Protein AF-A0A6V8K6N3-F1 (afdb_monomer)

pLDDT: mean 86.24, std 14.7, range [26.12, 98.75]

Radius of gyration: 25.47 Å; Cα contacts (8 Å, |Δi|>4): 1238; chains: 1; bounding box: 59×55×78 Å

InterPro domains:
  IPR001846 von Willebrand factor, type D domain [PF00094] (241-383)
  IPR001846 von Willebrand factor, type D domain [PS51233] (237-424)

Nearest PDB structures (foldseek):
  7a5o-assembly1_G  TM=6.902E-01  e=2.456E-09  Homo sapiens
  7a5o-assembly1_E  TM=6.902E-01  e=2.456E-09  Homo sapiens
  7pp6-assembly1_D  TM=6.919E-01  e=7.457E-09  Homo sapiens
  7a5o-assembly1_B  TM=7.460E-01  e=1.296E-07  Homo sapiens
  1h54-assembly1_B  TM=1.956E-01  e=2.411E-01  Levilactobacillus brevis

Structure (mmCIF, N/CA/C/O backbone):
data_AF-A0A6V8K6N3-F1
#
_entry.id   AF-A0A6V8K6N3-F1
#
loop_
_atom_site.group_PDB
_atom_site.id
_atom_site.type_symbol
_atom_site.label_atom_id
_atom_site.label_alt_id
_atom_site.label_comp_id
_atom_site.label_asym_id
_atom_site.label_entity_id
_atom_site.label_seq_id
_atom_site.pdbx_PDB_ins_code
_atom_site.Cartn_x
_atom_site.Cartn_y
_atom_site.Cartn_z
_atom_site.occupancy
_atom_site.B_iso_or_equiv
_atom_site.auth_seq_id
_atom_site.auth_comp_id
_atom_site.auth_asym_id
_atom_site.auth_atom_id
_atom_site.pdbx_PDB_model_num
ATOM 1 N N . MET A 1 1 ? 0.099 -21.128 -20.803 1.00 65.69 1 MET A N 1
ATOM 2 C CA . MET A 1 1 ? 0.789 -22.442 -20.776 1.00 65.69 1 MET A CA 1
ATOM 3 C C . MET A 1 1 ? 1.300 -22.681 -19.359 1.00 65.69 1 MET A C 1
ATOM 5 O O . MET A 1 1 ? 1.521 -21.704 -18.654 1.00 65.69 1 MET A O 1
ATOM 9 N N . ARG A 1 2 ? 1.447 -23.932 -18.901 1.00 81.69 2 ARG A N 1
ATOM 10 C CA . ARG A 1 2 ? 2.001 -24.200 -17.558 1.00 81.69 2 ARG A CA 1
ATOM 11 C C . ARG A 1 2 ? 3.474 -23.771 -17.522 1.00 81.69 2 ARG A C 1
ATOM 13 O O . ARG A 1 2 ? 4.193 -24.063 -18.468 1.00 81.69 2 ARG A O 1
ATOM 20 N N . ASN A 1 3 ? 3.904 -23.128 -16.434 1.00 84.75 3 ASN A N 1
ATOM 21 C CA . ASN A 1 3 ? 5.260 -22.586 -16.257 1.00 84.75 3 ASN A CA 1
ATOM 22 C C . ASN A 1 3 ? 5.675 -21.523 -17.290 1.00 84.75 3 ASN A C 1
ATOM 24 O O . ASN A 1 3 ? 6.866 -21.277 -17.431 1.00 84.75 3 ASN A O 1
ATOM 28 N N . ALA A 1 4 ? 4.737 -20.876 -17.986 1.00 92.81 4 ALA A N 1
ATOM 29 C CA . ALA A 1 4 ? 5.073 -19.729 -18.824 1.00 92.81 4 ALA A CA 1
ATOM 30 C C . ALA A 1 4 ? 5.063 -18.438 -17.993 1.00 92.81 4 ALA A C 1
ATOM 32 O O . ALA A 1 4 ? 4.029 -18.109 -17.413 1.00 92.81 4 ALA A O 1
ATOM 33 N N . TYR A 1 5 ? 6.195 -17.740 -17.913 1.00 95.38 5 TYR A N 1
ATOM 34 C CA . TYR A 1 5 ? 6.361 -16.504 -17.139 1.00 95.38 5 TYR A CA 1
ATOM 35 C C . TYR A 1 5 ? 7.596 -15.727 -17.607 1.00 95.38 5 TYR A C 1
ATOM 37 O O . TYR A 1 5 ? 8.455 -16.263 -18.311 1.00 95.38 5 TYR A O 1
ATOM 45 N N . THR A 1 6 ? 7.718 -14.479 -17.171 1.00 97.00 6 THR A N 1
ATOM 46 C CA . THR A 1 6 ? 8.956 -13.709 -17.276 1.00 97.00 6 THR A CA 1
ATOM 47 C C . THR A 1 6 ? 9.435 -13.265 -15.898 1.00 97.00 6 THR A C 1
ATOM 49 O O . THR A 1 6 ? 8.638 -12.998 -15.004 1.00 97.00 6 THR A O 1
ATOM 52 N N . LEU A 1 7 ? 10.752 -13.198 -15.711 1.00 97.19 7 LEU A N 1
ATOM 53 C CA . LEU A 1 7 ? 11.349 -12.314 -14.715 1.00 97.19 7 LEU A CA 1
ATOM 54 C C . LEU A 1 7 ? 11.744 -11.050 -15.462 1.00 97.19 7 LEU A C 1
ATOM 56 O O . LEU A 1 7 ? 12.523 -11.136 -16.414 1.00 97.19 7 LEU A O 1
ATOM 60 N N . GLN A 1 8 ? 11.222 -9.903 -15.045 1.00 97.06 8 GLN A N 1
ATOM 61 C CA . GLN A 1 8 ? 11.536 -8.630 -15.686 1.00 97.06 8 GLN A CA 1
ATOM 62 C C . GLN A 1 8 ? 12.157 -7.696 -14.661 1.00 97.06 8 GLN A C 1
ATOM 64 O O . GLN A 1 8 ? 11.556 -7.442 -13.620 1.00 97.06 8 GLN A O 1
ATOM 69 N N . LEU A 1 9 ? 13.360 -7.203 -14.954 1.00 97.38 9 LEU A N 1
ATOM 70 C CA . LEU A 1 9 ? 13.971 -6.077 -14.257 1.00 97.38 9 LEU A CA 1
ATOM 71 C C . LEU A 1 9 ? 13.883 -4.863 -15.177 1.00 97.38 9 LEU A C 1
ATOM 73 O O . LEU A 1 9 ? 14.571 -4.797 -16.197 1.00 97.38 9 LEU A O 1
ATOM 77 N N . ASN A 1 10 ? 13.050 -3.905 -14.798 1.00 96.19 10 ASN A N 1
ATOM 78 C CA . ASN A 1 10 ? 12.711 -2.754 -15.615 1.00 96.19 10 ASN A CA 1
ATOM 79 C C . ASN A 1 10 ? 13.328 -1.486 -15.026 1.00 96.19 10 ASN A C 1
ATOM 81 O O . ASN A 1 10 ? 13.327 -1.260 -13.814 1.00 96.19 10 ASN A O 1
ATOM 85 N N . THR A 1 11 ? 13.843 -0.644 -15.909 1.00 95.31 11 THR A N 1
ATOM 86 C CA . THR A 1 11 ? 14.159 0.760 -15.616 1.00 95.31 11 THR A CA 1
ATOM 87 C C . THR A 1 11 ? 12.871 1.581 -15.483 1.00 95.31 11 THR A C 1
ATOM 89 O O . THR A 1 11 ? 11.816 1.160 -15.963 1.00 95.31 11 THR A O 1
ATOM 92 N N . ASN A 1 12 ? 12.943 2.778 -14.888 1.00 93.88 12 ASN A N 1
ATOM 93 C CA . ASN A 1 12 ? 11.906 3.789 -15.125 1.00 93.88 12 ASN A CA 1
ATOM 94 C C . ASN A 1 12 ? 11.858 4.208 -16.596 1.00 93.88 12 ASN A C 1
ATOM 96 O O . ASN A 1 12 ? 12.803 3.982 -17.340 1.00 93.88 12 ASN A O 1
ATOM 100 N N . TYR A 1 13 ? 10.799 4.902 -17.003 1.00 94.25 13 TYR A N 1
ATOM 101 C CA . TYR A 1 13 ? 10.837 5.674 -18.245 1.00 94.25 13 TYR A CA 1
ATOM 102 C C . TYR A 1 13 ? 11.791 6.861 -18.084 1.00 94.25 13 TYR A C 1
ATOM 104 O O . TYR A 1 13 ? 11.778 7.537 -17.049 1.00 94.25 13 TYR A O 1
ATOM 112 N N . PHE A 1 14 ? 12.626 7.122 -19.088 1.00 93.62 14 PHE A N 1
ATOM 113 C CA . PHE A 1 14 ? 13.640 8.177 -19.035 1.00 93.62 14 PHE A CA 1
ATOM 114 C C . PHE A 1 14 ? 13.754 8.946 -20.356 1.00 93.62 14 PHE A C 1
ATOM 116 O O . PHE A 1 14 ? 13.466 8.407 -21.425 1.00 93.62 14 PHE A O 1
ATOM 123 N N . PRO A 1 15 ? 14.205 10.212 -20.326 1.00 92.00 15 PRO A N 1
ATOM 124 C CA . PRO A 1 15 ? 14.689 10.884 -21.526 1.00 92.00 15 PRO A CA 1
ATOM 125 C C . PRO A 1 15 ? 15.897 10.124 -22.085 1.00 92.00 15 PRO A C 1
ATOM 127 O O . PRO A 1 15 ? 16.905 9.970 -21.398 1.00 92.00 15 PRO A O 1
ATOM 130 N N . THR A 1 16 ? 15.799 9.634 -23.318 1.00 89.44 16 THR A N 1
ATOM 131 C CA . THR A 1 16 ? 16.881 8.887 -23.972 1.00 89.44 16 THR A CA 1
ATOM 132 C C . THR A 1 16 ? 17.678 9.780 -24.915 1.00 89.44 16 THR A C 1
ATOM 134 O O . THR A 1 16 ? 17.152 10.712 -25.523 1.00 89.44 16 THR A O 1
ATOM 137 N N . THR A 1 17 ? 18.965 9.468 -25.055 1.00 83.06 17 THR A N 1
ATOM 138 C CA . THR A 1 17 ? 19.849 10.096 -26.046 1.00 83.06 17 THR A CA 1
ATOM 139 C C . THR A 1 17 ? 19.824 9.391 -27.405 1.00 83.06 17 THR A C 1
ATOM 141 O O . THR A 1 17 ? 20.511 9.848 -28.316 1.00 83.06 17 THR A O 1
ATOM 144 N N . ALA A 1 18 ? 19.024 8.334 -27.582 1.00 85.62 18 ALA A N 1
ATOM 145 C CA . ALA A 1 18 ? 18.867 7.649 -28.862 1.00 85.62 18 ALA A CA 1
ATOM 146 C C . ALA A 1 18 ? 18.411 8.622 -29.962 1.00 85.62 18 ALA A C 1
ATOM 148 O O . ALA A 1 18 ? 17.372 9.274 -29.830 1.00 85.62 18 ALA A O 1
ATOM 149 N N . GLU A 1 19 ? 19.169 8.710 -31.059 1.00 84.56 19 GLU A N 1
ATOM 150 C CA . GLU A 1 19 ? 18.904 9.647 -32.165 1.00 84.56 19 GLU A CA 1
ATOM 151 C C . GLU A 1 19 ? 17.488 9.496 -32.740 1.00 84.56 19 GLU A C 1
ATOM 153 O O . GLU A 1 19 ? 16.827 10.492 -33.037 1.00 84.56 19 GLU A O 1
ATOM 158 N N . SER A 1 20 ? 16.992 8.257 -32.817 1.00 84.12 20 SER A N 1
ATOM 159 C CA . SER A 1 20 ? 15.637 7.939 -33.274 1.00 84.12 20 SER A CA 1
ATOM 160 C C . SER A 1 20 ? 14.557 8.642 -32.450 1.00 84.12 20 SER A C 1
ATOM 162 O O . SER A 1 20 ? 13.536 9.043 -33.003 1.00 84.12 20 SER A O 1
ATOM 164 N N . CYS A 1 21 ? 14.788 8.841 -31.152 1.00 88.19 21 CYS A N 1
ATOM 165 C CA . CYS A 1 21 ? 13.830 9.409 -30.209 1.00 88.19 21 CYS A CA 1
ATOM 166 C C . CYS A 1 21 ? 13.948 10.937 -30.080 1.00 88.19 21 CYS A C 1
ATOM 168 O O . CYS A 1 21 ? 12.948 11.610 -29.849 1.00 88.19 21 CYS A O 1
ATOM 170 N N . GLN A 1 22 ? 15.140 11.515 -30.291 1.00 84.06 22 GLN A N 1
ATOM 171 C CA . GLN A 1 22 ? 15.377 12.965 -30.147 1.00 84.06 22 GLN A CA 1
ATOM 172 C C . GLN A 1 22 ? 14.514 13.830 -31.082 1.00 84.06 22 GLN A C 1
ATOM 174 O O . GLN A 1 22 ? 14.221 14.985 -30.773 1.00 84.06 22 GLN A O 1
ATOM 179 N N . THR A 1 23 ? 14.113 13.281 -32.229 1.00 85.19 23 THR A N 1
ATOM 180 C CA . THR A 1 23 ? 13.272 13.961 -33.225 1.00 85.19 23 THR A CA 1
ATOM 181 C C . THR A 1 23 ? 11.770 13.812 -32.962 1.00 85.19 23 THR A C 1
ATOM 183 O O . THR A 1 23 ? 10.977 14.465 -33.639 1.00 85.19 23 THR A O 1
ATOM 186 N N . HIS A 1 24 ? 11.375 13.019 -31.958 1.00 87.94 24 HIS A N 1
ATOM 187 C CA . HIS A 1 24 ? 9.985 12.692 -31.640 1.00 87.94 24 HIS A CA 1
ATOM 188 C C . HIS A 1 24 ? 9.572 13.314 -30.295 1.00 87.94 24 HIS A C 1
ATOM 190 O O . HIS A 1 24 ? 10.009 12.863 -29.232 1.00 87.94 24 HIS A O 1
ATOM 196 N N . PRO A 1 25 ? 8.733 14.368 -30.295 1.00 87.81 25 PRO A N 1
ATOM 197 C CA . PRO A 1 25 ? 8.300 15.018 -29.063 1.00 87.81 25 PRO A CA 1
ATOM 198 C C . PRO A 1 25 ? 7.595 14.047 -28.110 1.00 87.81 25 PRO A C 1
ATOM 200 O O . PRO A 1 25 ? 6.612 13.412 -28.474 1.00 87.81 25 PRO A O 1
ATOM 203 N N . GLY A 1 26 ? 8.072 13.974 -26.865 1.00 88.00 26 GLY A N 1
ATOM 204 C CA . GLY A 1 26 ? 7.490 13.106 -25.836 1.00 88.00 26 GLY A CA 1
ATOM 205 C C . GLY A 1 26 ? 7.947 11.647 -25.891 1.00 88.00 26 GLY A C 1
ATOM 206 O O . GLY A 1 26 ? 7.553 10.880 -25.013 1.00 88.00 26 GLY A O 1
ATOM 207 N N . CYS A 1 27 ? 8.798 11.280 -26.855 1.00 94.31 27 CYS A N 1
ATOM 208 C CA . CYS A 1 27 ? 9.414 9.964 -26.894 1.00 94.31 27 CYS A CA 1
ATOM 209 C C . CYS A 1 27 ? 10.321 9.750 -25.666 1.00 94.31 27 CYS A C 1
ATOM 211 O O . CYS A 1 27 ? 11.074 10.640 -25.256 1.00 94.31 27 CYS A O 1
ATOM 213 N N . GLN A 1 28 ? 10.231 8.567 -25.057 1.00 95.38 28 GLN A N 1
ATOM 214 C CA . GLN A 1 28 ? 11.009 8.181 -23.879 1.00 95.38 28 GLN A CA 1
ATOM 215 C C . GLN A 1 28 ? 11.703 6.842 -24.112 1.00 95.38 28 GLN A C 1
ATOM 217 O O . GLN A 1 28 ? 11.172 5.962 -24.785 1.00 95.38 28 GLN A O 1
ATOM 222 N N . GLY A 1 29 ? 12.880 6.672 -23.521 1.00 95.25 29 GLY A N 1
ATOM 223 C CA . GLY A 1 29 ? 13.538 5.381 -23.441 1.00 95.25 29 GLY A CA 1
ATOM 224 C C . GLY A 1 29 ? 12.963 4.546 -22.306 1.00 95.25 29 GLY A C 1
ATOM 225 O O . GLY A 1 29 ? 12.592 5.067 -21.249 1.00 95.25 29 GLY A O 1
ATOM 226 N N . TRP A 1 30 ? 12.916 3.241 -22.534 1.00 95.94 30 TRP A N 1
ATOM 227 C CA . TRP A 1 30 ? 12.675 2.243 -21.506 1.00 95.94 30 TRP A CA 1
ATOM 228 C C . TRP A 1 30 ? 13.492 0.990 -21.817 1.00 95.94 30 TRP A C 1
ATOM 230 O O . TRP A 1 30 ? 13.724 0.649 -22.976 1.00 95.94 30 TRP A O 1
ATOM 240 N N . GLN A 1 31 ? 13.998 0.339 -20.780 1.00 95.56 31 GLN A N 1
ATOM 241 C CA . GLN A 1 31 ? 14.871 -0.821 -20.905 1.00 95.56 31 GLN A CA 1
ATOM 242 C C . GLN A 1 31 ? 14.469 -1.888 -19.898 1.00 95.56 31 GLN A C 1
ATOM 244 O O . GLN A 1 31 ? 14.300 -1.592 -18.709 1.00 95.56 31 GLN A O 1
ATOM 249 N N . GLN A 1 32 ? 14.373 -3.120 -20.393 1.00 95.88 32 GLN A N 1
ATOM 250 C CA . GLN A 1 32 ? 14.048 -4.306 -19.618 1.00 95.88 32 GLN A CA 1
ATOM 251 C C . GLN A 1 32 ? 15.162 -5.340 -19.762 1.00 95.88 32 GLN A C 1
ATOM 253 O O . GLN A 1 32 ? 15.628 -5.641 -20.863 1.00 95.88 32 GLN A O 1
ATOM 258 N N . PHE A 1 33 ? 15.573 -5.920 -18.644 1.00 97.75 33 PHE A N 1
ATOM 259 C CA . PHE A 1 33 ? 16.383 -7.131 -18.618 1.00 97.75 33 PHE A CA 1
ATOM 260 C C . PHE A 1 33 ? 15.430 -8.282 -18.328 1.00 97.75 33 PHE A C 1
ATOM 262 O O . PHE A 1 33 ? 14.661 -8.199 -17.369 1.00 97.75 33 PHE A O 1
ATOM 269 N N . VAL A 1 34 ? 15.446 -9.321 -19.162 1.00 97.88 34 VAL A N 1
ATOM 270 C CA . VAL A 1 34 ? 14.377 -10.323 -19.161 1.00 97.88 34 VAL A CA 1
ATOM 271 C C . VAL A 1 34 ? 14.953 -11.733 -19.130 1.00 97.88 34 VAL A C 1
ATOM 273 O O . VAL A 1 34 ? 15.820 -12.081 -19.933 1.00 97.88 34 VAL A O 1
ATOM 276 N N . LEU A 1 35 ? 14.434 -12.553 -18.214 1.00 97.88 35 LEU A N 1
ATOM 277 C CA . LEU A 1 35 ? 14.350 -14.000 -18.404 1.00 97.88 35 LEU A CA 1
ATOM 278 C C . LEU A 1 35 ? 12.923 -14.312 -18.857 1.00 97.88 35 LEU A C 1
ATOM 280 O O . LEU A 1 35 ? 11.995 -14.099 -18.085 1.00 97.88 35 LEU A O 1
ATOM 284 N N . ALA A 1 36 ? 12.743 -14.859 -20.052 1.00 97.19 36 ALA A N 1
ATOM 285 C CA . ALA A 1 36 ? 11.452 -15.348 -20.524 1.00 97.19 36 ALA A CA 1
ATOM 286 C C . ALA A 1 36 ? 11.465 -16.876 -20.542 1.00 97.19 36 ALA A C 1
ATOM 288 O O . ALA A 1 36 ? 12.327 -17.465 -21.186 1.00 97.19 36 ALA A O 1
ATOM 289 N N . ASN A 1 37 ? 10.527 -17.522 -19.851 1.00 96.69 37 ASN A N 1
ATOM 290 C CA . ASN A 1 37 ? 10.348 -18.971 -19.883 1.00 96.69 37 ASN A CA 1
ATOM 291 C C . ASN A 1 37 ? 8.996 -19.301 -20.515 1.00 96.69 37 ASN A C 1
ATOM 293 O O . ASN A 1 37 ? 7.968 -18.951 -19.945 1.00 96.69 37 ASN A O 1
ATOM 297 N N . ASP A 1 38 ? 8.975 -19.973 -21.668 1.00 94.69 38 ASP A N 1
ATOM 298 C CA . ASP A 1 38 ? 7.728 -20.291 -22.394 1.00 94.69 38 ASP A CA 1
ATOM 299 C C . ASP A 1 38 ? 7.017 -21.553 -21.864 1.00 94.69 38 ASP A C 1
ATOM 301 O O . ASP A 1 38 ? 5.938 -21.926 -22.331 1.00 94.69 38 ASP A O 1
ATOM 305 N N . GLY A 1 39 ? 7.611 -22.202 -20.856 1.00 92.44 39 GLY A N 1
ATOM 306 C CA . GLY A 1 39 ? 7.180 -23.480 -20.288 1.00 92.44 39 GLY A CA 1
ATOM 307 C C . GLY A 1 39 ? 7.910 -24.702 -20.863 1.00 92.44 39 GLY A C 1
ATOM 308 O O . GLY A 1 39 ? 7.774 -25.798 -20.313 1.00 92.44 39 GLY A O 1
ATOM 309 N N . ALA A 1 40 ? 8.709 -24.528 -21.918 1.00 94.50 40 ALA A N 1
ATOM 310 C CA . ALA A 1 40 ? 9.542 -25.549 -22.553 1.00 94.50 40 ALA A CA 1
ATOM 311 C C . ALA A 1 40 ? 11.023 -25.134 -22.659 1.00 94.50 40 ALA A C 1
ATOM 313 O O . ALA A 1 40 ? 11.912 -25.977 -22.512 1.00 94.50 40 ALA A O 1
ATOM 314 N N . GLN A 1 41 ? 11.296 -23.856 -22.894 1.00 95.06 41 GLN A N 1
ATOM 315 C CA . GLN A 1 41 ? 12.618 -23.255 -23.010 1.00 95.06 41 GLN A CA 1
ATOM 316 C C . GLN A 1 41 ? 12.636 -21.891 -22.319 1.00 95.06 41 GLN A C 1
ATOM 318 O O . GLN A 1 41 ? 11.615 -21.210 -22.205 1.00 95.06 41 GLN A O 1
ATOM 323 N N . ALA A 1 42 ? 13.823 -21.509 -21.859 1.00 95.94 42 ALA A N 1
ATOM 324 C CA . ALA A 1 42 ? 14.069 -20.203 -21.275 1.00 95.94 42 ALA A CA 1
ATOM 325 C C . ALA A 1 42 ? 15.018 -19.388 -22.152 1.00 95.94 42 ALA A C 1
ATOM 327 O O . ALA A 1 42 ? 15.884 -19.938 -22.832 1.00 95.94 42 ALA A O 1
ATOM 328 N N . TYR A 1 43 ? 14.886 -18.071 -22.092 1.00 97.62 43 TYR A N 1
ATOM 329 C CA . TYR A 1 43 ? 15.672 -17.126 -22.869 1.00 97.62 43 TYR A CA 1
ATOM 330 C C . TYR A 1 43 ? 16.075 -15.956 -21.989 1.00 97.62 43 TYR A C 1
ATOM 332 O O . TYR A 1 43 ? 15.241 -15.401 -21.279 1.00 97.62 43 TYR A O 1
ATOM 340 N N . VAL A 1 44 ? 17.340 -15.556 -22.064 1.00 98.38 44 VAL A N 1
ATOM 341 C CA . VAL A 1 44 ? 17.818 -14.312 -21.452 1.00 98.38 44 VAL A CA 1
ATOM 342 C C . VAL A 1 44 ? 18.115 -13.313 -22.550 1.00 98.38 44 VAL A C 1
ATOM 344 O O . VAL A 1 44 ? 18.856 -13.634 -23.479 1.00 98.38 44 VAL A O 1
ATOM 347 N N . TYR A 1 45 ? 17.553 -12.114 -22.444 1.00 98.06 45 TYR A N 1
ATOM 348 C CA . TYR A 1 45 ? 17.780 -11.024 -23.388 1.00 98.06 45 TYR A CA 1
ATOM 349 C C . TYR A 1 45 ? 17.587 -9.658 -22.722 1.00 98.06 45 TYR A C 1
ATOM 351 O O . TYR A 1 45 ? 17.181 -9.542 -21.564 1.00 98.06 45 TYR A O 1
ATOM 359 N N . ILE A 1 46 ? 17.933 -8.617 -23.472 1.00 97.94 46 ILE A N 1
ATOM 360 C CA . ILE A 1 46 ? 17.678 -7.218 -23.132 1.00 97.94 46 ILE A CA 1
ATOM 361 C C . ILE A 1 46 ? 16.663 -6.717 -24.149 1.00 97.94 46 ILE A C 1
ATOM 363 O O . ILE A 1 46 ? 16.860 -6.918 -25.349 1.00 97.94 46 ILE A O 1
ATOM 367 N N . GLN A 1 47 ? 15.594 -6.096 -23.671 1.00 96.25 47 GLN A N 1
ATOM 368 C CA . GLN A 1 47 ? 14.588 -5.463 -24.507 1.00 96.25 47 GLN A CA 1
ATOM 369 C C . GLN A 1 47 ? 14.685 -3.949 -24.354 1.00 96.25 47 GLN A C 1
ATOM 371 O O . GLN A 1 47 ? 14.692 -3.410 -23.244 1.00 96.25 47 GLN A O 1
ATOM 376 N N . TYR A 1 48 ? 14.788 -3.270 -25.488 1.00 96.06 48 TYR A N 1
ATOM 377 C CA . TYR A 1 48 ? 14.866 -1.821 -25.577 1.00 96.06 48 TYR A CA 1
ATOM 378 C C . TYR A 1 48 ? 13.566 -1.279 -26.133 1.00 96.06 48 TYR A C 1
ATOM 380 O O . TYR A 1 48 ? 13.018 -1.862 -27.063 1.00 96.06 48 TYR A O 1
ATOM 388 N N . TRP A 1 49 ? 13.124 -0.143 -25.608 1.00 95.69 49 TRP A N 1
ATOM 389 C CA . TRP A 1 49 ? 11.866 0.483 -25.979 1.00 95.69 49 TRP A CA 1
ATOM 390 C C . TRP A 1 49 ? 12.023 1.976 -26.245 1.00 95.69 49 TRP A C 1
ATOM 392 O O . TRP A 1 49 ? 12.674 2.696 -25.483 1.00 95.69 49 TRP A O 1
ATOM 402 N N . LEU A 1 50 ? 11.339 2.440 -27.287 1.00 96.00 50 LEU A N 1
ATOM 403 C CA . LEU A 1 50 ? 11.004 3.836 -27.539 1.00 96.00 50 LEU A CA 1
ATOM 404 C C . LEU A 1 50 ? 9.507 4.004 -27.263 1.00 96.00 50 LEU A C 1
ATOM 406 O O . LEU A 1 50 ? 8.663 3.625 -28.077 1.00 96.00 50 LEU A O 1
ATOM 410 N N . ARG A 1 51 ? 9.164 4.519 -26.084 1.00 93.81 51 ARG A N 1
ATOM 411 C CA . ARG A 1 51 ? 7.777 4.766 -25.670 1.00 93.81 51 ARG A CA 1
ATOM 412 C C . ARG A 1 51 ? 7.286 6.085 -26.248 1.00 93.81 51 ARG A C 1
ATOM 414 O O . ARG A 1 51 ? 8.065 7.029 -26.354 1.00 93.81 51 ARG A O 1
ATOM 421 N N . ASN A 1 52 ? 5.990 6.161 -26.555 1.00 91.44 52 ASN A N 1
ATOM 422 C CA . ASN A 1 52 ? 5.342 7.350 -27.131 1.00 91.44 52 ASN A CA 1
ATOM 423 C C . ASN A 1 52 ? 6.030 7.839 -28.421 1.00 91.44 52 ASN A C 1
ATOM 425 O O . ASN A 1 52 ? 6.202 9.042 -28.620 1.00 91.44 52 ASN A O 1
ATOM 429 N N . TYR A 1 53 ? 6.461 6.906 -29.273 1.00 94.12 53 TYR A N 1
ATOM 430 C CA . TYR A 1 53 ? 7.133 7.211 -30.535 1.00 94.12 53 TYR A CA 1
ATOM 431 C C . TYR A 1 53 ? 6.170 7.849 -31.547 1.00 94.12 53 TYR A C 1
ATOM 433 O O . TYR A 1 53 ? 6.509 8.845 -32.182 1.00 94.12 53 TYR A O 1
ATOM 441 N N . ASN A 1 54 ? 4.938 7.327 -31.615 1.00 91.88 54 ASN A N 1
ATOM 442 C CA . ASN A 1 54 ? 3.806 7.868 -32.383 1.00 91.88 54 ASN A CA 1
ATOM 443 C C . ASN A 1 54 ? 4.106 8.094 -33.881 1.00 91.88 54 ASN A C 1
ATOM 445 O O . ASN A 1 54 ? 3.570 9.014 -34.503 1.00 91.88 54 ASN A O 1
ATOM 449 N N . ALA A 1 55 ? 4.973 7.253 -34.444 1.00 91.75 55 ALA A N 1
ATOM 450 C CA . ALA A 1 55 ? 5.365 7.206 -35.849 1.00 91.75 55 ALA A CA 1
ATOM 451 C C . ALA A 1 55 ? 5.759 5.764 -36.228 1.00 91.75 55 ALA A C 1
ATOM 453 O O . ALA A 1 55 ? 5.855 4.909 -35.348 1.00 91.75 55 ALA A O 1
ATOM 454 N N . GLU A 1 56 ? 5.986 5.502 -37.519 1.00 92.75 56 GLU A N 1
ATOM 455 C CA . GLU A 1 56 ? 6.522 4.217 -38.000 1.00 92.75 56 GLU A CA 1
ATOM 456 C C . GLU A 1 56 ? 7.868 3.925 -37.331 1.00 92.75 56 GLU A C 1
ATOM 458 O O . GLU A 1 56 ? 8.745 4.792 -37.292 1.00 92.75 56 GLU A O 1
ATOM 463 N N . CYS A 1 57 ? 8.021 2.721 -36.781 1.00 94.69 57 CYS A N 1
ATOM 464 C CA . CYS A 1 57 ? 9.202 2.383 -36.000 1.00 94.69 57 CYS A CA 1
ATOM 465 C C . CYS A 1 57 ? 10.488 2.357 -36.844 1.00 94.69 57 CYS A C 1
ATOM 467 O O . CYS A 1 57 ? 10.444 2.015 -38.026 1.00 94.69 57 CYS A O 1
ATOM 469 N N . PRO A 1 58 ? 11.656 2.698 -36.256 1.00 94.19 58 PRO A N 1
ATOM 470 C CA . PRO A 1 58 ? 12.921 2.641 -36.983 1.00 94.19 58 PRO A CA 1
ATOM 471 C C . PRO A 1 58 ? 13.217 1.230 -37.508 1.00 94.19 58 PRO A C 1
ATOM 473 O O . PRO A 1 58 ? 12.826 0.242 -36.887 1.00 94.19 58 PRO A O 1
ATOM 476 N N . ASP A 1 59 ? 13.986 1.128 -38.594 1.00 92.56 59 ASP A N 1
ATOM 477 C CA . ASP A 1 59 ? 14.402 -0.163 -39.154 1.00 92.56 59 ASP A CA 1
ATOM 478 C C . ASP A 1 59 ? 14.977 -1.100 -38.075 1.00 92.56 59 ASP A C 1
ATOM 480 O O . ASP A 1 59 ? 15.891 -0.737 -37.327 1.00 92.56 59 ASP A O 1
ATOM 484 N N . GLY A 1 60 ? 14.452 -2.326 -38.016 1.00 90.75 60 GLY A N 1
ATOM 485 C CA . GLY A 1 60 ? 14.856 -3.342 -37.038 1.00 90.75 60 GLY A CA 1
ATOM 486 C C . GLY A 1 60 ? 14.127 -3.276 -35.692 1.00 90.75 60 GLY A C 1
ATOM 487 O O . GLY A 1 60 ? 14.433 -4.085 -34.818 1.00 90.75 60 GLY A O 1
ATOM 488 N N . TRP A 1 61 ? 13.171 -2.359 -35.532 1.00 95.25 61 TRP A N 1
ATOM 489 C CA . TRP A 1 61 ? 12.285 -2.291 -34.374 1.00 95.25 61 TRP A CA 1
ATOM 490 C C . TRP A 1 61 ? 10.887 -2.793 -34.724 1.00 95.25 61 TRP A C 1
ATOM 492 O O . TRP A 1 61 ? 10.357 -2.511 -35.796 1.00 95.25 61 TRP A O 1
ATOM 502 N N . ASP A 1 62 ? 10.283 -3.500 -33.781 1.00 95.38 62 ASP A N 1
ATOM 503 C CA . ASP A 1 62 ? 8.905 -3.959 -33.847 1.00 95.38 62 ASP A CA 1
ATOM 504 C C . ASP A 1 62 ? 7.954 -2.890 -33.285 1.00 95.38 62 ASP A C 1
ATOM 506 O O . ASP A 1 62 ? 8.275 -2.180 -32.325 1.00 95.38 62 ASP A O 1
ATOM 510 N N . GLU A 1 63 ? 6.759 -2.797 -33.867 1.00 94.25 63 GLU A N 1
ATOM 511 C CA . GLU A 1 63 ? 5.696 -1.906 -33.402 1.00 94.25 63 GLU A CA 1
ATOM 512 C C . GLU A 1 63 ? 4.890 -2.531 -32.259 1.00 94.25 63 GLU A C 1
ATOM 514 O O . GLU A 1 63 ? 4.510 -3.703 -32.286 1.00 94.25 63 GLU A O 1
ATOM 519 N N . HIS A 1 64 ? 4.553 -1.706 -31.273 1.00 90.75 64 HIS A N 1
ATOM 520 C CA . HIS A 1 64 ? 3.648 -2.038 -30.185 1.00 90.75 64 HIS A CA 1
ATOM 521 C C . HIS A 1 64 ? 2.595 -0.942 -30.006 1.00 90.75 64 HIS A C 1
ATOM 523 O O . HIS A 1 64 ? 2.913 0.245 -29.893 1.00 90.75 64 HIS A O 1
ATOM 529 N N . TYR A 1 65 ? 1.339 -1.371 -29.909 1.00 88.69 65 TYR A N 1
ATOM 530 C CA . TYR A 1 65 ? 0.171 -0.511 -29.766 1.00 88.69 65 TYR A CA 1
ATOM 531 C C . TYR A 1 65 ? -0.374 -0.644 -28.336 1.00 88.69 65 TYR A C 1
ATOM 533 O O . TYR A 1 65 ? -1.002 -1.658 -28.025 1.00 88.69 65 TYR A O 1
ATOM 541 N N . PRO A 1 66 ? -0.153 0.351 -27.456 1.00 75.88 66 PRO A N 1
ATOM 542 C CA . PRO A 1 66 ? -0.494 0.249 -26.039 1.00 75.88 66 PRO A CA 1
ATOM 543 C C . PRO A 1 66 ? -2.007 0.309 -25.786 1.00 75.88 66 PRO A C 1
ATOM 545 O O . PRO A 1 66 ? -2.477 -0.108 -24.730 1.00 75.88 66 PRO A O 1
ATOM 548 N N . PHE A 1 67 ? -2.789 0.819 -26.743 1.00 75.56 67 PHE A N 1
ATOM 549 C CA . PHE A 1 67 ? -4.241 0.918 -26.627 1.00 75.56 67 PHE A CA 1
ATOM 550 C C . PHE A 1 67 ? -4.926 0.123 -27.743 1.00 75.56 67 PHE A C 1
ATOM 552 O O . PHE A 1 67 ? -4.743 0.436 -28.923 1.00 75.56 67 PHE A O 1
ATOM 559 N N . PRO A 1 68 ? -5.759 -0.879 -27.406 1.00 72.94 68 PRO A N 1
ATOM 560 C CA . PRO A 1 68 ? -6.505 -1.634 -28.402 1.00 72.94 68 PRO A CA 1
ATOM 561 C C . PRO A 1 68 ? -7.346 -0.718 -29.302 1.00 72.94 68 PRO A C 1
ATOM 563 O O . PRO A 1 68 ? -8.237 -0.011 -28.832 1.00 72.94 68 PRO A O 1
ATOM 566 N N . GLY A 1 69 ? -7.080 -0.759 -30.609 1.00 74.50 69 GLY A N 1
ATOM 567 C CA . GLY A 1 69 ? -7.813 0.011 -31.619 1.00 74.50 69 GLY A CA 1
ATOM 568 C C . GLY A 1 69 ? -7.295 1.430 -31.877 1.00 74.50 69 GLY A C 1
ATOM 569 O O . GLY A 1 69 ? -7.802 2.077 -32.793 1.00 74.50 69 GLY A O 1
ATOM 570 N N . ASP A 1 70 ? -6.287 1.901 -31.138 1.00 79.62 70 ASP A N 1
ATOM 571 C CA . ASP A 1 70 ? -5.570 3.138 -31.456 1.00 79.62 70 ASP A CA 1
ATOM 572 C C . ASP A 1 70 ? -4.295 2.813 -32.240 1.00 79.62 70 ASP A C 1
ATOM 574 O O . ASP A 1 70 ? -3.317 2.313 -31.693 1.00 79.62 70 ASP A O 1
ATOM 578 N N . VAL A 1 71 ? -4.314 3.105 -33.540 1.00 83.94 71 VAL A N 1
ATOM 579 C CA . VAL A 1 71 ? -3.170 2.889 -34.442 1.00 83.94 71 VAL A CA 1
ATOM 580 C C . VAL A 1 71 ? -2.198 4.072 -34.476 1.00 83.94 71 VAL A C 1
ATOM 582 O O . VAL A 1 71 ? -1.235 4.051 -35.233 1.00 83.94 71 VAL A O 1
ATOM 585 N N . THR A 1 72 ? -2.469 5.132 -33.712 1.00 84.38 72 THR A N 1
ATOM 586 C CA . THR A 1 72 ? 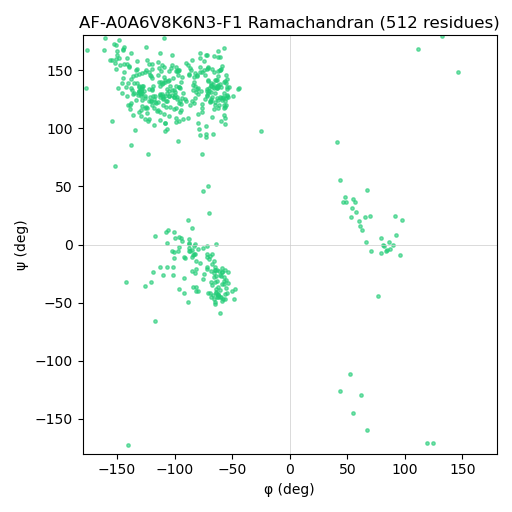-1.650 6.355 -33.687 1.00 84.38 72 THR A CA 1
ATOM 587 C C . THR A 1 72 ? -0.725 6.417 -32.478 1.00 84.38 72 THR A C 1
ATOM 589 O O . THR A 1 72 ? 0.345 7.020 -32.554 1.00 84.38 72 THR A O 1
ATOM 592 N N . ALA A 1 73 ? -1.100 5.753 -31.384 1.00 87.56 73 ALA A N 1
ATOM 593 C CA . ALA A 1 73 ? -0.224 5.519 -30.248 1.00 87.56 73 ALA A CA 1
ATOM 594 C C . ALA A 1 73 ? 0.732 4.363 -30.576 1.00 87.56 73 ALA A C 1
ATOM 596 O O . ALA A 1 73 ? 0.356 3.198 -30.486 1.00 87.56 73 ALA A O 1
ATOM 597 N N . ILE A 1 74 ? 1.965 4.682 -30.969 1.00 92.31 74 ILE A N 1
ATOM 598 C CA . ILE A 1 74 ? 2.972 3.679 -31.350 1.00 92.31 74 ILE A CA 1
ATOM 599 C C . ILE A 1 74 ? 4.141 3.758 -30.374 1.00 92.31 74 ILE A C 1
ATOM 601 O O . ILE A 1 74 ? 4.698 4.831 -30.134 1.00 92.31 74 ILE A O 1
ATOM 605 N N . SER A 1 75 ? 4.519 2.619 -29.804 1.00 93.56 75 SER A N 1
ATOM 606 C CA . SER A 1 75 ? 5.817 2.414 -29.160 1.00 93.56 75 SER A CA 1
ATOM 607 C C . SER A 1 75 ? 6.628 1.420 -29.981 1.00 93.56 75 SER A C 1
ATOM 609 O O . SER A 1 75 ? 6.058 0.526 -30.596 1.00 93.56 75 SER A O 1
ATOM 611 N N . CYS A 1 76 ? 7.947 1.558 -29.973 1.00 95.44 76 CYS A N 1
ATOM 612 C CA . CYS A 1 76 ? 8.843 0.665 -30.702 1.00 95.44 76 CYS A CA 1
ATOM 613 C C . CYS A 1 76 ? 9.644 -0.168 -29.721 1.00 95.44 76 CYS A C 1
ATOM 615 O O . CYS A 1 76 ? 10.123 0.382 -28.728 1.00 95.44 76 CYS A O 1
ATOM 617 N N . TYR A 1 77 ? 9.848 -1.451 -30.002 1.00 95.12 77 TYR A N 1
ATOM 618 C CA . TYR A 1 77 ? 10.750 -2.281 -29.212 1.00 95.12 77 TYR A CA 1
ATOM 619 C C . TYR A 1 77 ? 11.694 -3.107 -30.076 1.00 95.12 77 TYR A C 1
ATOM 621 O O . TYR A 1 77 ? 11.436 -3.367 -31.244 1.00 95.12 77 TYR A O 1
ATOM 629 N N . GLN A 1 78 ? 12.812 -3.521 -29.496 1.00 95.56 78 GLN A N 1
ATOM 630 C CA . GLN A 1 78 ? 13.688 -4.522 -30.093 1.00 95.56 78 GLN A CA 1
ATOM 631 C C . GLN A 1 78 ? 14.354 -5.350 -28.998 1.00 95.56 78 GLN A C 1
ATOM 633 O O . GLN A 1 78 ? 14.570 -4.877 -27.878 1.00 95.56 78 GLN A O 1
ATOM 638 N N . ASN A 1 79 ? 14.727 -6.576 -29.347 1.00 96.12 79 ASN A N 1
ATOM 639 C CA . ASN A 1 79 ? 15.425 -7.491 -28.456 1.00 96.12 79 ASN A CA 1
ATOM 640 C C . ASN A 1 79 ? 16.869 -7.675 -28.908 1.00 96.12 79 ASN A C 1
ATOM 642 O O . ASN A 1 79 ? 17.162 -7.775 -30.099 1.00 96.12 79 ASN A O 1
ATOM 646 N N . THR A 1 80 ? 17.778 -7.816 -27.950 1.00 97.00 80 THR A N 1
ATOM 647 C CA . THR A 1 80 ? 19.090 -8.389 -28.245 1.00 97.00 80 THR A CA 1
ATOM 648 C C . THR A 1 80 ? 18.960 -9.858 -28.650 1.00 97.00 80 THR A C 1
ATOM 650 O O . THR A 1 80 ? 17.956 -10.519 -28.374 1.00 97.00 80 THR A O 1
ATOM 653 N N . ALA A 1 81 ? 20.000 -10.397 -29.292 1.00 96.12 81 ALA A N 1
ATOM 654 C CA . ALA A 1 81 ? 20.077 -11.830 -29.546 1.00 96.12 81 ALA A CA 1
ATOM 655 C C . ALA A 1 81 ? 19.993 -12.598 -28.216 1.00 96.12 81 ALA A C 1
ATOM 657 O O . ALA A 1 81 ? 20.850 -12.442 -27.341 1.00 96.12 81 ALA A O 1
ATOM 658 N N . ALA A 1 82 ? 18.948 -13.410 -28.069 1.00 96.19 82 ALA A N 1
ATOM 659 C CA . ALA A 1 82 ? 18.675 -14.121 -26.833 1.00 96.19 82 ALA A CA 1
ATOM 660 C C . ALA A 1 82 ? 19.648 -15.285 -26.607 1.00 96.19 82 ALA A C 1
ATOM 662 O O . ALA A 1 82 ? 20.044 -15.986 -27.541 1.00 96.19 82 ALA A O 1
ATOM 663 N N . VAL A 1 83 ? 19.984 -15.531 -25.341 1.00 97.88 83 VAL A N 1
ATOM 664 C CA . VAL A 1 83 ? 20.722 -16.726 -24.918 1.00 97.88 83 VAL A CA 1
ATOM 665 C C . VAL A 1 83 ? 19.719 -17.779 -24.451 1.00 97.88 83 VAL A C 1
ATOM 667 O O . VAL A 1 83 ? 19.043 -17.545 -23.445 1.00 97.88 83 VAL A O 1
ATOM 670 N N . PRO A 1 84 ? 19.603 -18.921 -25.154 1.00 96.81 84 PRO A N 1
ATOM 671 C CA . PRO A 1 84 ? 18.660 -19.967 -24.792 1.00 96.81 84 PRO A CA 1
ATOM 672 C C . PRO A 1 84 ? 19.173 -20.808 -23.618 1.00 96.81 84 PRO A C 1
ATOM 674 O O . PRO A 1 84 ? 20.376 -21.013 -23.438 1.00 96.81 84 PRO A O 1
ATOM 677 N N . ALA A 1 85 ? 18.236 -21.363 -22.864 1.00 93.81 85 ALA A N 1
ATOM 678 C CA . ALA A 1 85 ? 18.449 -22.343 -21.816 1.00 93.81 85 ALA A CA 1
ATOM 679 C C . ALA A 1 85 ? 17.283 -23.338 -21.768 1.00 93.81 85 ALA A C 1
ATOM 681 O O . ALA A 1 85 ? 16.244 -23.164 -22.409 1.00 93.81 85 ALA A O 1
ATOM 682 N N . ALA A 1 86 ? 17.469 -24.418 -21.011 1.00 93.19 86 ALA A N 1
ATOM 683 C CA . ALA A 1 86 ? 16.387 -25.354 -20.736 1.00 93.19 86 ALA A CA 1
ATOM 684 C C . ALA A 1 86 ? 15.249 -24.667 -19.961 1.00 93.19 86 ALA A C 1
ATOM 686 O O . ALA A 1 86 ? 15.466 -23.629 -19.335 1.00 93.19 86 ALA A O 1
ATOM 687 N N . ASN A 1 87 ? 14.061 -25.281 -19.986 1.00 93.25 87 ASN A N 1
ATOM 688 C CA . ASN A 1 87 ? 12.926 -24.878 -19.158 1.00 93.25 87 ASN A CA 1
ATOM 689 C C . ASN A 1 87 ? 13.363 -24.590 -17.716 1.00 93.25 87 ASN A C 1
ATOM 691 O O . ASN A 1 87 ? 14.075 -25.400 -17.115 1.00 93.25 87 ASN A O 1
ATOM 695 N N . MET A 1 88 ? 12.874 -23.486 -17.164 1.00 93.00 88 MET A N 1
ATOM 696 C CA . MET A 1 88 ? 13.069 -23.085 -15.777 1.00 93.00 88 MET A CA 1
ATOM 697 C C . MET A 1 88 ? 11.744 -23.268 -15.032 1.00 93.00 88 MET A C 1
ATOM 699 O O . MET A 1 88 ? 10.854 -22.427 -15.140 1.00 93.00 88 MET A O 1
ATOM 703 N N . PRO A 1 89 ? 11.538 -24.381 -14.307 1.00 89.88 89 PRO A N 1
ATOM 704 C CA . PRO A 1 89 ? 10.321 -24.563 -13.533 1.00 89.88 89 PRO A CA 1
ATOM 705 C C . PRO A 1 89 ? 10.206 -23.485 -12.459 1.00 89.88 89 PRO A C 1
ATOM 707 O O . PRO A 1 89 ? 11.167 -23.209 -11.740 1.00 89.88 89 PRO A O 1
ATOM 710 N N . ILE A 1 90 ? 9.002 -22.941 -12.294 1.00 87.50 90 ILE A N 1
ATOM 711 C CA . ILE A 1 90 ? 8.748 -21.855 -11.343 1.00 87.50 90 ILE A CA 1
ATOM 712 C C . ILE A 1 90 ? 9.047 -22.258 -9.886 1.00 87.50 90 ILE A C 1
ATOM 714 O O . ILE A 1 90 ? 9.370 -21.418 -9.056 1.00 87.50 90 ILE A O 1
ATOM 718 N N . THR A 1 91 ? 9.034 -23.559 -9.582 1.00 86.62 91 THR A N 1
ATOM 719 C CA . THR A 1 91 ? 9.372 -24.124 -8.266 1.00 86.62 91 THR A CA 1
ATOM 720 C C . THR A 1 91 ? 10.863 -24.059 -7.916 1.00 86.62 91 THR A C 1
ATOM 722 O O . THR A 1 91 ? 11.215 -24.345 -6.781 1.00 86.62 91 THR A O 1
ATOM 725 N N . ALA A 1 92 ? 11.750 -23.725 -8.859 1.00 88.56 92 ALA A N 1
ATOM 726 C CA . ALA A 1 92 ? 13.192 -23.572 -8.614 1.00 88.56 92 ALA A CA 1
ATOM 727 C C . ALA A 1 92 ? 13.609 -22.114 -8.316 1.00 88.56 92 ALA A C 1
ATOM 729 O O . ALA A 1 92 ? 14.801 -21.811 -8.201 1.00 88.56 92 ALA A O 1
ATOM 730 N N . MET A 1 93 ? 12.629 -21.211 -8.198 1.00 89.38 93 MET A N 1
ATOM 731 C CA . MET A 1 93 ? 12.837 -19.763 -8.140 1.00 89.38 93 MET A CA 1
ATOM 732 C C . MET A 1 93 ? 13.608 -19.275 -6.915 1.00 89.38 93 MET A C 1
ATOM 734 O O . MET A 1 93 ? 14.216 -18.212 -6.977 1.00 89.38 93 MET A O 1
ATOM 738 N N . GLU A 1 94 ? 13.676 -20.068 -5.843 1.00 87.94 94 GLU A N 1
ATOM 739 C CA . GLU A 1 94 ? 14.490 -19.755 -4.659 1.00 87.94 94 GLU A CA 1
ATOM 740 C C . GLU A 1 94 ? 15.980 -19.515 -4.983 1.00 87.94 94 GLU A C 1
ATOM 742 O O . GLU A 1 94 ? 16.677 -18.840 -4.228 1.00 87.94 94 GLU A O 1
ATOM 747 N N . THR A 1 95 ? 16.463 -20.037 -6.117 1.00 90.88 95 THR A N 1
ATOM 748 C CA . THR A 1 95 ? 17.863 -19.919 -6.566 1.00 90.88 95 THR A CA 1
ATOM 749 C C . THR A 1 95 ? 18.075 -18.844 -7.636 1.00 90.88 95 THR A C 1
ATOM 751 O O . THR A 1 95 ? 19.210 -18.586 -8.040 1.00 90.88 95 THR A O 1
ATOM 754 N N . PHE A 1 96 ? 16.996 -18.239 -8.136 1.00 95.25 96 PHE A N 1
ATOM 755 C CA . PHE A 1 96 ? 17.033 -17.368 -9.307 1.00 95.25 96 PHE A CA 1
ATOM 756 C C . PHE A 1 96 ? 17.476 -15.952 -8.949 1.00 95.25 96 PHE A C 1
ATOM 758 O O . PHE A 1 96 ? 16.994 -15.338 -8.001 1.00 95.25 96 PHE A O 1
ATOM 765 N N . GLU A 1 97 ? 18.357 -15.393 -9.772 1.00 96.38 97 GLU A N 1
ATOM 766 C CA . GLU A 1 97 ? 18.764 -13.995 -9.697 1.00 96.38 97 GLU A CA 1
ATOM 767 C C . GLU A 1 97 ? 18.904 -13.433 -11.114 1.00 96.38 97 GLU A C 1
ATOM 769 O O . GLU A 1 97 ? 19.708 -13.916 -11.914 1.00 96.38 97 GLU A O 1
ATOM 774 N N . LEU A 1 98 ? 18.121 -12.397 -11.419 1.00 97.88 98 LEU A N 1
ATOM 775 C CA . LEU A 1 98 ? 18.244 -11.621 -12.647 1.00 97.88 98 LEU A CA 1
ATOM 776 C C . LEU A 1 98 ? 18.985 -10.318 -12.347 1.00 97.88 98 LEU A C 1
ATOM 778 O O . LEU A 1 98 ? 18.611 -9.568 -11.448 1.00 97.88 98 LEU A O 1
ATOM 782 N N . ILE A 1 99 ? 20.038 -10.050 -13.109 1.00 96.94 99 ILE A N 1
ATOM 783 C CA . ILE A 1 99 ? 20.926 -8.907 -12.921 1.00 96.94 99 ILE A CA 1
ATOM 784 C C . ILE A 1 99 ? 20.926 -8.086 -14.208 1.00 96.94 99 ILE A C 1
ATOM 786 O O . ILE A 1 99 ? 21.261 -8.595 -15.280 1.00 96.94 99 ILE A O 1
ATOM 790 N N . GLY A 1 100 ? 20.586 -6.806 -14.082 1.00 95.56 100 GLY A N 1
ATOM 791 C CA . GLY A 1 100 ? 20.751 -5.800 -15.124 1.00 95.56 100 GLY A CA 1
ATOM 792 C C . GLY A 1 100 ? 21.929 -4.894 -14.798 1.00 95.56 100 GLY A C 1
ATOM 793 O O . GLY A 1 100 ? 22.061 -4.429 -13.666 1.00 95.56 100 GLY A O 1
ATOM 794 N N . ILE A 1 101 ? 22.796 -4.663 -15.777 1.00 92.88 101 ILE A N 1
ATOM 795 C CA . ILE A 1 101 ? 23.951 -3.771 -15.649 1.00 92.88 101 ILE A CA 1
ATOM 796 C C . ILE A 1 101 ? 23.932 -2.794 -16.816 1.00 92.88 101 ILE A C 1
ATOM 798 O O . ILE A 1 101 ? 23.862 -3.228 -17.963 1.00 92.88 101 ILE A O 1
ATOM 802 N N . GLU A 1 102 ? 24.066 -1.507 -16.513 1.00 88.19 102 GLU A N 1
ATOM 803 C CA . GLU A 1 102 ? 24.475 -0.470 -17.463 1.00 88.19 102 GLU A CA 1
ATOM 804 C C . GLU A 1 102 ? 25.940 -0.133 -17.147 1.00 88.19 102 GLU A C 1
ATOM 806 O O . GLU A 1 102 ? 26.284 0.214 -16.015 1.00 88.19 102 GLU A O 1
ATOM 811 N N . ASN A 1 103 ? 26.837 -0.355 -18.107 1.00 74.06 103 ASN A N 1
ATOM 812 C CA . ASN A 1 103 ? 28.253 -0.025 -17.992 1.00 74.06 103 ASN A CA 1
ATOM 813 C C . ASN A 1 103 ? 28.534 1.194 -18.858 1.00 74.06 103 ASN A C 1
ATOM 815 O O . ASN A 1 103 ? 28.361 1.113 -20.063 1.00 74.06 103 ASN A O 1
ATOM 819 N N . GLY A 1 104 ? 29.077 2.266 -18.283 1.00 64.75 104 GLY A N 1
ATOM 820 C CA . GLY A 1 104 ? 29.335 3.502 -19.028 1.00 64.75 104 GLY A CA 1
ATOM 821 C C . GLY A 1 104 ? 30.602 3.529 -19.901 1.00 64.75 104 GLY A C 1
ATOM 822 O O . GLY A 1 104 ? 30.839 4.539 -20.562 1.00 64.75 104 GLY A O 1
ATOM 823 N N . ASN A 1 105 ? 31.462 2.493 -19.908 1.00 62.03 105 ASN A N 1
ATOM 824 C CA . ASN A 1 105 ? 32.693 2.506 -20.723 1.00 62.03 105 ASN A CA 1
ATOM 825 C C . ASN A 1 105 ? 33.235 1.106 -21.131 1.00 62.03 105 ASN A C 1
ATOM 827 O O . ASN A 1 105 ? 33.850 0.436 -20.296 1.00 62.03 105 ASN A O 1
ATOM 831 N N . PRO A 1 106 ? 33.096 0.686 -22.411 1.00 71.19 106 PRO A N 1
ATOM 832 C CA . PRO A 1 106 ? 32.186 1.276 -23.402 1.00 71.19 106 PRO A CA 1
ATOM 833 C C . PRO A 1 106 ? 30.732 1.174 -22.917 1.00 71.19 106 PRO A C 1
ATOM 835 O O . PRO A 1 106 ? 30.459 0.380 -22.019 1.00 71.19 106 PRO A O 1
ATOM 838 N N . ILE A 1 107 ? 29.825 1.977 -23.490 1.00 83.88 107 ILE A N 1
ATOM 839 C CA . ILE A 1 107 ? 28.405 1.993 -23.102 1.00 83.88 107 ILE A CA 1
ATOM 840 C C . ILE A 1 107 ? 27.763 0.651 -23.481 1.00 83.88 107 ILE A C 1
ATOM 842 O O . ILE A 1 107 ? 27.383 0.431 -24.635 1.00 83.88 107 ILE A O 1
ATOM 846 N N . LEU A 1 108 ? 27.708 -0.267 -22.522 1.00 90.81 108 LEU A N 1
ATOM 847 C CA . LEU A 1 108 ? 27.237 -1.635 -22.700 1.00 90.81 108 LEU A CA 1
ATOM 848 C C . LEU A 1 108 ? 26.168 -1.958 -21.673 1.00 90.81 108 LEU A C 1
ATOM 850 O O . LEU A 1 108 ? 26.373 -1.763 -20.477 1.00 90.81 108 LEU A O 1
ATOM 854 N N . ASP A 1 109 ? 25.110 -2.608 -22.128 1.00 94.31 109 ASP A N 1
ATOM 855 C CA . ASP A 1 109 ? 24.144 -3.230 -21.241 1.00 94.31 109 ASP A CA 1
ATOM 856 C C . ASP A 1 109 ? 24.448 -4.717 -21.092 1.00 94.31 109 ASP A C 1
ATOM 858 O O . ASP A 1 109 ? 24.909 -5.380 -22.028 1.00 94.31 109 ASP A O 1
ATOM 862 N N . SER A 1 110 ? 24.197 -5.273 -19.910 1.00 95.38 110 SER A N 1
ATOM 863 C CA . SER A 1 110 ? 24.243 -6.718 -19.688 1.00 95.38 110 SER A CA 1
ATOM 864 C C . SER A 1 110 ? 23.011 -7.209 -18.939 1.00 95.38 110 SER A C 1
ATOM 866 O O . SER A 1 110 ? 22.707 -6.703 -17.863 1.00 95.38 110 SER A O 1
ATOM 868 N N . ALA A 1 111 ? 22.358 -8.238 -19.483 1.00 97.38 111 ALA A N 1
ATOM 869 C CA . ALA A 1 111 ? 21.420 -9.086 -18.752 1.00 97.38 111 ALA A CA 1
ATOM 870 C C . ALA A 1 111 ? 22.160 -10.348 -18.321 1.00 97.38 111 ALA A C 1
ATOM 872 O O . ALA A 1 111 ? 22.777 -11.027 -19.149 1.00 97.38 111 ALA A O 1
ATOM 873 N N . MET A 1 112 ? 22.107 -10.671 -17.036 1.00 97.62 112 MET A N 1
ATOM 874 C CA . MET A 1 112 ? 22.680 -11.896 -16.497 1.00 97.62 112 MET A CA 1
ATOM 875 C C . MET A 1 112 ? 21.636 -12.629 -15.669 1.00 97.62 112 MET A C 1
ATOM 877 O O . MET A 1 112 ? 20.939 -12.012 -14.873 1.00 97.62 112 MET A O 1
ATOM 881 N N . PHE A 1 113 ? 21.552 -13.942 -15.834 1.00 98.00 113 PHE A N 1
ATOM 882 C CA . PHE A 1 113 ? 20.655 -14.785 -15.054 1.00 98.00 113 PHE A CA 1
ATOM 883 C C . PHE A 1 113 ? 21.457 -15.878 -14.363 1.00 98.00 113 PHE A C 1
ATOM 885 O O . PHE A 1 113 ? 22.091 -16.700 -15.032 1.00 98.00 113 PHE A O 1
ATOM 892 N N . ARG A 1 114 ? 21.446 -15.868 -13.031 1.00 97.25 114 ARG A N 1
ATOM 893 C CA . ARG A 1 114 ? 22.075 -16.878 -12.183 1.00 97.25 114 ARG A CA 1
ATOM 894 C C . ARG A 1 114 ? 21.005 -17.801 -11.609 1.00 97.25 114 ARG A C 1
ATOM 896 O O . ARG A 1 114 ? 19.957 -17.332 -11.178 1.00 97.25 114 ARG A O 1
ATOM 903 N N . TYR A 1 115 ? 21.282 -19.098 -11.615 1.00 95.38 115 TYR A N 1
ATOM 904 C CA . TYR A 1 115 ? 20.415 -20.137 -11.059 1.00 95.38 115 TYR A CA 1
ATOM 905 C C . TYR A 1 115 ? 21.249 -21.358 -10.662 1.00 95.38 115 TYR A C 1
ATOM 907 O O . TYR A 1 115 ? 22.342 -21.550 -11.204 1.00 95.38 115 TYR A O 1
ATOM 915 N N . ASP A 1 116 ? 20.727 -22.205 -9.777 1.00 93.56 116 ASP A N 1
ATOM 916 C CA . ASP A 1 116 ? 21.363 -23.481 -9.440 1.00 93.56 116 ASP A CA 1
ATOM 917 C C . ASP A 1 116 ? 20.670 -24.650 -10.154 1.00 93.56 116 ASP A C 1
ATOM 919 O O . ASP A 1 116 ? 19.451 -24.676 -10.344 1.00 93.56 116 ASP A O 1
ATOM 923 N N . THR A 1 117 ? 21.449 -25.643 -10.584 1.00 87.94 117 THR A N 1
ATOM 924 C CA . THR A 1 117 ? 20.907 -26.857 -11.206 1.00 87.94 117 THR A CA 1
ATOM 925 C C . THR A 1 117 ? 20.303 -27.806 -10.171 1.00 87.94 117 THR A C 1
ATOM 927 O O . THR A 1 117 ? 20.803 -27.949 -9.055 1.00 87.94 117 THR A O 1
ATOM 930 N N . GLN A 1 118 ? 19.263 -28.544 -10.572 1.00 77.19 118 GLN A N 1
ATOM 931 C CA . GLN A 1 118 ? 18.723 -29.659 -9.789 1.00 77.19 118 GLN A CA 1
ATOM 932 C C . GLN A 1 118 ? 19.649 -30.882 -9.920 1.00 77.19 118 GLN A C 1
ATOM 934 O O . GLN A 1 118 ? 19.405 -31.793 -10.707 1.00 77.19 118 GLN A O 1
ATOM 939 N N . GLY A 1 119 ? 20.767 -30.865 -9.197 1.00 79.00 119 GLY A N 1
ATOM 940 C CA . GLY A 1 119 ? 21.763 -31.936 -9.149 1.00 79.00 119 GLY A CA 1
ATOM 941 C C . GLY A 1 119 ? 22.360 -32.083 -7.751 1.00 79.00 119 GLY A C 1
ATOM 942 O O . GLY A 1 119 ? 22.122 -31.261 -6.870 1.00 79.00 119 GLY A O 1
ATOM 943 N N . THR A 1 120 ? 23.126 -33.149 -7.513 1.00 81.44 120 THR A N 1
ATOM 944 C CA . THR A 1 120 ? 23.862 -33.338 -6.253 1.00 81.44 120 THR A CA 1
ATOM 945 C C . THR A 1 120 ? 25.345 -33.584 -6.557 1.00 81.44 120 THR A C 1
ATOM 947 O O . THR A 1 120 ? 25.675 -34.668 -7.042 1.00 81.44 120 THR A O 1
ATOM 950 N N . PRO A 1 121 ? 26.247 -32.623 -6.275 1.00 84.25 121 PRO A N 1
ATOM 951 C CA . PRO A 1 121 ? 25.968 -31.288 -5.732 1.00 84.25 121 PRO A CA 1
ATOM 952 C C . PRO A 1 121 ? 25.270 -30.375 -6.763 1.00 84.25 121 PRO A C 1
ATOM 954 O O . PRO A 1 121 ? 25.451 -30.581 -7.965 1.00 84.25 121 PRO A O 1
ATOM 957 N N . PRO A 1 122 ? 24.475 -29.383 -6.325 1.00 86.38 122 PRO A N 1
ATOM 958 C CA . PRO A 1 122 ? 23.947 -28.365 -7.226 1.00 86.38 122 PRO A CA 1
ATOM 959 C C . PRO A 1 122 ? 25.101 -27.541 -7.809 1.00 86.38 122 PRO A C 1
ATOM 961 O O . PRO A 1 122 ? 26.082 -27.248 -7.120 1.00 86.38 122 PRO A O 1
ATOM 964 N N . GLU A 1 123 ? 24.992 -27.176 -9.085 1.00 92.44 123 GLU A N 1
ATOM 965 C CA . GLU A 1 123 ? 25.952 -26.297 -9.753 1.00 92.44 123 GLU A CA 1
ATOM 966 C C . GLU A 1 123 ? 25.305 -24.950 -10.056 1.00 92.44 123 GLU A C 1
ATOM 968 O O . GLU A 1 123 ? 24.269 -24.895 -10.718 1.00 92.44 123 GLU A O 1
ATOM 973 N N . THR A 1 124 ? 25.967 -23.862 -9.674 1.00 94.62 124 THR A N 1
ATOM 974 C CA . THR A 1 124 ? 25.557 -22.518 -10.081 1.00 94.62 124 THR A CA 1
ATOM 975 C C . THR A 1 124 ? 25.897 -22.279 -11.549 1.00 94.62 124 THR A C 1
ATOM 977 O O . THR A 1 124 ? 27.048 -22.414 -11.979 1.00 94.62 124 THR A O 1
ATOM 980 N N . LYS A 1 125 ? 24.892 -21.896 -12.332 1.00 95.44 125 LYS A N 1
ATOM 981 C CA . LYS A 1 125 ? 25.015 -21.501 -13.736 1.00 95.44 125 LYS A CA 1
ATOM 982 C C . LYS A 1 125 ? 24.745 -20.012 -13.887 1.00 95.44 125 LYS A C 1
ATOM 984 O O . LYS A 1 125 ? 24.059 -19.395 -13.077 1.00 95.44 125 LYS A O 1
ATOM 989 N N . LEU A 1 126 ? 25.312 -19.443 -14.944 1.00 96.69 126 LEU A N 1
ATOM 990 C CA . LEU A 1 126 ? 25.190 -18.034 -15.277 1.00 96.69 126 LEU A CA 1
ATOM 991 C C . LEU A 1 126 ? 24.999 -17.898 -16.783 1.00 96.69 126 LEU A C 1
ATOM 993 O O . LEU A 1 126 ? 25.889 -18.243 -17.560 1.00 96.69 126 LEU A O 1
ATOM 997 N N . LEU A 1 127 ? 23.846 -17.382 -17.184 1.00 97.19 127 LEU A N 1
ATOM 998 C CA . LEU A 1 127 ? 23.589 -16.946 -18.551 1.00 97.19 127 LEU A CA 1
ATOM 999 C C . LEU A 1 127 ? 23.899 -15.458 -18.641 1.00 97.19 127 LEU A C 1
ATOM 1001 O O . LEU A 1 127 ? 23.657 -14.719 -17.686 1.00 97.19 127 LEU A O 1
ATOM 1005 N N . ARG A 1 128 ? 24.441 -15.011 -19.774 1.00 96.75 128 ARG A N 1
ATOM 1006 C CA . ARG A 1 128 ? 24.792 -13.605 -19.975 1.00 96.75 128 ARG A CA 1
ATOM 1007 C C . ARG A 1 128 ? 24.592 -13.180 -21.419 1.00 96.75 128 ARG A C 1
ATOM 1009 O O . ARG A 1 128 ? 25.161 -13.787 -22.320 1.00 96.75 128 ARG A O 1
ATOM 1016 N N . VAL A 1 129 ? 23.902 -12.061 -21.595 1.00 96.56 129 VAL A N 1
ATOM 1017 C CA . VAL A 1 129 ? 23.884 -11.270 -22.827 1.00 96.56 129 VAL A CA 1
ATOM 1018 C C . VAL A 1 129 ? 24.565 -9.937 -22.551 1.00 96.56 129 VAL A C 1
ATOM 1020 O O . VAL A 1 129 ? 24.341 -9.341 -21.503 1.00 96.56 129 VAL A O 1
ATOM 1023 N N . THR A 1 130 ? 25.421 -9.485 -23.470 1.00 95.00 130 THR A N 1
ATOM 1024 C CA . THR A 1 130 ? 26.023 -8.142 -23.446 1.00 95.00 130 THR A CA 1
ATOM 1025 C C . THR A 1 130 ? 25.837 -7.504 -24.812 1.00 95.00 130 THR A C 1
ATOM 1027 O O . THR A 1 130 ? 26.153 -8.143 -25.815 1.00 95.00 130 THR A O 1
ATOM 1030 N N . ALA A 1 131 ? 25.358 -6.265 -24.858 1.00 93.00 131 ALA A N 1
ATOM 1031 C CA . ALA A 1 131 ? 25.160 -5.524 -26.100 1.00 93.00 131 ALA A CA 1
ATOM 1032 C C . ALA A 1 131 ? 25.536 -4.047 -25.926 1.00 93.00 131 ALA A C 1
ATOM 1034 O O . ALA A 1 131 ? 25.600 -3.550 -24.804 1.00 93.00 131 ALA A O 1
ATOM 1035 N N . GLY A 1 132 ? 25.794 -3.353 -27.038 1.00 90.75 132 GLY A N 1
ATOM 1036 C CA . GLY A 1 132 ? 25.887 -1.892 -27.032 1.00 90.75 132 GLY A CA 1
ATOM 1037 C C . GLY A 1 132 ? 24.547 -1.286 -26.634 1.00 90.75 132 GLY A C 1
ATOM 1038 O O . GLY A 1 132 ? 23.511 -1.732 -27.129 1.00 90.75 132 GLY A O 1
ATOM 1039 N N . SER A 1 133 ? 24.562 -0.299 -25.737 1.00 88.50 133 SER A N 1
ATOM 1040 C CA . SER A 1 133 ? 23.304 0.292 -25.283 1.00 88.50 133 SER A CA 1
ATOM 1041 C C . SER A 1 133 ? 22.622 1.070 -26.396 1.00 88.50 133 SER A C 1
ATOM 1043 O O . SER A 1 133 ? 23.256 1.895 -27.053 1.00 88.50 133 SER A O 1
ATOM 1045 N N . THR A 1 134 ? 21.327 0.810 -26.600 1.00 88.75 134 THR A N 1
ATOM 1046 C CA . THR A 1 134 ? 20.559 1.497 -27.648 1.00 88.75 134 THR A CA 1
ATOM 1047 C C . THR A 1 134 ? 19.776 2.698 -27.126 1.00 88.75 134 THR A C 1
ATOM 1049 O O . THR A 1 134 ? 19.699 3.718 -27.804 1.00 88.75 134 THR A O 1
ATOM 1052 N N . VAL A 1 135 ? 19.201 2.600 -25.926 1.00 91.50 135 VAL A N 1
ATOM 1053 C CA . VAL A 1 135 ? 18.410 3.688 -25.321 1.00 91.50 135 VAL A CA 1
ATOM 1054 C C . VAL A 1 135 ? 19.142 4.384 -24.179 1.00 91.50 135 VAL A C 1
ATOM 1056 O O . VAL A 1 135 ? 18.803 5.522 -23.879 1.00 91.50 135 VAL A O 1
ATOM 1059 N N . ASN A 1 136 ? 20.159 3.751 -23.592 1.00 89.81 136 ASN A N 1
ATOM 1060 C CA . ASN A 1 136 ? 21.068 4.302 -22.590 1.00 89.81 136 ASN A CA 1
ATOM 1061 C C . ASN A 1 136 ? 20.396 5.177 -21.508 1.00 89.81 136 ASN A C 1
ATOM 1063 O O . ASN A 1 136 ? 20.341 6.405 -21.653 1.00 89.81 136 ASN A O 1
ATOM 1067 N N . PRO A 1 137 ? 19.930 4.577 -20.401 1.00 90.06 137 PRO A N 1
ATOM 1068 C CA . PRO A 1 137 ? 19.366 5.347 -19.302 1.00 90.06 137 PRO A CA 1
ATOM 1069 C C . PRO A 1 137 ? 20.406 6.202 -18.564 1.00 90.06 137 PRO A C 1
ATOM 1071 O O . PRO A 1 137 ? 20.063 7.269 -18.057 1.00 90.06 137 PRO A O 1
ATOM 1074 N N . GLY A 1 138 ? 21.665 5.756 -18.474 1.00 87.75 138 GLY A N 1
ATOM 1075 C CA . GLY A 1 138 ? 22.725 6.424 -17.716 1.00 87.75 138 GLY A CA 1
ATOM 1076 C C . GLY A 1 138 ? 22.269 6.905 -16.330 1.00 87.75 138 GLY A C 1
ATOM 1077 O O . GLY A 1 138 ? 21.705 6.156 -15.533 1.00 87.75 138 GLY A O 1
ATOM 1078 N N . GLN A 1 139 ? 22.463 8.198 -16.047 1.00 87.94 139 GLN A N 1
ATOM 1079 C CA . GLN A 1 139 ? 22.058 8.818 -14.773 1.00 87.94 139 GLN A CA 1
ATOM 1080 C C . GLN A 1 139 ? 20.536 8.947 -14.582 1.00 87.94 139 GLN A C 1
ATOM 1082 O O . GLN A 1 139 ? 20.087 9.278 -13.483 1.00 87.94 139 GLN A O 1
ATOM 1087 N N . GLU A 1 140 ? 19.740 8.696 -15.623 1.00 90.94 140 GLU A N 1
ATOM 1088 C CA . GLU A 1 140 ? 18.280 8.731 -15.553 1.00 90.94 140 GLU A CA 1
ATOM 1089 C C . GLU A 1 140 ? 17.661 7.393 -15.130 1.00 90.94 140 GLU A C 1
ATOM 1091 O O . GLU A 1 140 ? 16.453 7.342 -14.885 1.00 90.94 140 GLU A O 1
ATOM 1096 N N . TRP A 1 141 ? 18.466 6.339 -14.929 1.00 91.69 141 TRP A N 1
ATOM 1097 C CA . TRP A 1 141 ? 18.016 5.152 -14.200 1.00 91.69 141 TRP A CA 1
ATOM 1098 C C . TRP A 1 141 ? 17.903 5.461 -12.699 1.00 91.69 141 TRP A C 1
ATOM 1100 O O . TRP A 1 141 ? 18.859 5.355 -11.931 1.00 91.69 141 TRP A O 1
ATOM 1110 N N . ARG A 1 142 ? 16.707 5.866 -12.268 1.00 89.31 142 ARG A N 1
ATOM 1111 C CA . ARG A 1 142 ? 16.414 6.310 -10.894 1.00 89.31 142 ARG A CA 1
ATOM 1112 C C . ARG A 1 142 ? 15.480 5.367 -10.139 1.00 89.31 142 ARG A C 1
ATOM 1114 O O . ARG A 1 142 ? 15.433 5.431 -8.911 1.00 89.31 142 ARG A O 1
ATOM 1121 N N . GLN A 1 143 ? 14.732 4.519 -10.842 1.00 89.69 143 GLN A N 1
ATOM 1122 C CA . GLN A 1 143 ? 13.845 3.515 -10.250 1.00 89.69 143 GLN A CA 1
ATOM 1123 C C . GLN A 1 143 ? 14.043 2.164 -10.936 1.00 89.69 143 GLN A C 1
ATOM 1125 O O . GLN A 1 143 ? 14.398 2.094 -12.112 1.00 89.69 143 GLN A O 1
ATOM 1130 N N . ALA A 1 144 ? 13.816 1.095 -10.181 1.00 91.44 144 ALA A N 1
ATOM 1131 C CA . ALA A 1 144 ? 13.834 -0.265 -10.686 1.00 91.44 144 ALA A CA 1
ATOM 1132 C C . ALA A 1 144 ? 12.548 -0.972 -10.259 1.00 91.44 144 ALA A C 1
ATOM 1134 O O . ALA A 1 144 ? 12.180 -0.924 -9.084 1.00 91.44 144 ALA A O 1
ATOM 1135 N N . GLU A 1 145 ? 11.901 -1.636 -11.204 1.00 91.94 145 GLU A N 1
ATOM 1136 C CA . GLU A 1 145 ? 10.826 -2.590 -10.950 1.00 91.94 145 GLU A CA 1
ATOM 1137 C C . GLU A 1 145 ? 11.373 -3.991 -11.203 1.00 91.94 145 GLU A C 1
ATOM 1139 O O . GLU A 1 145 ? 12.053 -4.221 -12.200 1.00 91.94 145 GLU A O 1
ATOM 1144 N N . PHE A 1 146 ? 11.096 -4.922 -10.296 1.00 93.06 146 PHE A N 1
ATOM 1145 C CA . PHE A 1 146 ? 11.430 -6.325 -10.492 1.00 93.06 146 PHE A CA 1
ATOM 1146 C C . PHE A 1 146 ? 10.318 -7.203 -9.942 1.00 93.06 146 PHE A C 1
ATOM 1148 O O . PHE A 1 146 ? 9.922 -7.033 -8.787 1.00 93.06 146 PHE A O 1
ATOM 1155 N N . ASN A 1 147 ? 9.822 -8.124 -10.766 1.00 92.25 147 ASN A N 1
ATOM 1156 C CA . ASN A 1 147 ? 8.836 -9.118 -10.361 1.00 92.25 147 ASN A CA 1
ATOM 1157 C C . ASN A 1 147 ? 8.805 -10.316 -11.326 1.00 92.25 147 ASN A C 1
ATOM 1159 O O . ASN A 1 147 ? 9.510 -10.349 -12.342 1.00 92.25 147 ASN A O 1
ATOM 1163 N N . VAL A 1 148 ? 7.962 -11.292 -10.992 1.00 93.56 148 VAL A N 1
ATOM 1164 C CA . VAL A 1 148 ? 7.505 -12.346 -11.889 1.00 93.56 148 VAL A CA 1
ATOM 1165 C C . VAL A 1 148 ? 6.240 -11.876 -12.591 1.00 93.56 148 VAL A C 1
ATOM 1167 O O . VAL A 1 148 ? 5.248 -11.552 -11.942 1.00 93.56 148 VAL A O 1
ATOM 1170 N N . PHE A 1 149 ? 6.264 -11.878 -13.911 1.00 93.69 149 PHE A N 1
ATOM 1171 C CA . PHE A 1 149 ? 5.183 -11.389 -14.752 1.00 93.69 149 PHE A CA 1
ATOM 1172 C C . PHE A 1 149 ? 4.731 -12.470 -15.732 1.00 93.69 149 PHE A C 1
ATOM 1174 O O . PHE A 1 149 ? 5.387 -13.510 -15.881 1.00 93.69 149 PHE A O 1
ATOM 1181 N N . GLY A 1 150 ? 3.615 -12.237 -16.423 1.00 92.12 150 GLY A N 1
ATOM 1182 C CA . GLY A 1 150 ? 3.205 -13.079 -17.541 1.00 92.12 150 GLY A CA 1
ATOM 1183 C C . GLY A 1 150 ? 4.270 -13.158 -18.636 1.00 92.12 150 GLY A C 1
ATOM 1184 O O . GLY A 1 150 ? 5.270 -12.440 -18.644 1.00 92.12 150 GLY A O 1
ATOM 1185 N N . TYR A 1 151 ? 4.087 -14.078 -19.578 1.00 91.56 151 TYR A N 1
ATOM 1186 C CA . TYR A 1 151 ? 5.090 -14.353 -20.613 1.00 91.56 151 TYR A CA 1
ATOM 1187 C C . TYR A 1 151 ? 5.221 -13.233 -21.676 1.00 91.56 151 TYR A C 1
ATOM 1189 O O . TYR A 1 151 ? 6.053 -13.329 -22.573 1.00 91.56 151 TYR A O 1
ATOM 1197 N N . GLY A 1 152 ? 4.419 -12.168 -21.587 1.00 86.31 152 GLY A N 1
ATOM 1198 C CA . GLY A 1 152 ? 4.444 -11.021 -22.500 1.00 86.31 152 GLY A CA 1
ATOM 1199 C C . GLY A 1 152 ? 3.054 -10.626 -23.001 1.00 86.31 152 GLY A C 1
ATOM 1200 O O . GLY A 1 152 ? 2.064 -11.292 -22.683 1.00 86.31 152 GLY A O 1
ATOM 1201 N N . ASN A 1 153 ? 2.987 -9.576 -23.825 1.00 82.81 153 ASN A N 1
ATOM 1202 C CA . ASN A 1 153 ? 1.750 -9.025 -24.400 1.00 82.81 153 ASN A CA 1
ATOM 1203 C C . ASN A 1 153 ? 0.714 -8.627 -23.336 1.00 82.81 153 ASN A C 1
ATOM 1205 O O . ASN A 1 153 ? -0.482 -8.853 -23.525 1.00 82.81 153 ASN A O 1
ATOM 1209 N N . GLY A 1 154 ? 1.177 -8.103 -22.200 1.00 81.25 154 GLY A N 1
ATOM 1210 C CA . GLY A 1 154 ? 0.304 -7.721 -21.089 1.00 81.25 154 GLY A CA 1
ATOM 1211 C C . GLY A 1 154 ? -0.416 -8.899 -20.424 1.00 81.25 154 GLY A C 1
ATOM 1212 O O . GLY A 1 154 ? -1.500 -8.735 -19.872 1.00 81.25 154 GLY A O 1
ATOM 1213 N N . SER A 1 155 ? 0.133 -10.114 -20.534 1.00 86.75 155 SER A N 1
ATOM 1214 C CA . SER A 1 155 ? -0.433 -11.297 -19.879 1.00 86.75 155 SER A CA 1
ATOM 1215 C C . SER A 1 155 ? -0.103 -11.359 -18.388 1.00 86.75 155 SER A C 1
ATOM 1217 O O . SER A 1 155 ? 0.881 -10.786 -17.917 1.00 86.75 155 SER A O 1
ATOM 1219 N N . ASP A 1 156 ? -0.892 -12.154 -17.667 1.00 85.44 156 ASP A N 1
ATOM 1220 C CA . ASP A 1 156 ? -0.688 -12.420 -16.247 1.00 85.44 156 ASP A CA 1
ATOM 1221 C C . ASP A 1 156 ? 0.037 -13.752 -16.023 1.00 85.44 156 ASP A C 1
ATOM 1223 O O . ASP A 1 156 ? -0.316 -14.785 -16.608 1.00 85.44 156 ASP A O 1
ATOM 1227 N N . ALA A 1 157 ? 1.014 -13.767 -15.114 1.00 89.06 157 ALA A N 1
ATOM 1228 C CA . ALA A 1 157 ? 1.483 -15.007 -14.508 1.00 89.06 157 ALA A CA 1
ATOM 1229 C C . ALA A 1 157 ? 0.465 -15.475 -13.465 1.00 89.06 157 ALA A C 1
ATOM 1231 O O . ALA A 1 157 ? 0.260 -14.830 -12.435 1.00 89.06 157 ALA A O 1
ATOM 1232 N N . ILE A 1 158 ? -0.168 -16.617 -13.736 1.00 84.88 158 ILE A N 1
ATOM 1233 C CA . ILE A 1 158 ? -1.174 -17.195 -12.848 1.00 84.88 158 ILE A CA 1
ATOM 1234 C C . ILE A 1 158 ? -0.543 -18.297 -11.998 1.00 84.88 158 ILE A C 1
ATOM 1236 O O . ILE A 1 158 ? -0.282 -19.408 -12.469 1.00 84.88 158 ILE A O 1
ATOM 1240 N N . PHE A 1 159 ? -0.315 -17.980 -10.730 1.00 83.56 159 PHE A N 1
ATOM 1241 C CA . PHE A 1 159 ? 0.140 -18.905 -9.706 1.00 83.56 159 PHE A CA 1
ATOM 1242 C C . PHE A 1 159 ? -1.044 -19.659 -9.118 1.00 83.56 159 PHE A C 1
ATOM 1244 O O . PHE A 1 159 ? -2.053 -19.049 -8.766 1.00 83.56 159 PHE A O 1
ATOM 1251 N N . ASN A 1 160 ? -0.895 -20.981 -9.011 1.00 78.44 160 ASN A N 1
ATOM 1252 C CA . ASN A 1 160 ? -1.861 -21.885 -8.386 1.00 78.44 160 ASN A CA 1
ATOM 1253 C C . ASN A 1 160 ? -3.325 -21.583 -8.793 1.00 78.44 160 ASN A C 1
ATOM 1255 O O . ASN A 1 160 ? -4.155 -21.360 -7.917 1.00 78.44 160 ASN A O 1
ATOM 1259 N N . PRO A 1 161 ? -3.654 -21.556 -10.109 1.00 69.19 161 PRO A N 1
ATOM 1260 C CA . PRO A 1 161 ? -5.003 -21.242 -10.580 1.00 69.19 161 PRO A CA 1
ATOM 1261 C C . PRO A 1 161 ? -6.021 -22.236 -10.033 1.00 69.19 161 PRO A C 1
ATOM 1263 O O . PRO A 1 161 ? -5.784 -23.444 -10.133 1.00 69.19 161 PRO A O 1
ATOM 1266 N N . ASP A 1 162 ? -7.164 -21.732 -9.564 1.00 57.81 162 ASP A N 1
ATOM 1267 C CA . ASP A 1 162 ? -8.308 -22.554 -9.170 1.00 57.81 162 ASP A CA 1
ATOM 1268 C C . ASP A 1 162 ? -8.589 -23.640 -10.214 1.00 57.81 162 ASP A C 1
ATOM 1270 O O . ASP A 1 162 ? -8.620 -23.380 -11.421 1.00 57.81 162 ASP A O 1
ATOM 1274 N N . ASN A 1 163 ? -8.798 -24.874 -9.752 1.00 56.25 163 ASN A N 1
ATOM 1275 C CA . ASN A 1 163 ? -9.212 -25.962 -10.625 1.00 56.25 163 ASN A CA 1
ATOM 1276 C C . ASN A 1 163 ? -10.725 -25.856 -10.893 1.00 56.25 163 ASN A C 1
ATOM 1278 O O . ASN A 1 163 ? -11.510 -26.107 -9.973 1.00 56.25 163 ASN A O 1
ATOM 1282 N N . PRO A 1 164 ? -11.167 -25.556 -12.129 1.00 51.56 164 PRO A N 1
ATOM 1283 C CA . PRO A 1 164 ? -12.590 -25.445 -12.442 1.00 51.56 164 PRO A CA 1
ATOM 1284 C C . PRO A 1 164 ? -13.352 -26.772 -12.289 1.00 51.56 164 PRO A C 1
ATOM 1286 O O . PRO A 1 164 ? -14.560 -26.748 -12.066 1.00 51.56 164 PRO A O 1
ATOM 1289 N N . ASP A 1 165 ? -12.663 -27.918 -12.342 1.00 55.12 165 ASP A N 1
ATOM 1290 C CA . ASP A 1 165 ? -13.264 -29.242 -12.135 1.00 55.12 165 ASP A CA 1
ATOM 1291 C C . ASP A 1 165 ? -13.388 -29.617 -10.646 1.00 55.12 165 ASP A C 1
ATOM 1293 O O . ASP A 1 165 ? -13.992 -30.637 -10.309 1.00 55.12 165 ASP A O 1
ATOM 1297 N N . ASN A 1 166 ? -12.804 -28.823 -9.741 1.00 48.12 166 ASN A N 1
ATOM 1298 C CA . ASN A 1 166 ? -12.842 -29.070 -8.301 1.00 48.12 166 ASN A CA 1
ATOM 1299 C C . ASN A 1 166 ? -12.734 -27.760 -7.491 1.00 48.12 166 ASN A C 1
ATOM 1301 O O . ASN A 1 166 ? -11.719 -27.519 -6.826 1.00 48.12 166 ASN A O 1
ATOM 1305 N N . PRO A 1 167 ? -13.756 -26.888 -7.566 1.00 45.91 167 PRO A N 1
ATOM 1306 C CA . PRO A 1 167 ? -13.764 -25.629 -6.833 1.00 45.91 167 PRO A CA 1
ATOM 1307 C C . PRO A 1 167 ? -13.798 -25.893 -5.318 1.00 45.91 167 PRO A C 1
ATOM 1309 O O . PRO A 1 167 ? -14.711 -26.549 -4.816 1.00 45.91 167 PRO A O 1
ATOM 1312 N N . GLY A 1 168 ? -12.808 -25.367 -4.586 1.00 47.97 168 GLY A N 1
ATOM 1313 C CA . GLY A 1 168 ? -12.747 -25.434 -3.118 1.00 47.97 168 GLY A CA 1
ATOM 1314 C C . GLY A 1 168 ? -11.879 -2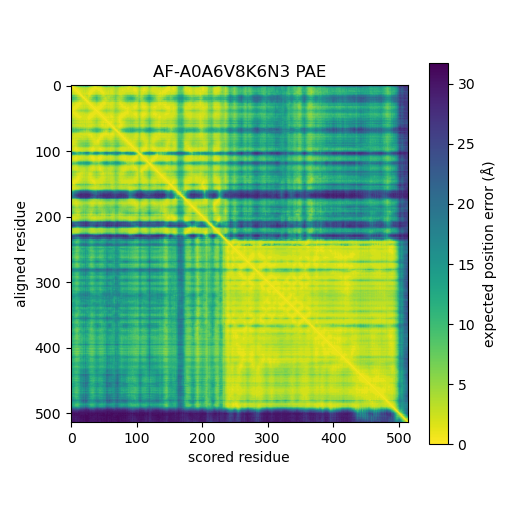6.548 -2.518 1.00 47.97 168 GLY A C 1
ATOM 1315 O O . GLY A 1 168 ? -12.081 -26.904 -1.356 1.00 47.97 168 GLY A O 1
ATOM 1316 N N . HIS A 1 169 ? -10.922 -27.114 -3.262 1.00 41.84 169 HIS A N 1
ATOM 1317 C CA . HIS A 1 169 ? -9.989 -28.089 -2.687 1.00 41.84 169 HIS A CA 1
ATOM 1318 C C . HIS A 1 169 ? -9.023 -27.420 -1.698 1.00 41.84 169 HIS A C 1
ATOM 1320 O O . HIS A 1 169 ? -8.247 -26.547 -2.077 1.00 41.84 169 HIS A O 1
ATOM 1326 N N . ALA A 1 170 ? -9.013 -27.894 -0.451 1.00 45.94 170 ALA A N 1
ATOM 1327 C CA . ALA A 1 170 ? -8.141 -27.424 0.634 1.00 45.94 170 ALA A CA 1
ATOM 1328 C C . ALA A 1 170 ? -6.628 -27.668 0.408 1.00 45.94 170 ALA A C 1
ATOM 1330 O O . ALA A 1 170 ? -5.824 -27.313 1.266 1.00 45.94 170 ALA A O 1
ATOM 1331 N N . ASP A 1 171 ? -6.252 -28.265 -0.731 1.00 42.41 171 ASP A N 1
ATOM 1332 C CA . ASP A 1 171 ? -4.874 -28.634 -1.088 1.00 42.41 171 ASP A CA 1
ATOM 1333 C C . ASP A 1 171 ? -4.257 -27.729 -2.171 1.00 42.41 171 ASP A C 1
ATOM 1335 O O . ASP A 1 171 ? -3.120 -27.959 -2.590 1.00 42.41 171 ASP A O 1
ATOM 1339 N N . TYR A 1 172 ? -4.979 -26.712 -2.663 1.00 47.38 172 TYR A N 1
ATOM 1340 C CA . TYR A 1 172 ? -4.343 -25.667 -3.464 1.00 47.38 172 TYR A CA 1
ATOM 1341 C C . TYR A 1 172 ? -3.510 -24.811 -2.522 1.00 47.38 172 TYR A C 1
ATOM 1343 O O . TYR A 1 172 ? -4.026 -23.939 -1.836 1.00 47.38 172 TYR A O 1
ATOM 1351 N N . HIS A 1 173 ? -2.223 -25.144 -2.433 1.00 54.62 173 HIS A N 1
ATOM 1352 C CA . HIS A 1 173 ? -1.279 -24.383 -1.637 1.00 54.62 173 HIS A CA 1
ATOM 1353 C C . HIS A 1 173 ? -1.349 -22.912 -2.019 1.00 54.62 173 HIS A C 1
ATOM 1355 O O . HIS A 1 173 ? -1.342 -22.554 -3.199 1.00 54.62 173 HIS A O 1
ATOM 1361 N N . ASP A 1 174 ? -1.359 -22.071 -1.003 1.00 69.12 174 ASP A N 1
ATOM 1362 C CA . ASP A 1 174 ? -1.207 -20.644 -1.172 1.00 69.12 174 ASP A CA 1
ATOM 1363 C C . ASP A 1 174 ? 0.141 -20.387 -1.856 1.00 69.12 174 ASP A C 1
ATOM 1365 O O . ASP A 1 174 ? 1.182 -20.896 -1.433 1.00 69.12 174 ASP A O 1
ATOM 1369 N N . ALA A 1 175 ? 0.121 -19.682 -2.985 1.00 78.81 175 ALA A N 1
ATOM 1370 C CA . ALA A 1 175 ? 1.340 -19.178 -3.586 1.00 78.81 175 ALA A CA 1
ATOM 1371 C C . ALA A 1 175 ? 1.848 -18.039 -2.708 1.00 78.81 175 ALA A C 1
ATOM 1373 O O . ALA A 1 175 ? 1.097 -17.115 -2.410 1.00 78.81 175 ALA A O 1
ATOM 1374 N N . ASP A 1 176 ? 3.114 -18.108 -2.323 1.00 80.19 176 ASP A N 1
ATOM 1375 C CA . ASP A 1 176 ? 3.798 -17.116 -1.504 1.00 80.19 176 ASP A CA 1
ATOM 1376 C C . ASP A 1 176 ? 5.171 -16.855 -2.123 1.00 80.19 176 ASP A C 1
ATOM 1378 O O . ASP A 1 176 ? 5.892 -17.797 -2.468 1.00 80.19 176 ASP A O 1
ATOM 1382 N N . MET A 1 177 ? 5.520 -15.586 -2.319 1.00 82.31 177 MET A N 1
ATOM 1383 C CA . MET A 1 177 ? 6.814 -15.191 -2.856 1.00 82.31 177 MET A CA 1
ATOM 1384 C C . MET A 1 177 ? 7.400 -13.991 -2.124 1.00 82.31 177 MET A C 1
ATOM 1386 O O . MET A 1 177 ? 6.716 -13.028 -1.780 1.00 82.31 177 MET A O 1
ATOM 1390 N N . HIS A 1 178 ? 8.717 -14.035 -1.960 1.00 82.56 178 HIS A N 1
ATOM 1391 C CA . HIS A 1 178 ? 9.515 -12.958 -1.400 1.00 82.56 178 HIS A CA 1
ATOM 1392 C C . HIS A 1 178 ? 10.505 -12.472 -2.461 1.00 82.56 178 HIS A C 1
ATOM 1394 O O . HIS A 1 178 ? 11.522 -13.111 -2.727 1.00 82.56 178 HIS A O 1
ATOM 1400 N N . VAL A 1 179 ? 10.201 -11.336 -3.080 1.00 85.75 179 VAL A N 1
ATOM 1401 C CA . VAL A 1 179 ? 10.992 -10.743 -4.160 1.00 85.75 179 VAL A CA 1
ATOM 1402 C C . VAL A 1 179 ? 11.969 -9.728 -3.578 1.00 85.75 179 VAL A C 1
ATOM 1404 O O . VAL A 1 179 ? 11.572 -8.760 -2.928 1.00 85.75 179 VAL A O 1
ATOM 1407 N N . ARG A 1 180 ? 13.268 -9.936 -3.806 1.00 87.38 180 ARG A N 1
ATOM 1408 C CA . ARG A 1 180 ? 14.332 -9.036 -3.341 1.00 87.38 180 ARG A CA 1
ATOM 1409 C C . ARG A 1 180 ? 14.934 -8.261 -4.509 1.00 87.38 180 ARG A C 1
ATOM 1411 O O . ARG A 1 180 ? 15.597 -8.847 -5.357 1.00 87.38 180 ARG A O 1
ATOM 1418 N N . THR A 1 181 ? 14.816 -6.938 -4.472 1.00 89.06 181 THR A N 1
ATOM 1419 C CA . THR A 1 181 ? 15.412 -6.032 -5.466 1.00 89.06 181 THR A CA 1
ATOM 1420 C C . THR A 1 181 ? 16.557 -5.262 -4.826 1.00 89.06 181 THR A C 1
ATOM 1422 O O . THR A 1 181 ? 16.336 -4.441 -3.935 1.00 89.06 181 THR A O 1
ATOM 1425 N N . GLN A 1 182 ? 17.791 -5.529 -5.256 1.00 89.00 182 GLN A N 1
ATOM 1426 C CA . GLN A 1 182 ? 19.007 -4.880 -4.752 1.00 89.00 182 GLN A CA 1
ATOM 1427 C C . GLN A 1 182 ? 19.578 -3.917 -5.797 1.00 89.00 182 GLN A C 1
ATOM 1429 O O . GLN A 1 182 ? 19.635 -4.250 -6.976 1.00 89.00 182 GLN A O 1
ATOM 1434 N N . ILE A 1 183 ? 20.066 -2.755 -5.354 1.00 87.56 183 ILE A N 1
ATOM 1435 C CA . ILE A 1 183 ? 20.777 -1.794 -6.207 1.00 87.56 183 ILE A CA 1
ATOM 1436 C C . ILE A 1 183 ? 22.262 -1.726 -5.842 1.00 87.56 183 ILE A C 1
ATOM 1438 O O . ILE A 1 183 ? 22.631 -1.682 -4.669 1.00 87.56 183 ILE A O 1
ATOM 1442 N N . ASN A 1 184 ? 23.119 -1.666 -6.861 1.00 87.00 184 ASN A N 1
ATOM 1443 C CA . ASN A 1 184 ? 24.569 -1.525 -6.718 1.00 87.00 184 ASN A CA 1
ATOM 1444 C C . ASN A 1 184 ? 25.036 -0.278 -7.482 1.00 87.00 184 ASN A C 1
ATOM 1446 O O . ASN A 1 184 ? 25.564 -0.379 -8.582 1.00 87.00 184 ASN A O 1
ATOM 1450 N N . TYR A 1 185 ? 24.824 0.906 -6.900 1.00 83.38 185 TYR A N 1
ATOM 1451 C CA . TYR A 1 185 ? 25.126 2.199 -7.541 1.00 83.38 185 TYR A CA 1
ATOM 1452 C C . TYR A 1 185 ? 26.360 2.910 -6.943 1.00 83.38 185 TYR A C 1
ATOM 1454 O O . TYR A 1 185 ? 26.602 4.088 -7.191 1.00 83.38 185 TYR A O 1
ATOM 1462 N N . GLY A 1 186 ? 27.128 2.210 -6.098 1.00 83.75 186 GLY A N 1
ATOM 1463 C CA . GLY A 1 186 ? 28.306 2.748 -5.402 1.00 83.75 186 GLY A CA 1
ATOM 1464 C C . GLY A 1 186 ? 28.012 3.511 -4.102 1.00 83.75 186 GLY A C 1
ATOM 1465 O O . GLY A 1 186 ? 28.949 3.879 -3.397 1.00 83.75 186 GLY A O 1
ATOM 1466 N N . GLY A 1 187 ? 26.739 3.727 -3.750 1.00 82.94 187 GLY A N 1
ATOM 1467 C CA . GLY A 1 187 ? 26.323 4.339 -2.483 1.00 82.94 187 GLY A CA 1
ATOM 1468 C C . GLY A 1 187 ? 25.655 3.369 -1.500 1.00 82.94 187 GLY A C 1
ATOM 1469 O O . GLY A 1 187 ? 25.436 2.198 -1.798 1.00 82.94 187 GLY A O 1
ATOM 1470 N N . LEU A 1 188 ? 25.309 3.887 -0.313 1.00 81.81 188 LEU A N 1
ATOM 1471 C CA . LEU A 1 188 ? 24.672 3.137 0.786 1.00 81.81 188 LEU A CA 1
ATOM 1472 C C . LEU A 1 188 ? 23.265 3.649 1.144 1.00 81.81 188 LEU A C 1
ATOM 1474 O O . LEU A 1 188 ? 22.691 3.231 2.152 1.00 81.81 188 LEU A O 1
ATOM 1478 N N . SER A 1 189 ? 22.704 4.585 0.369 1.00 80.25 189 SER A N 1
ATOM 1479 C CA . SER A 1 189 ? 21.371 5.116 0.677 1.00 80.25 189 SER A CA 1
ATOM 1480 C C . SER A 1 189 ? 20.313 4.050 0.425 1.00 80.25 189 SER A C 1
ATOM 1482 O O . SER A 1 189 ? 20.333 3.376 -0.602 1.00 80.25 189 SER A O 1
ATOM 1484 N N . LYS A 1 190 ? 19.377 3.905 1.367 1.00 75.38 190 LYS A N 1
ATOM 1485 C CA . LYS A 1 190 ? 18.274 2.945 1.259 1.00 75.38 190 LYS A CA 1
ATOM 1486 C C . LYS A 1 190 ? 17.368 3.318 0.076 1.00 75.38 190 LYS A C 1
ATOM 1488 O O . LYS A 1 190 ? 17.028 4.500 -0.040 1.00 75.38 190 LYS A O 1
ATOM 1493 N N . PRO A 1 191 ? 16.948 2.356 -0.767 1.00 77.19 191 PRO A N 1
ATOM 1494 C CA . PRO A 1 191 ? 15.955 2.620 -1.796 1.00 77.19 191 PRO A CA 1
ATOM 1495 C C . PRO A 1 191 ? 14.636 3.047 -1.151 1.00 77.19 191 PRO A C 1
ATOM 1497 O O . PRO A 1 191 ? 14.297 2.640 -0.035 1.00 77.19 191 PRO A O 1
ATOM 1500 N N . ARG A 1 192 ? 13.891 3.883 -1.871 1.00 76.19 192 ARG A N 1
ATOM 1501 C CA . ARG A 1 192 ? 12.522 4.250 -1.515 1.00 76.19 192 ARG A CA 1
ATOM 1502 C C . ARG A 1 192 ? 11.580 3.337 -2.283 1.00 76.19 192 ARG A C 1
ATOM 1504 O O . ARG A 1 192 ? 11.784 3.123 -3.473 1.00 76.19 192 ARG A O 1
ATOM 1511 N N . CYS A 1 193 ? 10.570 2.814 -1.603 1.00 75.62 193 CYS A N 1
ATOM 1512 C CA . CYS A 1 193 ? 9.471 2.148 -2.280 1.00 75.62 193 CYS A CA 1
ATOM 1513 C C . CYS A 1 193 ? 8.525 3.226 -2.823 1.00 75.62 193 CYS A C 1
ATOM 1515 O O . CYS A 1 193 ? 8.198 4.173 -2.101 1.00 75.62 193 CYS A O 1
ATOM 1517 N N . VAL A 1 194 ? 8.105 3.062 -4.077 1.00 75.12 194 VAL A N 1
ATOM 1518 C CA . VAL A 1 194 ? 7.035 3.834 -4.713 1.00 75.12 194 VAL A CA 1
ATOM 1519 C C . VAL A 1 194 ? 6.029 2.837 -5.268 1.00 75.12 194 VAL A C 1
ATOM 1521 O O . VAL A 1 194 ? 6.426 1.872 -5.918 1.00 75.12 194 VAL A O 1
ATOM 1524 N N . ASN A 1 195 ? 4.746 3.052 -4.996 1.00 71.94 195 ASN A N 1
ATOM 1525 C CA . ASN A 1 195 ? 3.701 2.191 -5.516 1.00 71.94 195 ASN A CA 1
ATOM 1526 C C . ASN A 1 195 ? 3.403 2.519 -6.986 1.00 71.94 195 ASN A C 1
ATOM 1528 O O . ASN A 1 195 ? 2.626 3.425 -7.285 1.00 71.94 195 ASN A O 1
ATOM 1532 N N . GLY A 1 196 ? 4.047 1.790 -7.890 1.00 73.38 196 GLY A N 1
ATOM 1533 C CA . GLY A 1 196 ? 3.896 1.908 -9.334 1.00 73.38 196 GLY A CA 1
ATOM 1534 C C . GLY A 1 196 ? 4.721 0.840 -10.047 1.00 73.38 196 GLY A C 1
ATOM 1535 O O . GLY A 1 196 ? 5.560 0.186 -9.427 1.00 73.38 196 GLY A O 1
ATOM 1536 N N . GLY A 1 197 ? 4.473 0.679 -11.342 1.00 80.94 197 GLY A N 1
ATOM 1537 C CA . GLY A 1 197 ? 5.156 -0.284 -12.199 1.00 80.94 197 GLY A CA 1
ATOM 1538 C C . GLY A 1 197 ? 5.343 0.256 -13.613 1.00 80.94 197 GLY A C 1
ATOM 1539 O O . GLY A 1 197 ? 4.767 1.291 -13.962 1.00 80.94 197 GLY A O 1
ATOM 1540 N N . PHE A 1 198 ? 6.172 -0.420 -14.403 1.00 87.81 198 PHE A N 1
ATOM 1541 C CA . PHE A 1 198 ? 6.470 -0.061 -15.795 1.00 87.81 198 PHE A CA 1
ATOM 1542 C C . PHE A 1 198 ? 6.062 -1.159 -16.775 1.00 87.81 198 PHE A C 1
ATOM 1544 O O . PHE A 1 198 ? 5.853 -0.863 -17.946 1.00 87.81 198 PHE A O 1
ATOM 1551 N N . SER A 1 199 ? 5.961 -2.405 -16.309 1.00 85.75 199 SER A N 1
ATOM 1552 C CA . SER A 1 199 ? 5.462 -3.516 -17.112 1.00 85.75 199 SER A CA 1
ATOM 1553 C C . SER A 1 199 ? 3.956 -3.395 -17.360 1.00 85.75 199 SER A C 1
ATOM 1555 O O . SER A 1 199 ? 3.199 -3.018 -16.464 1.00 85.75 199 SER A O 1
ATOM 1557 N N . ASP A 1 200 ? 3.534 -3.748 -18.574 1.00 81.62 200 ASP A N 1
ATOM 1558 C CA . ASP A 1 200 ? 2.120 -3.948 -18.908 1.00 81.62 200 ASP A CA 1
ATOM 1559 C C . ASP A 1 200 ? 1.662 -5.381 -18.545 1.00 81.62 200 ASP A C 1
ATOM 1561 O O . ASP A 1 200 ? 0.467 -5.674 -18.561 1.00 81.62 200 ASP A O 1
ATOM 1565 N N . GLU A 1 201 ? 2.591 -6.286 -18.207 1.00 88.69 201 GLU A N 1
ATOM 1566 C CA . GLU A 1 201 ? 2.296 -7.612 -17.662 1.00 88.69 201 GLU A CA 1
ATOM 1567 C C . GLU A 1 201 ? 2.090 -7.579 -16.138 1.00 88.69 201 GLU A C 1
ATOM 1569 O O . GLU A 1 201 ? 2.591 -6.701 -15.434 1.00 88.69 201 GLU A O 1
ATOM 1574 N N . ALA A 1 202 ? 1.401 -8.587 -15.594 1.00 87.62 202 ALA A N 1
ATOM 1575 C CA . ALA A 1 202 ? 1.169 -8.704 -14.153 1.00 87.62 202 ALA A CA 1
ATOM 1576 C C . ALA A 1 202 ? 1.282 -10.152 -13.645 1.00 87.62 202 ALA A C 1
ATOM 1578 O O . ALA A 1 202 ? 1.705 -11.073 -14.355 1.00 87.62 202 ALA A O 1
ATOM 1579 N N . ASN A 1 203 ? 0.932 -10.357 -12.376 1.00 86.75 203 ASN A N 1
ATOM 1580 C CA . ASN A 1 203 ? 0.672 -11.667 -11.795 1.00 86.75 203 ASN A CA 1
ATOM 1581 C C . ASN A 1 203 ? -0.564 -11.618 -10.890 1.00 86.75 203 ASN A C 1
ATOM 1583 O O . ASN A 1 203 ? -1.027 -10.543 -10.513 1.00 86.75 203 ASN A O 1
ATOM 1587 N N . ASN A 1 204 ? -1.107 -12.784 -10.543 1.00 79.69 204 ASN A N 1
ATOM 1588 C CA . ASN A 1 204 ? -2.319 -12.890 -9.725 1.00 79.69 204 ASN A CA 1
ATOM 1589 C C . ASN A 1 204 ? -2.073 -12.826 -8.202 1.00 79.69 204 ASN A C 1
ATOM 1591 O O . ASN A 1 204 ? -2.968 -13.197 -7.439 1.00 79.69 204 ASN A O 1
ATOM 1595 N N . LEU A 1 205 ? -0.889 -12.406 -7.740 1.00 79.69 205 LEU A N 1
ATOM 1596 C CA . LEU A 1 205 ? -0.577 -12.301 -6.313 1.00 79.69 205 LEU A CA 1
ATOM 1597 C C . LEU A 1 205 ? -0.762 -10.879 -5.791 1.00 79.69 205 LEU A C 1
ATOM 1599 O O . LEU A 1 205 ? -0.516 -9.888 -6.474 1.00 79.69 205 LEU A O 1
ATOM 1603 N N . ASN A 1 206 ? -1.135 -10.777 -4.519 1.00 73.31 206 ASN A N 1
ATOM 1604 C CA . ASN A 1 206 ? -1.336 -9.504 -3.837 1.00 73.31 206 ASN A CA 1
ATOM 1605 C C . ASN A 1 206 ? -0.175 -9.228 -2.889 1.00 73.31 206 ASN A C 1
ATOM 1607 O O . ASN A 1 206 ? 0.368 -10.164 -2.309 1.00 73.31 206 ASN A O 1
ATOM 1611 N N . PHE A 1 207 ? 0.161 -7.956 -2.666 1.00 71.88 207 PHE A N 1
ATOM 1612 C CA . PHE A 1 207 ? 1.120 -7.601 -1.623 1.00 71.88 207 PHE A CA 1
ATOM 1613 C C . PHE A 1 207 ? 0.621 -8.074 -0.250 1.00 71.88 207 PHE A C 1
ATOM 1615 O O . PHE A 1 207 ? -0.486 -7.759 0.197 1.00 71.88 207 PHE A O 1
ATOM 1622 N N . VAL A 1 208 ? 1.463 -8.828 0.440 1.00 64.94 208 VAL A N 1
ATOM 1623 C CA . VAL A 1 208 ? 1.296 -9.174 1.849 1.00 64.94 208 VAL A CA 1
ATOM 1624 C C . VAL A 1 208 ? 2.211 -8.215 2.607 1.00 64.94 208 VAL A C 1
ATOM 1626 O O . VAL A 1 208 ? 3.325 -7.964 2.166 1.00 64.94 208 VAL A O 1
ATOM 1629 N N . ALA A 1 209 ? 1.691 -7.571 3.657 1.00 54.03 209 ALA A N 1
ATOM 1630 C CA . ALA A 1 209 ? 2.266 -6.400 4.331 1.00 54.03 209 ALA A CA 1
ATOM 1631 C C . ALA A 1 209 ? 3.801 -6.248 4.199 1.00 54.03 209 ALA A C 1
ATOM 1633 O O . ALA A 1 209 ? 4.584 -6.827 4.952 1.00 54.03 209 ALA A O 1
ATOM 1634 N N . SER A 1 210 ? 4.234 -5.420 3.248 1.00 49.91 210 SER A N 1
ATOM 1635 C CA . SER A 1 210 ? 5.649 -5.230 2.941 1.00 49.91 210 SER A CA 1
ATOM 1636 C C . SER A 1 210 ? 6.290 -4.286 3.956 1.00 49.91 210 SER A C 1
ATOM 1638 O O . SER A 1 210 ? 6.140 -3.069 3.864 1.00 49.91 210 SER A O 1
ATOM 1640 N N . LYS A 1 211 ? 7.081 -4.804 4.898 1.00 48.91 211 LYS A N 1
ATOM 1641 C CA . LYS A 1 211 ? 8.156 -4.000 5.495 1.00 48.91 211 LYS A CA 1
ATOM 1642 C C . LYS A 1 211 ? 9.436 -4.320 4.730 1.00 48.91 211 LYS A C 1
ATOM 1644 O O . LYS A 1 211 ? 9.839 -5.481 4.732 1.00 48.91 211 LYS A O 1
ATOM 1649 N N . PRO A 1 212 ? 10.133 -3.334 4.134 1.00 47.88 212 PRO A N 1
ATOM 1650 C CA . PRO A 1 212 ? 11.450 -3.591 3.572 1.00 47.88 212 PRO A CA 1
ATOM 1651 C C . PRO A 1 212 ? 12.361 -4.138 4.676 1.00 47.88 212 PRO A C 1
ATOM 1653 O O . PRO A 1 212 ? 12.702 -3.420 5.623 1.00 47.88 212 PRO A O 1
ATOM 1656 N N . ALA A 1 213 ? 12.742 -5.410 4.586 1.00 47.72 213 ALA A N 1
ATOM 1657 C CA . ALA A 1 213 ? 13.791 -5.945 5.433 1.00 47.72 213 ALA A CA 1
ATOM 1658 C C . ALA A 1 213 ? 15.109 -5.290 5.002 1.00 47.72 213 ALA A C 1
ATOM 1660 O O . ALA A 1 213 ? 15.499 -5.351 3.836 1.00 47.72 213 ALA A O 1
ATOM 1661 N N . ALA A 1 214 ? 15.806 -4.635 5.933 1.00 46.22 214 ALA A N 1
ATOM 1662 C CA . ALA A 1 214 ? 17.166 -4.192 5.667 1.00 46.22 214 ALA A CA 1
ATOM 1663 C C . ALA A 1 214 ? 18.041 -5.439 5.492 1.00 46.22 214 ALA A C 1
ATOM 1665 O O . ALA A 1 214 ? 18.204 -6.208 6.437 1.00 46.22 214 ALA A O 1
ATOM 1666 N N . THR A 1 215 ? 18.614 -5.644 4.308 1.00 45.69 215 THR A N 1
ATOM 1667 C CA . THR A 1 215 ? 19.571 -6.735 4.089 1.00 45.69 215 THR A CA 1
ATOM 1668 C C . THR A 1 215 ? 20.943 -6.181 3.731 1.00 45.69 215 THR A C 1
ATOM 1670 O O . THR A 1 215 ? 21.076 -5.513 2.712 1.00 45.69 215 THR A O 1
ATOM 1673 N N . GLY A 1 216 ? 21.957 -6.533 4.524 1.00 59.78 216 GLY A N 1
ATOM 1674 C CA . GLY A 1 216 ? 23.366 -6.546 4.118 1.00 59.78 216 GLY A CA 1
ATOM 1675 C C . GLY A 1 216 ? 24.040 -5.201 3.813 1.00 59.78 216 GLY A C 1
ATOM 1676 O O . GLY A 1 216 ? 23.627 -4.141 4.275 1.00 59.78 216 GLY A O 1
ATOM 1677 N N . THR A 1 217 ? 25.144 -5.285 3.065 1.00 62.69 217 THR A N 1
ATOM 1678 C CA . THR A 1 217 ? 26.049 -4.181 2.694 1.00 62.69 217 THR A CA 1
ATOM 1679 C C . THR A 1 217 ? 25.567 -3.346 1.503 1.00 62.69 217 THR A C 1
ATOM 1681 O O . THR A 1 217 ? 26.099 -2.258 1.292 1.00 62.69 217 THR A O 1
ATOM 1684 N N . ALA A 1 218 ? 24.574 -3.823 0.742 1.00 72.88 218 ALA A N 1
ATOM 1685 C CA . ALA A 1 218 ? 24.023 -3.148 -0.433 1.00 72.88 218 ALA A CA 1
ATOM 1686 C C . ALA A 1 218 ? 22.525 -2.831 -0.242 1.00 72.88 218 ALA A C 1
ATOM 1688 O O . ALA A 1 218 ? 21.783 -3.692 0.240 1.00 72.88 218 ALA A O 1
ATOM 1689 N N . PRO A 1 219 ? 22.054 -1.629 -0.617 1.00 83.06 219 PRO A N 1
ATOM 1690 C CA . PRO A 1 219 ? 20.657 -1.245 -0.430 1.00 83.06 219 PRO A CA 1
ATOM 1691 C C . PRO A 1 219 ? 19.675 -2.115 -1.237 1.00 83.06 219 PRO A C 1
ATOM 1693 O O . PRO A 1 219 ? 19.892 -2.367 -2.422 1.00 83.06 219 PRO A O 1
ATOM 1696 N N . ALA A 1 220 ? 18.577 -2.555 -0.610 1.00 84.19 220 ALA A N 1
ATOM 1697 C CA . ALA A 1 220 ? 17.565 -3.412 -1.237 1.00 84.19 220 ALA A CA 1
ATOM 1698 C C . ALA A 1 220 ? 16.144 -3.164 -0.695 1.00 84.19 220 ALA A C 1
ATOM 1700 O O . ALA A 1 220 ? 15.981 -2.623 0.402 1.00 84.19 220 ALA A O 1
ATOM 1701 N N . ILE A 1 221 ? 15.135 -3.590 -1.461 1.00 79.44 221 ILE A N 1
ATOM 1702 C CA . ILE A 1 221 ? 13.732 -3.738 -1.041 1.00 79.44 221 ILE A CA 1
ATOM 1703 C C . ILE A 1 221 ? 13.382 -5.228 -1.060 1.00 79.44 221 ILE A C 1
ATOM 1705 O O . ILE A 1 221 ? 13.794 -5.948 -1.968 1.00 79.44 221 ILE A O 1
ATOM 1709 N N . LEU A 1 222 ? 12.628 -5.673 -0.054 1.00 79.25 222 LEU A N 1
ATOM 1710 C CA . LEU A 1 222 ? 11.976 -6.978 -0.028 1.00 79.25 222 LEU A CA 1
ATOM 1711 C C . LEU A 1 222 ? 10.471 -6.754 -0.158 1.00 79.25 222 LEU A C 1
ATOM 1713 O O . LEU A 1 222 ? 9.898 -5.987 0.617 1.00 79.25 222 LEU A O 1
ATOM 1717 N N . VAL A 1 223 ? 9.872 -7.410 -1.137 1.00 78.88 223 VAL A N 1
ATOM 1718 C CA . VAL A 1 223 ? 8.444 -7.392 -1.420 1.00 78.88 223 VAL A CA 1
ATOM 1719 C C . VAL A 1 223 ? 7.899 -8.782 -1.131 1.00 78.88 223 VAL A C 1
ATOM 1721 O O . VAL A 1 223 ? 8.424 -9.763 -1.649 1.00 78.88 223 VAL A O 1
ATOM 1724 N N . HIS A 1 224 ? 6.854 -8.866 -0.315 1.00 78.94 224 HIS A N 1
ATOM 1725 C CA . HIS A 1 224 ? 6.147 -10.113 -0.037 1.00 78.94 224 HIS A CA 1
ATOM 1726 C C . HIS A 1 224 ? 4.821 -10.098 -0.798 1.00 78.94 224 HIS A C 1
ATOM 1728 O O . HIS A 1 224 ? 4.072 -9.123 -0.722 1.00 78.94 224 HIS A O 1
ATOM 1734 N N . GLN A 1 225 ? 4.549 -11.143 -1.578 1.00 79.38 225 GLN A N 1
ATOM 1735 C CA . GLN A 1 225 ? 3.279 -11.320 -2.276 1.00 79.38 225 GLN A CA 1
ATOM 1736 C C . GLN A 1 225 ? 2.725 -12.721 -2.044 1.00 79.38 225 GLN A C 1
ATOM 1738 O O . GLN A 1 225 ? 3.489 -13.680 -1.972 1.00 79.38 225 GLN A O 1
ATOM 1743 N N . GLY A 1 226 ? 1.400 -12.841 -1.984 1.00 75.81 226 GLY A N 1
ATOM 1744 C CA . GLY A 1 226 ? 0.727 -14.118 -1.784 1.00 75.81 226 GLY A CA 1
ATOM 1745 C C . GLY A 1 226 ? -0.664 -14.201 -2.416 1.00 75.81 226 GLY A C 1
ATOM 1746 O O . GLY A 1 226 ? -1.280 -13.177 -2.734 1.00 75.81 226 GLY A O 1
ATOM 1747 N N . SER A 1 227 ? -1.149 -15.429 -2.630 1.00 68.69 227 SER A N 1
ATOM 1748 C CA . SER A 1 227 ? -2.481 -15.719 -3.191 1.00 68.69 227 SER A CA 1
ATOM 1749 C C . SER A 1 227 ? -3.586 -15.718 -2.131 1.00 68.69 227 SER A C 1
ATOM 1751 O O . SER A 1 227 ? -4.746 -15.485 -2.458 1.00 68.69 227 SER A O 1
ATOM 1753 N N . THR A 1 228 ? -3.236 -15.926 -0.861 1.00 53.00 228 THR A N 1
ATOM 1754 C CA . THR A 1 228 ? -4.118 -15.786 0.309 1.00 53.00 228 THR A CA 1
ATOM 1755 C C . THR A 1 228 ? -3.499 -14.810 1.307 1.00 53.00 228 THR A C 1
ATOM 1757 O O . THR A 1 228 ? -2.319 -14.480 1.229 1.00 53.00 228 THR A O 1
ATOM 1760 N N . GLY A 1 229 ? -4.311 -14.234 2.197 1.00 47.75 229 GLY A N 1
ATOM 1761 C CA . GLY A 1 229 ? -3.819 -13.299 3.224 1.00 47.75 229 GLY A CA 1
ATOM 1762 C C . GLY A 1 229 ? -3.351 -11.922 2.716 1.00 47.75 229 GLY A C 1
ATOM 1763 O O . GLY A 1 229 ? -3.093 -11.020 3.514 1.00 47.75 229 GLY A O 1
ATOM 1764 N N . GLY A 1 230 ? -3.308 -11.703 1.401 1.00 43.75 230 GLY A N 1
ATOM 1765 C CA . GLY A 1 230 ? -2.855 -10.458 0.790 1.00 43.75 230 GLY A CA 1
ATOM 1766 C C . GLY A 1 230 ? -3.824 -9.292 0.962 1.00 43.75 230 GLY A C 1
ATOM 1767 O O . GLY A 1 230 ? -5.011 -9.335 0.622 1.00 43.75 230 GLY A O 1
ATOM 1768 N N . ILE A 1 231 ? -3.280 -8.188 1.454 1.00 47.25 231 ILE A N 1
ATOM 1769 C CA . ILE A 1 231 ? -3.911 -6.883 1.427 1.00 47.25 231 ILE A CA 1
ATOM 1770 C C . ILE A 1 231 ? -3.957 -6.508 -0.056 1.00 47.25 231 ILE A C 1
ATOM 1772 O O . ILE A 1 231 ? -2.919 -6.218 -0.632 1.00 47.25 231 ILE A O 1
ATOM 1776 N N . ALA A 1 232 ? -5.130 -6.481 -0.698 1.00 50.31 232 ALA A N 1
ATOM 1777 C CA . ALA A 1 232 ? -5.251 -5.851 -2.030 1.00 50.31 232 ALA A CA 1
ATOM 1778 C C . ALA A 1 232 ? -5.129 -4.320 -1.924 1.00 50.31 232 ALA A C 1
ATOM 1780 O O . ALA A 1 232 ? -6.005 -3.576 -2.357 1.00 50.31 232 ALA A O 1
ATOM 1781 N N . LEU A 1 233 ? -4.086 -3.851 -1.243 1.00 56.88 233 LEU A N 1
ATOM 1782 C CA . LEU A 1 233 ? -3.601 -2.493 -1.283 1.00 56.88 233 LEU A CA 1
ATOM 1783 C C . LEU A 1 233 ? -2.162 -2.553 -1.709 1.00 56.88 233 LEU A C 1
ATOM 1785 O O . LEU A 1 233 ? -1.264 -2.895 -0.946 1.00 56.88 233 LEU A O 1
ATOM 1789 N N . ASN A 1 234 ? -1.992 -2.152 -2.951 1.00 55.94 234 ASN A N 1
ATOM 1790 C CA . ASN A 1 234 ? -0.736 -1.683 -3.466 1.00 55.94 234 ASN A CA 1
ATOM 1791 C C . ASN A 1 234 ? -0.305 -0.507 -2.561 1.00 55.94 234 ASN A C 1
ATOM 1793 O O . ASN A 1 234 ? -1.057 0.458 -2.391 1.00 55.94 234 ASN A O 1
ATOM 1797 N N . GLY A 1 235 ? 0.838 -0.625 -1.886 1.00 56.97 235 GLY A N 1
ATOM 1798 C CA . GLY A 1 235 ? 1.281 0.372 -0.915 1.00 56.97 235 GLY A CA 1
ATOM 1799 C C . GLY A 1 235 ? 2.650 0.051 -0.331 1.00 56.97 235 GLY A C 1
ATOM 1800 O O . GLY A 1 235 ? 2.932 -1.080 0.056 1.00 56.97 235 GLY A O 1
ATOM 1801 N N . CYS A 1 236 ? 3.504 1.068 -0.268 1.00 64.06 236 CYS A N 1
ATOM 1802 C CA . CYS A 1 236 ? 4.869 0.957 0.247 1.00 64.06 236 CYS A CA 1
ATOM 1803 C C . CYS A 1 236 ? 4.963 1.013 1.769 1.00 64.06 236 CYS A C 1
ATOM 1805 O O . CYS A 1 236 ? 5.942 0.548 2.350 1.00 64.06 236 CYS A O 1
ATOM 1807 N N . ASP A 1 237 ? 3.933 1.581 2.384 1.00 67.56 237 ASP A N 1
ATOM 1808 C CA . ASP A 1 237 ? 3.590 1.429 3.784 1.00 67.56 237 ASP A CA 1
ATOM 1809 C C . ASP A 1 237 ? 2.079 1.190 3.841 1.00 67.56 237 ASP A C 1
ATOM 1811 O O . ASP A 1 237 ? 1.309 1.824 3.107 1.00 67.56 237 ASP A O 1
ATOM 1815 N N . VAL A 1 238 ? 1.658 0.275 4.710 1.00 75.50 238 VAL A N 1
ATOM 1816 C CA . VAL A 1 238 ? 0.243 0.026 4.972 1.00 75.50 238 VAL A CA 1
ATOM 1817 C C . VAL A 1 238 ? -0.043 0.392 6.414 1.00 75.50 238 VAL A C 1
ATOM 1819 O O . VAL A 1 238 ? 0.456 -0.245 7.338 1.00 75.50 238 VAL A O 1
ATOM 1822 N N . ALA A 1 239 ? -0.866 1.417 6.588 1.00 88.12 239 ALA A N 1
ATOM 1823 C CA . ALA A 1 239 ? -1.505 1.696 7.858 1.00 88.12 239 ALA A CA 1
ATOM 1824 C C . ALA A 1 239 ? -2.8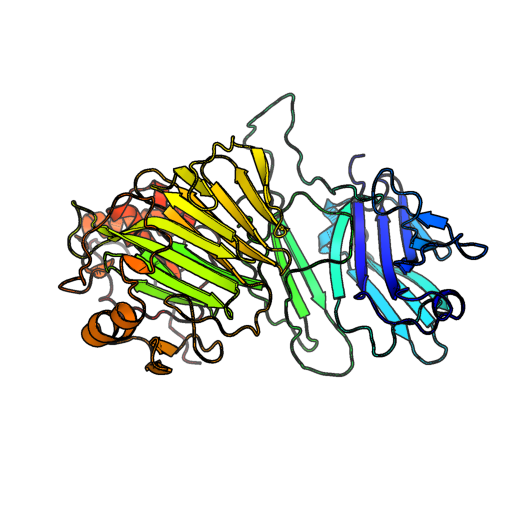08 0.892 7.950 1.00 88.12 239 ALA A C 1
ATOM 1826 O O . ALA A 1 239 ? -3.434 0.586 6.929 1.00 88.12 239 ALA A O 1
ATOM 1827 N N . ALA A 1 240 ? -3.236 0.540 9.154 1.00 90.81 240 ALA A N 1
ATOM 1828 C CA . ALA A 1 240 ? -4.429 -0.264 9.356 1.00 90.81 240 ALA A CA 1
ATOM 1829 C C . ALA A 1 240 ? -5.234 0.190 10.568 1.00 90.81 240 ALA A C 1
ATOM 1831 O O . ALA A 1 240 ? -4.708 0.772 11.513 1.00 90.81 240 ALA A O 1
ATOM 1832 N N . ILE A 1 241 ? -6.525 -0.113 10.520 1.00 93.62 241 ILE A N 1
ATOM 1833 C CA . ILE A 1 241 ? -7.443 0.021 11.635 1.00 93.62 241 ILE A CA 1
ATOM 1834 C C . ILE A 1 241 ? -8.201 -1.289 11.724 1.00 93.62 241 ILE A C 1
ATOM 1836 O O . ILE A 1 241 ? -8.926 -1.648 10.793 1.00 93.62 241 ILE A O 1
ATOM 1840 N N . ILE A 1 242 ? -7.979 -2.001 12.816 1.00 89.69 242 ILE A N 1
ATOM 1841 C CA . ILE A 1 242 ? -8.365 -3.398 12.967 1.00 89.69 242 ILE A CA 1
ATOM 1842 C C . ILE A 1 242 ? -9.329 -3.514 14.144 1.00 89.69 242 ILE A C 1
ATOM 1844 O O . ILE A 1 242 ? -9.090 -2.913 15.196 1.00 89.69 242 ILE A O 1
ATOM 1848 N N . GLY A 1 243 ? -10.418 -4.250 13.938 1.00 88.25 243 GLY A N 1
ATOM 1849 C CA . GLY A 1 243 ? -11.256 -4.760 15.010 1.00 88.25 243 GLY A CA 1
ATOM 1850 C C . GLY A 1 243 ? -11.913 -3.691 15.879 1.00 88.25 243 GLY A C 1
ATOM 1851 O O . GLY A 1 243 ? -12.522 -2.738 15.366 1.00 88.25 243 GLY A O 1
ATOM 1852 N N . ASP A 1 244 ? -11.782 -3.826 17.203 1.00 83.38 244 ASP A N 1
ATOM 1853 C CA . ASP A 1 244 ? -12.233 -2.863 18.210 1.00 83.38 244 ASP A CA 1
ATOM 1854 C C . ASP A 1 244 ? -11.311 -1.632 18.298 1.00 83.38 244 ASP A C 1
ATOM 1856 O O . ASP A 1 244 ? -10.983 -1.102 19.351 1.00 83.38 244 ASP A O 1
ATOM 1860 N N . THR A 1 245 ? -10.957 -1.095 17.127 1.00 87.25 245 THR A N 1
ATOM 1861 C CA . THR A 1 245 ? -10.226 0.159 16.883 1.00 87.25 245 THR A CA 1
ATOM 1862 C C . THR A 1 245 ? -8.766 0.179 17.338 1.00 87.25 245 THR A C 1
ATOM 1864 O O . THR A 1 245 ? -8.275 1.174 17.883 1.00 87.25 245 THR A O 1
ATOM 1867 N N . HIS A 1 246 ? -8.034 -0.877 16.988 1.00 94.75 246 HIS A N 1
ATOM 1868 C CA . HIS A 1 246 ? -6.573 -0.892 16.999 1.00 94.75 246 HIS A CA 1
ATOM 1869 C C . HIS A 1 246 ? -6.020 -0.122 15.801 1.00 94.75 246 HIS A C 1
ATOM 1871 O O . HIS A 1 246 ? -6.303 -0.456 14.653 1.00 94.75 246 HIS A O 1
ATOM 1877 N N . GLN A 1 247 ? -5.232 0.911 16.067 1.00 96.06 247 GLN A N 1
ATOM 1878 C CA . GLN A 1 247 ? -4.562 1.739 15.072 1.00 96.06 247 GLN A CA 1
ATOM 1879 C C . GLN A 1 247 ? -3.161 1.187 14.812 1.00 96.06 247 GLN A C 1
ATOM 1881 O O . GLN A 1 247 ? -2.395 0.969 15.749 1.00 96.06 247 GLN A O 1
ATOM 1886 N N . TYR A 1 248 ? -2.812 1.012 13.543 1.00 93.50 248 TYR A N 1
ATOM 1887 C CA . TYR A 1 248 ? -1.468 0.698 13.073 1.00 93.50 248 TYR A CA 1
ATOM 1888 C C . TYR A 1 248 ? -1.027 1.771 12.089 1.00 93.50 248 TYR A C 1
ATOM 1890 O O . TYR A 1 248 ? -1.557 1.857 10.984 1.00 93.50 248 TYR A O 1
ATOM 1898 N N . THR A 1 249 ? -0.095 2.627 12.481 1.00 93.50 249 THR A N 1
ATOM 1899 C CA . THR A 1 249 ? 0.311 3.758 11.644 1.00 93.50 249 THR A CA 1
ATOM 1900 C C . THR A 1 249 ? 1.247 3.336 10.512 1.00 93.50 249 THR A C 1
ATOM 1902 O O . THR A 1 249 ? 1.877 2.280 10.569 1.00 93.50 249 THR A O 1
ATOM 1905 N N . SER A 1 250 ? 1.424 4.204 9.511 1.00 85.56 250 SER A N 1
ATOM 1906 C CA . SER A 1 250 ? 2.346 3.949 8.391 1.00 85.56 250 SER A CA 1
ATOM 1907 C C . SER A 1 250 ? 3.810 3.777 8.827 1.00 85.56 250 SER A C 1
ATOM 1909 O O . SER A 1 250 ? 4.569 3.081 8.160 1.00 85.56 250 SER A O 1
ATOM 1911 N N . ALA A 1 251 ? 4.212 4.366 9.962 1.00 87.38 251 ALA A N 1
ATOM 1912 C CA . ALA A 1 251 ? 5.552 4.189 10.533 1.00 87.38 251 ALA A CA 1
ATOM 1913 C C . ALA A 1 251 ? 5.703 2.891 11.357 1.00 87.38 251 ALA A C 1
ATOM 1915 O O . ALA A 1 251 ? 6.809 2.546 11.785 1.00 87.38 251 ALA A O 1
ATOM 1916 N N . GLY A 1 252 ? 4.604 2.170 11.602 1.00 87.94 252 GLY A N 1
ATOM 1917 C CA . GLY A 1 252 ? 4.575 0.923 12.362 1.00 87.94 252 GLY A CA 1
ATOM 1918 C C . GLY A 1 252 ? 4.317 1.079 13.864 1.00 87.94 252 GLY A C 1
ATOM 1919 O O . GLY A 1 252 ? 4.733 0.211 14.634 1.00 87.94 252 GLY A O 1
ATOM 1920 N N . LEU A 1 253 ? 3.672 2.164 14.301 1.00 93.44 253 LEU A N 1
ATOM 1921 C CA . LEU A 1 253 ? 3.181 2.311 15.675 1.00 93.44 253 LEU A CA 1
ATOM 1922 C C . LEU A 1 253 ? 1.827 1.606 15.819 1.00 93.44 253 LEU A C 1
ATOM 1924 O O . LEU A 1 253 ? 0.900 1.932 15.085 1.00 93.44 253 LEU A O 1
ATOM 1928 N N . ALA A 1 254 ? 1.695 0.708 16.796 1.00 94.75 254 ALA A N 1
ATOM 1929 C CA . ALA A 1 254 ? 0.413 0.115 17.182 1.00 94.75 254 ALA A CA 1
ATOM 1930 C C . ALA A 1 254 ? -0.129 0.754 18.473 1.00 94.75 254 ALA A C 1
ATOM 1932 O O . ALA A 1 254 ? 0.600 0.833 19.464 1.00 94.75 254 ALA A O 1
ATOM 1933 N N . TYR A 1 255 ? -1.384 1.212 18.487 1.00 96.31 255 TYR A N 1
ATOM 1934 C CA . TYR A 1 255 ? -2.046 1.757 19.683 1.00 96.31 255 TYR A CA 1
ATOM 1935 C C . TYR A 1 255 ? -3.578 1.665 19.600 1.00 96.31 255 TYR A C 1
ATOM 1937 O O . TYR A 1 255 ? -4.138 1.600 18.512 1.00 96.31 255 TYR A O 1
ATOM 1945 N N . ASP A 1 256 ? -4.273 1.713 20.735 1.00 95.56 256 ASP A N 1
ATOM 1946 C CA . ASP A 1 256 ? -5.738 1.605 20.783 1.00 95.56 256 ASP A CA 1
ATOM 1947 C C . ASP A 1 256 ? -6.401 2.988 20.795 1.00 95.56 256 ASP A C 1
ATOM 1949 O O . ASP A 1 256 ? -5.955 3.906 21.496 1.00 95.56 256 ASP A O 1
ATOM 1953 N N . PHE A 1 257 ? -7.508 3.145 20.060 1.00 97.31 257 PHE A N 1
ATOM 1954 C CA . PHE A 1 257 ? -8.247 4.408 19.997 1.00 97.31 257 PHE A CA 1
ATOM 1955 C C . PHE A 1 257 ? -9.770 4.222 20.042 1.00 97.31 257 PHE A C 1
ATOM 1957 O O . PHE A 1 257 ? -10.461 4.265 19.027 1.00 97.31 257 PHE A O 1
ATOM 1964 N N . GLN A 1 258 ? -10.301 4.140 21.262 1.00 96.56 258 GLN A N 1
ATOM 1965 C CA . GLN A 1 258 ? -11.675 3.724 21.569 1.00 96.56 258 GLN A CA 1
ATOM 1966 C C . GLN A 1 258 ? -12.724 4.861 21.567 1.00 96.56 258 GLN A C 1
ATOM 1968 O O . GLN A 1 258 ? -13.761 4.791 22.236 1.00 96.56 258 GLN A O 1
ATOM 1973 N N . ALA A 1 259 ? -12.444 5.980 20.894 1.00 97.56 259 ALA A N 1
ATOM 1974 C CA . ALA A 1 259 ? -13.375 7.107 20.841 1.00 97.56 259 ALA A CA 1
ATOM 1975 C C . ALA A 1 259 ? -14.443 6.900 19.760 1.00 97.56 259 ALA A C 1
ATOM 1977 O O . ALA A 1 259 ? -14.160 6.428 18.666 1.00 97.56 259 ALA A O 1
ATOM 1978 N N . THR A 1 260 ? -15.668 7.348 20.028 1.00 98.12 260 THR A N 1
ATOM 1979 C CA . THR A 1 260 ? -16.793 7.272 19.080 1.00 98.12 260 THR A CA 1
ATOM 1980 C C . THR A 1 260 ? -16.978 8.591 18.347 1.00 98.12 260 THR A C 1
ATOM 1982 O O . THR A 1 260 ? -16.682 9.647 18.908 1.00 98.12 260 THR A O 1
ATOM 1985 N N . GLY A 1 261 ? -17.455 8.559 17.103 1.00 98.12 261 GLY A N 1
ATOM 1986 C CA . GLY A 1 261 ? -17.593 9.720 16.216 1.00 98.12 261 GLY A CA 1
ATOM 1987 C C . GLY A 1 261 ? -16.865 9.545 14.883 1.00 98.12 261 GLY A C 1
ATOM 1988 O O . GLY A 1 261 ? -16.377 8.462 14.571 1.00 98.12 261 GLY A O 1
ATOM 1989 N N . ASP A 1 262 ? -16.786 10.631 14.115 1.00 98.62 262 ASP A N 1
ATOM 1990 C CA . ASP A 1 262 ? -16.068 10.662 12.838 1.00 98.62 262 ASP A CA 1
ATOM 1991 C C . ASP A 1 262 ? -14.656 11.216 13.042 1.00 98.62 262 ASP A C 1
ATOM 1993 O O . ASP A 1 262 ? -14.484 12.233 13.723 1.00 98.62 262 ASP A O 1
ATOM 1997 N N . PHE A 1 263 ? -13.654 10.576 12.443 1.00 98.75 263 PHE A N 1
ATOM 1998 C CA . PHE A 1 263 ? -12.248 10.958 12.586 1.00 98.75 263 PHE A CA 1
ATOM 1999 C C . PHE A 1 263 ? -11.526 10.930 11.250 1.00 98.75 263 PHE A C 1
ATOM 2001 O O . PHE A 1 263 ? -11.793 10.061 10.426 1.00 98.75 263 PHE A O 1
ATOM 2008 N N . ILE A 1 264 ? -10.589 11.859 11.062 1.00 98.62 264 ILE A N 1
ATOM 2009 C CA . ILE A 1 264 ? -9.584 11.769 10.004 1.00 98.62 264 ILE A CA 1
ATOM 2010 C C . ILE A 1 264 ? -8.529 10.754 10.439 1.00 98.62 264 ILE A C 1
ATOM 2012 O O . ILE A 1 264 ? -7.822 10.963 11.425 1.00 98.62 264 ILE A O 1
ATOM 2016 N N . GLU A 1 265 ? -8.409 9.683 9.669 1.00 98.25 265 GLU A N 1
ATOM 2017 C CA . GLU A 1 265 ? -7.411 8.640 9.884 1.00 98.25 265 GLU A CA 1
ATOM 2018 C C . GLU A 1 265 ? -6.117 8.979 9.163 1.00 98.25 265 GLU A C 1
ATOM 2020 O O . GLU A 1 265 ? -5.053 8.990 9.771 1.00 98.25 265 GLU A O 1
ATOM 2025 N N . ALA A 1 266 ? -6.218 9.328 7.882 1.00 96.88 266 ALA A N 1
ATOM 2026 C CA . ALA A 1 266 ? -5.077 9.666 7.050 1.00 96.88 266 ALA A CA 1
ATOM 2027 C C . ALA A 1 266 ? -5.408 10.850 6.137 1.00 96.88 266 ALA A C 1
ATOM 2029 O O . ALA A 1 266 ? -6.493 10.921 5.562 1.00 96.88 266 ALA A O 1
ATOM 2030 N N . GLN A 1 267 ? -4.456 11.760 5.981 1.00 96.00 267 GLN A N 1
ATOM 2031 C CA . GLN A 1 267 ? -4.447 12.858 5.023 1.00 96.00 267 GLN A CA 1
ATOM 2032 C C . GLN A 1 267 ? -3.062 12.942 4.394 1.00 96.00 267 GLN A C 1
ATOM 2034 O O . GLN A 1 267 ? -2.063 13.012 5.111 1.00 96.00 267 GLN A O 1
ATOM 2039 N N . VAL A 1 268 ? -3.023 12.978 3.062 1.00 92.25 268 VAL A N 1
ATOM 2040 C CA . VAL A 1 268 ? -1.812 13.234 2.277 1.00 92.25 268 VAL A CA 1
ATOM 2041 C C . VAL A 1 268 ? -2.117 14.343 1.275 1.00 92.25 268 VAL A C 1
ATOM 2043 O O . VAL A 1 268 ? -2.971 14.212 0.392 1.00 92.25 268 VAL A O 1
ATOM 2046 N N . GLY A 1 269 ? -1.432 15.475 1.442 1.00 90.25 269 GLY A N 1
ATOM 2047 C CA . GLY A 1 269 ? -1.720 16.688 0.680 1.00 90.25 269 GLY A CA 1
ATOM 2048 C C . GLY A 1 269 ? -3.189 17.111 0.800 1.00 90.25 269 GLY A C 1
ATOM 2049 O O . GLY A 1 269 ? -3.822 16.964 1.844 1.00 90.25 269 GLY A O 1
ATOM 2050 N N . THR A 1 270 ? -3.745 17.661 -0.280 1.00 89.12 270 THR A N 1
ATOM 2051 C CA . THR A 1 270 ? -5.153 18.088 -0.336 1.00 89.12 270 THR A CA 1
ATOM 2052 C C . THR A 1 270 ? -6.056 17.097 -1.054 1.00 89.12 270 THR A C 1
ATOM 2054 O O . THR A 1 270 ? -7.276 17.255 -0.994 1.00 89.12 270 THR A O 1
ATOM 2057 N N . MET A 1 271 ? -5.484 16.106 -1.738 1.00 90.44 271 MET A N 1
ATOM 2058 C CA . MET A 1 271 ? -6.211 15.241 -2.665 1.00 90.44 271 MET A CA 1
ATOM 2059 C C . MET A 1 271 ? -6.550 13.878 -2.079 1.00 90.44 271 MET A C 1
ATOM 2061 O O . MET A 1 271 ? -7.488 13.281 -2.591 1.00 90.44 271 MET A O 1
ATOM 2065 N N . PHE A 1 272 ? -5.870 13.435 -1.015 1.00 95.38 272 PHE A N 1
ATOM 2066 C CA . PHE A 1 272 ? -6.104 12.149 -0.363 1.00 95.38 272 PHE A CA 1
ATOM 2067 C C . PHE A 1 272 ? -6.498 12.326 1.109 1.00 95.38 272 PHE A C 1
ATOM 2069 O O . PHE A 1 272 ? -5.769 12.940 1.890 1.00 95.38 272 PHE A O 1
ATOM 2076 N N . GLU A 1 273 ? -7.658 11.794 1.491 1.00 97.88 273 GLU A N 1
ATOM 2077 C CA . GLU A 1 273 ? -8.163 11.801 2.862 1.00 97.88 273 GLU A CA 1
ATOM 2078 C C . GLU A 1 273 ? -9.028 10.570 3.145 1.00 97.88 273 GLU A C 1
ATOM 2080 O O . GLU A 1 273 ? -9.925 10.242 2.367 1.00 97.88 273 GLU A O 1
ATOM 2085 N N . VAL A 1 274 ? -8.799 9.938 4.293 1.00 98.50 274 VAL A N 1
ATOM 2086 C CA . VAL A 1 274 ? -9.564 8.800 4.805 1.00 98.50 274 VAL A CA 1
ATOM 2087 C C . VAL A 1 274 ? -10.189 9.191 6.134 1.00 98.50 274 VAL A C 1
ATOM 2089 O O . VAL A 1 274 ? -9.499 9.656 7.044 1.00 98.50 274 VAL A O 1
ATOM 2092 N N . GLN A 1 275 ? -11.496 8.988 6.252 1.00 98.69 275 GLN A N 1
ATOM 2093 C CA . GLN A 1 275 ? -12.245 9.159 7.486 1.00 98.69 275 GLN A CA 1
ATOM 2094 C C . GLN A 1 275 ? -12.930 7.854 7.884 1.00 98.69 275 GLN A C 1
ATOM 2096 O O . GLN A 1 275 ? -13.450 7.136 7.028 1.00 98.69 275 GLN A O 1
ATOM 2101 N N . THR A 1 276 ? -13.018 7.589 9.183 1.00 98.62 276 THR A N 1
ATOM 2102 C CA . THR A 1 276 ? -13.839 6.496 9.725 1.00 98.62 276 THR A CA 1
ATOM 2103 C C . THR A 1 276 ? -14.905 7.023 10.664 1.00 98.62 276 THR A C 1
ATOM 2105 O O . THR A 1 276 ? -14.732 8.048 11.326 1.00 98.62 276 THR A O 1
ATOM 2108 N N . ARG A 1 277 ? -16.012 6.284 10.731 1.00 98.50 277 ARG A N 1
ATOM 2109 C CA . ARG A 1 277 ? -17.036 6.413 11.763 1.00 98.50 277 ARG A CA 1
ATOM 2110 C C . ARG A 1 277 ? -16.841 5.312 12.793 1.00 98.50 277 ARG A C 1
ATOM 2112 O O . ARG A 1 277 ? -17.030 4.143 12.460 1.00 98.50 277 ARG A O 1
ATOM 2119 N N . LYS A 1 278 ? -16.536 5.686 14.033 1.00 98.00 278 LYS A N 1
ATOM 2120 C CA . LYS A 1 278 ? -16.406 4.775 15.176 1.00 98.00 278 LYS A CA 1
ATOM 2121 C C . LYS A 1 278 ? -17.672 4.789 16.025 1.00 98.00 278 LYS A C 1
ATOM 2123 O O . LYS A 1 278 ? -18.145 5.861 16.407 1.00 98.00 278 LYS A O 1
ATOM 2128 N N . ALA A 1 279 ? -18.224 3.619 16.325 1.00 96.38 279 ALA A N 1
ATOM 2129 C CA . ALA A 1 279 ? -19.429 3.454 17.137 1.00 96.38 279 ALA A CA 1
ATOM 2130 C C . ALA A 1 279 ? -19.140 2.634 18.391 1.00 96.38 279 ALA A C 1
ATOM 2132 O O . ALA A 1 279 ? -18.213 1.834 18.414 1.00 96.38 279 ALA A O 1
ATOM 2133 N N . ASN A 1 280 ? -19.948 2.828 19.429 1.00 93.81 280 ASN A N 1
ATOM 2134 C CA . ASN A 1 280 ? -19.825 2.069 20.665 1.00 93.81 280 ASN A CA 1
ATOM 2135 C C . ASN A 1 280 ? -20.176 0.591 20.458 1.00 93.81 280 ASN A C 1
ATOM 2137 O O . ASN A 1 280 ? -21.039 0.241 19.654 1.00 93.81 280 ASN A O 1
ATOM 2141 N N . THR A 1 281 ? -19.568 -0.267 21.269 1.00 90.56 281 THR A N 1
ATOM 2142 C CA . THR A 1 281 ? -19.959 -1.671 21.407 1.00 90.56 281 THR A CA 1
ATOM 2143 C C . THR A 1 281 ? -20.841 -1.831 22.649 1.00 90.56 281 THR A C 1
ATOM 2145 O O . THR A 1 281 ? -20.330 -1.723 23.762 1.00 90.56 281 THR A O 1
ATOM 2148 N N . PRO A 1 282 ? -22.160 -2.085 22.530 1.00 81.94 282 PRO A N 1
ATOM 2149 C CA . PRO A 1 282 ? -23.064 -2.064 23.687 1.00 81.94 282 PRO A CA 1
ATOM 2150 C C . PRO A 1 282 ? -22.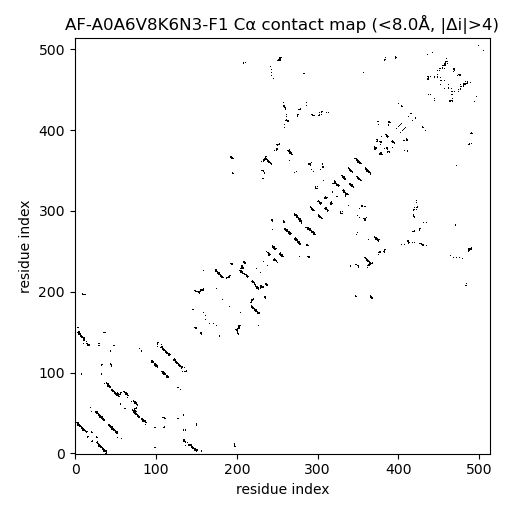679 -3.020 24.827 1.00 81.94 282 PRO A C 1
ATOM 2152 O O . PRO A 1 282 ? -22.920 -2.707 25.989 1.00 81.94 282 PRO A O 1
ATOM 2155 N N . SER A 1 283 ? -22.064 -4.160 24.503 1.00 87.88 283 SER A N 1
ATOM 2156 C CA . SER A 1 283 ? -21.636 -5.170 25.482 1.00 87.88 283 SER A CA 1
ATOM 2157 C C . SER A 1 283 ? -20.342 -4.814 26.222 1.00 87.88 283 SER A C 1
ATOM 2159 O O . SER A 1 283 ? -20.057 -5.410 27.258 1.00 87.88 283 SER A O 1
ATOM 2161 N N . TRP A 1 284 ? -19.568 -3.852 25.713 1.00 89.75 284 TRP A N 1
ATOM 2162 C CA . TRP A 1 284 ? -18.239 -3.510 26.215 1.00 89.75 284 TRP A CA 1
ATOM 2163 C C . TRP A 1 284 ? -18.104 -1.991 26.338 1.00 89.75 284 TRP A C 1
ATOM 2165 O O . TRP A 1 284 ? -17.882 -1.273 25.364 1.00 89.75 284 TRP A O 1
ATOM 2175 N N . ALA A 1 285 ? -18.293 -1.483 27.558 1.00 90.56 285 ALA A N 1
ATOM 2176 C CA . ALA A 1 285 ? -18.123 -0.063 27.845 1.00 90.56 285 ALA A CA 1
ATOM 2177 C C . ALA A 1 285 ? -16.673 0.372 27.589 1.00 90.56 285 ALA A C 1
ATOM 2179 O O . ALA A 1 285 ? -15.741 -0.370 27.884 1.00 90.56 285 ALA A O 1
ATOM 2180 N N . ASN A 1 286 ? -16.492 1.602 27.100 1.00 93.50 286 ASN A N 1
ATOM 2181 C CA . ASN A 1 286 ? -15.194 2.153 26.686 1.00 93.50 286 ASN A CA 1
ATOM 2182 C C . ASN A 1 286 ? -14.518 1.423 25.512 1.00 93.50 286 ASN A C 1
ATOM 2184 O O . ASN A 1 286 ? -13.353 1.711 25.258 1.00 93.50 286 ASN A O 1
ATOM 2188 N N . ALA A 1 287 ? -15.232 0.547 24.800 1.00 94.81 287 ALA A N 1
ATOM 2189 C CA . ALA A 1 287 ? -14.799 -0.010 23.525 1.00 94.81 287 ALA A CA 1
ATOM 2190 C C . ALA A 1 287 ? -15.636 0.536 22.360 1.00 94.81 287 ALA A C 1
ATOM 2192 O O . ALA A 1 287 ? -16.799 0.951 22.512 1.00 94.81 287 ALA A O 1
ATOM 2193 N N . SER A 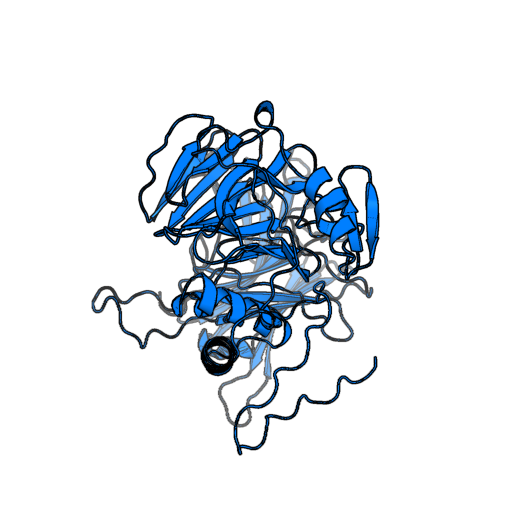1 288 ? -15.021 0.563 21.185 1.00 96.69 288 SER A N 1
ATOM 2194 C CA . SER A 1 288 ? -15.613 1.046 19.952 1.00 96.69 288 SER A CA 1
ATOM 2195 C C . SER A 1 288 ? -15.148 0.226 18.759 1.00 96.69 288 SER A C 1
ATOM 2197 O O . SER A 1 288 ? -14.078 -0.359 18.768 1.00 96.69 288 SER A O 1
ATOM 2199 N N . VAL A 1 289 ? -15.958 0.212 17.708 1.00 96.50 289 VAL A N 1
ATOM 2200 C CA . VAL A 1 289 ? -15.638 -0.424 16.429 1.00 96.50 289 VAL A CA 1
ATOM 2201 C C . VAL A 1 289 ? -15.774 0.582 15.305 1.00 96.50 289 VAL A C 1
ATOM 2203 O O . VAL A 1 289 ? -16.632 1.471 15.346 1.00 96.50 289 VAL A O 1
ATOM 2206 N N . ASN A 1 290 ? -14.986 0.415 14.250 1.00 96.44 290 ASN A N 1
ATOM 2207 C CA . ASN A 1 290 ? -15.258 1.114 13.000 1.00 96.44 290 ASN A CA 1
ATOM 2208 C C . ASN A 1 290 ? -16.537 0.558 12.365 1.00 96.44 290 ASN A C 1
ATOM 2210 O O . ASN A 1 290 ? -16.773 -0.650 12.346 1.00 96.44 290 ASN A O 1
ATOM 2214 N N . ARG A 1 291 ? -17.368 1.443 11.822 1.00 96.31 291 ARG A N 1
ATOM 2215 C CA . ARG A 1 291 ? -18.643 1.093 11.179 1.00 96.31 291 ARG A CA 1
ATOM 2216 C C . ARG A 1 291 ? -18.720 1.511 9.727 1.00 96.31 291 ARG A C 1
ATOM 2218 O O . ARG A 1 291 ? -19.475 0.928 8.955 1.00 96.31 291 ARG A O 1
ATOM 2225 N N . SER A 1 292 ? -18.075 2.607 9.362 1.00 98.19 292 SER A N 1
ATOM 2226 C CA . SER A 1 292 ? -18.177 3.178 8.021 1.00 98.19 292 SER A CA 1
ATOM 2227 C C . SER A 1 292 ? -16.898 3.908 7.677 1.00 98.19 292 SER A C 1
ATOM 2229 O O . SER A 1 292 ? -16.236 4.450 8.563 1.00 98.19 292 SER A O 1
ATOM 2231 N N . VAL A 1 293 ? -16.583 3.946 6.389 1.00 98.75 293 VAL A N 1
ATOM 2232 C CA . VAL A 1 293 ? -15.348 4.542 5.878 1.00 98.75 293 VAL A CA 1
ATOM 2233 C C . VAL A 1 293 ? -15.692 5.485 4.741 1.00 98.75 293 VAL A C 1
ATOM 2235 O O . VAL A 1 293 ? -16.473 5.136 3.860 1.00 98.75 293 VAL A O 1
ATOM 2238 N N . GLY A 1 294 ? -15.140 6.690 4.780 1.00 98.50 294 GLY A N 1
ATOM 2239 C CA . GLY A 1 294 ? -15.267 7.698 3.742 1.00 98.50 294 GLY A CA 1
ATOM 2240 C C . GLY A 1 294 ? -13.887 8.038 3.210 1.00 98.50 294 GLY A C 1
ATOM 2241 O O . GLY A 1 294 ? -12.961 8.263 3.982 1.00 98.50 294 GLY A O 1
ATOM 2242 N N . VAL A 1 295 ? -13.752 8.082 1.895 1.00 98.25 295 VAL A N 1
ATOM 2243 C CA . VAL A 1 295 ? -12.490 8.328 1.210 1.00 98.25 295 VAL A CA 1
ATOM 2244 C C . VAL A 1 295 ? -12.679 9.456 0.215 1.00 98.25 295 VAL A C 1
ATOM 2246 O O . VAL A 1 295 ? -13.655 9.494 -0.537 1.00 98.25 295 VAL A O 1
ATOM 2249 N N . ARG A 1 296 ? -11.735 10.388 0.208 1.00 97.88 296 ARG A N 1
ATOM 2250 C CA . ARG A 1 296 ? -11.599 11.413 -0.817 1.00 97.88 296 ARG A CA 1
ATOM 2251 C C . ARG A 1 296 ? -10.256 11.208 -1.496 1.00 97.88 296 ARG A C 1
ATOM 2253 O O . ARG A 1 296 ? -9.235 11.302 -0.830 1.00 97.88 296 ARG A O 1
ATOM 2260 N N . MET A 1 297 ? -10.274 10.919 -2.793 1.00 95.19 297 MET A N 1
ATOM 2261 C CA . MET A 1 297 ? -9.071 10.723 -3.608 1.00 95.19 297 MET A CA 1
ATOM 2262 C C . MET A 1 297 ? -9.298 11.243 -5.026 1.00 95.19 297 MET A C 1
ATOM 2264 O O . MET A 1 297 ? -10.401 11.109 -5.560 1.00 95.19 297 MET A O 1
ATOM 2268 N N . SER A 1 298 ? -8.299 11.912 -5.608 1.00 92.00 298 SER A N 1
ATOM 2269 C CA . SER A 1 298 ? -8.363 12.511 -6.957 1.00 92.00 298 SER A CA 1
ATOM 2270 C C . SER A 1 298 ? -9.653 13.305 -7.237 1.00 92.00 298 SER A C 1
ATOM 2272 O O . SER A 1 298 ? -10.221 13.259 -8.323 1.00 92.00 298 SER A O 1
ATOM 2274 N N . GLY A 1 299 ? -10.168 14.014 -6.224 1.00 91.50 299 GLY A N 1
ATOM 2275 C CA . GLY A 1 299 ? -11.400 14.813 -6.310 1.00 91.50 299 GLY A CA 1
ATOM 2276 C C . GLY A 1 299 ? -12.719 14.029 -6.220 1.00 91.50 299 GLY A C 1
ATOM 2277 O O . GLY A 1 299 ? -13.775 14.647 -6.105 1.00 91.50 299 GLY A O 1
ATOM 2278 N N . SER A 1 300 ? -12.689 12.694 -6.214 1.00 96.81 300 SER A N 1
ATOM 2279 C CA . SER A 1 300 ? -13.870 11.847 -5.989 1.00 96.81 300 SER A CA 1
ATOM 2280 C C . SER A 1 300 ? -14.091 11.564 -4.508 1.00 96.81 300 SER A C 1
ATOM 2282 O O . SER A 1 300 ? -13.150 11.581 -3.715 1.00 96.81 300 SER A O 1
ATOM 2284 N N . ARG A 1 301 ? -15.344 11.294 -4.136 1.00 98.06 301 ARG A N 1
ATOM 2285 C CA . ARG A 1 301 ? -15.738 10.852 -2.794 1.00 98.06 301 ARG A CA 1
ATOM 2286 C C . ARG A 1 301 ? -16.350 9.463 -2.877 1.00 98.06 301 ARG A C 1
ATOM 2288 O O . ARG A 1 301 ? -17.314 9.265 -3.615 1.00 98.06 301 ARG A O 1
ATOM 2295 N N . VAL A 1 302 ? -15.819 8.531 -2.103 1.00 98.56 302 VAL A N 1
ATOM 2296 C CA . VAL A 1 302 ? -16.288 7.148 -2.029 1.00 98.56 302 VAL A CA 1
ATOM 2297 C C . VAL A 1 302 ? -16.524 6.808 -0.571 1.00 98.56 302 VAL A C 1
ATOM 2299 O O . VAL A 1 302 ? -15.624 6.942 0.248 1.00 98.56 302 VAL A O 1
ATOM 2302 N N . THR A 1 303 ? -17.729 6.372 -0.239 1.00 98.69 303 THR A N 1
ATOM 2303 C CA . THR A 1 303 ? -18.118 6.077 1.136 1.00 98.69 303 THR A CA 1
ATOM 2304 C C . THR A 1 303 ? -18.746 4.695 1.204 1.00 98.69 303 THR A C 1
ATOM 2306 O O . THR A 1 303 ? -19.657 4.388 0.441 1.00 98.69 303 THR A O 1
ATOM 2309 N N . VAL A 1 304 ? -18.277 3.863 2.129 1.00 98.56 304 VAL A N 1
ATOM 2310 C CA . VAL A 1 304 ? -18.852 2.552 2.438 1.00 98.56 304 VAL A CA 1
ATOM 2311 C C . VAL A 1 304 ? -19.532 2.650 3.797 1.00 98.56 304 VAL A C 1
ATOM 2313 O O . VAL A 1 304 ? -18.879 2.699 4.842 1.00 98.56 304 VAL A O 1
ATOM 2316 N N . CYS A 1 305 ? -20.860 2.718 3.776 1.00 98.31 305 CYS A N 1
ATOM 2317 C CA . CYS A 1 305 ? -21.682 2.764 4.976 1.00 98.31 305 CYS A CA 1
ATOM 2318 C C . CYS A 1 305 ? -21.944 1.357 5.510 1.00 98.31 305 CYS A C 1
ATOM 2320 O O . CYS A 1 305 ? -22.262 0.446 4.740 1.00 98.31 305 CYS A O 1
ATOM 2322 N N . ASP A 1 306 ? -21.845 1.203 6.830 1.00 95.88 306 ASP A N 1
ATOM 2323 C CA . ASP A 1 306 ? -22.121 -0.045 7.556 1.00 95.88 306 ASP A CA 1
ATOM 2324 C C . ASP A 1 306 ? -21.422 -1.270 6.927 1.00 95.88 306 ASP A C 1
ATOM 2326 O O . ASP A 1 306 ? -21.990 -2.357 6.821 1.00 95.88 306 ASP A O 1
ATOM 2330 N N . GLY A 1 307 ? -20.203 -1.057 6.418 1.00 94.12 307 GLY A N 1
ATOM 2331 C CA . GLY A 1 307 ? -19.363 -2.069 5.772 1.00 94.12 307 GLY A CA 1
ATOM 2332 C C . GLY A 1 307 ? -19.859 -2.639 4.442 1.00 94.12 307 GLY A C 1
ATOM 2333 O O . GLY A 1 307 ? -19.210 -3.527 3.905 1.00 94.12 307 GLY A O 1
ATOM 2334 N N . SER A 1 308 ? -20.988 -2.176 3.897 1.00 95.75 308 SER A N 1
ATOM 2335 C CA . SER A 1 308 ? -21.627 -2.859 2.760 1.00 95.75 308 SER A CA 1
ATOM 2336 C C . SER A 1 308 ? -22.257 -1.941 1.718 1.00 95.75 308 SER A C 1
ATOM 2338 O O . SER A 1 308 ? -22.247 -2.284 0.533 1.00 95.75 308 SER A O 1
ATOM 2340 N N . ARG A 1 309 ? -22.788 -0.776 2.110 1.00 97.75 309 ARG A N 1
ATOM 2341 C CA . ARG A 1 309 ? -23.483 0.137 1.194 1.00 97.75 309 ARG A CA 1
ATOM 2342 C C . ARG A 1 309 ? -22.523 1.170 0.616 1.00 97.75 309 ARG A C 1
ATOM 2344 O O . ARG A 1 309 ? -22.138 2.113 1.305 1.00 97.75 309 ARG A O 1
ATOM 2351 N N . LEU A 1 310 ? -22.202 1.012 -0.664 1.00 98.62 310 LEU A N 1
ATOM 2352 C CA . LEU A 1 310 ? -21.358 1.930 -1.420 1.00 98.62 310 LEU A CA 1
ATOM 2353 C C . LEU A 1 310 ? -22.126 3.199 -1.836 1.00 98.62 310 LEU A C 1
ATOM 2355 O O . LEU A 1 310 ? -23.230 3.144 -2.384 1.00 98.62 310 LEU A O 1
ATOM 2359 N N . VAL A 1 311 ? -21.513 4.355 -1.603 1.00 98.75 311 VAL A N 1
ATOM 2360 C CA . VAL A 1 311 ? -21.976 5.679 -2.024 1.00 98.75 311 VAL A CA 1
ATOM 2361 C C . VAL A 1 311 ? -20.829 6.376 -2.750 1.00 98.75 311 VAL A C 1
ATOM 2363 O O . VAL A 1 311 ? -19.780 6.623 -2.162 1.00 98.75 311 VAL A O 1
ATOM 2366 N N . VAL A 1 312 ? -21.032 6.723 -4.019 1.00 98.50 312 VAL A N 1
ATOM 2367 C CA . VAL A 1 312 ? -20.039 7.396 -4.866 1.00 98.50 312 VAL A CA 1
ATOM 2368 C C . VAL A 1 312 ? -20.548 8.788 -5.203 1.00 98.50 312 VAL A C 1
ATOM 2370 O O . VAL A 1 312 ? -21.650 8.946 -5.724 1.00 98.50 312 VAL A O 1
ATOM 2373 N N . ASN A 1 313 ? -19.766 9.815 -4.866 1.00 97.44 313 ASN A N 1
ATOM 2374 C CA . ASN A 1 313 ? -20.097 11.226 -5.083 1.00 97.44 313 ASN A CA 1
ATOM 2375 C C . ASN A 1 313 ? -21.520 11.593 -4.607 1.00 97.44 313 ASN A C 1
ATOM 2377 O O . ASN A 1 313 ? -22.249 12.326 -5.269 1.00 97.44 313 ASN A O 1
ATOM 2381 N N . GLY A 1 314 ? -21.926 11.050 -3.452 1.00 96.19 314 GLY A N 1
ATOM 2382 C CA . GLY A 1 314 ? -23.242 11.278 -2.842 1.00 96.19 314 GLY A CA 1
ATOM 2383 C C . GLY A 1 314 ? -24.372 10.376 -3.355 1.00 96.19 314 GLY A C 1
ATOM 2384 O O . GLY A 1 314 ? -25.460 10.401 -2.786 1.00 96.19 314 GLY A O 1
ATOM 2385 N N . THR A 1 315 ? -24.124 9.541 -4.365 1.00 97.56 315 THR A N 1
ATOM 2386 C CA . THR A 1 315 ? -25.129 8.647 -4.958 1.00 97.56 315 THR A CA 1
ATOM 2387 C C . THR A 1 315 ? -24.900 7.204 -4.522 1.00 97.56 315 THR A C 1
ATOM 2389 O O . THR A 1 315 ? -23.799 6.669 -4.659 1.00 97.56 315 THR A O 1
ATOM 2392 N N . THR A 1 316 ? -25.937 6.543 -4.000 1.00 98.31 316 THR A N 1
ATOM 2393 C CA . THR A 1 316 ? -25.854 5.106 -3.676 1.00 98.31 316 THR A CA 1
ATOM 2394 C C . THR A 1 316 ? -25.616 4.318 -4.960 1.00 98.31 316 THR A C 1
ATOM 2396 O O . THR A 1 316 ? -26.358 4.476 -5.925 1.00 98.31 316 THR A O 1
ATOM 2399 N N . THR A 1 317 ? -24.572 3.493 -4.971 1.00 98.06 317 THR A N 1
ATOM 2400 C CA . THR A 1 317 ? -24.089 2.800 -6.170 1.00 98.06 317 THR A CA 1
ATOM 2401 C C . THR A 1 317 ? -24.030 1.302 -5.900 1.00 98.06 317 THR A C 1
ATOM 2403 O O . THR A 1 317 ? -23.447 0.872 -4.908 1.00 98.06 317 THR A O 1
ATOM 2406 N N . GLY A 1 318 ? -24.647 0.499 -6.766 1.00 96.44 318 GLY A N 1
ATOM 2407 C CA . GLY A 1 318 ? -24.527 -0.956 -6.708 1.00 96.44 318 GLY A CA 1
ATOM 2408 C C . GLY A 1 318 ? -23.227 -1.416 -7.364 1.00 96.44 318 GLY A C 1
ATOM 2409 O O . GLY A 1 318 ? -22.933 -1.005 -8.481 1.00 96.44 318 GLY A O 1
ATOM 2410 N N . LEU A 1 319 ? -22.476 -2.282 -6.684 1.00 91.75 319 LEU A N 1
ATOM 2411 C CA . LEU A 1 319 ? -21.301 -2.957 -7.233 1.00 91.75 319 LEU A CA 1
ATOM 2412 C C . LEU A 1 319 ? -21.325 -4.416 -6.765 1.00 91.75 319 LEU A C 1
ATOM 2414 O O . LEU A 1 319 ? -21.389 -4.676 -5.560 1.00 91.75 319 LEU A O 1
ATOM 2418 N N . ALA A 1 320 ? -21.362 -5.355 -7.709 1.00 85.75 320 ALA A N 1
ATOM 2419 C CA . ALA A 1 320 ? -21.365 -6.789 -7.417 1.00 85.75 320 ALA A CA 1
ATOM 2420 C C . ALA A 1 320 ? -19.970 -7.268 -6.977 1.00 85.75 320 ALA A C 1
ATOM 2422 O O . ALA A 1 320 ? -18.974 -6.615 -7.275 1.00 85.75 320 ALA A O 1
ATOM 2423 N N . SER A 1 321 ? -19.896 -8.399 -6.265 1.00 82.69 321 SER A N 1
ATOM 2424 C CA . SER A 1 321 ? -18.609 -9.071 -6.016 1.00 82.69 321 SER A CA 1
ATOM 2425 C C . SER A 1 321 ? -17.973 -9.482 -7.352 1.00 82.69 321 SER A C 1
ATOM 2427 O O . SER A 1 321 ? -18.688 -9.932 -8.248 1.00 82.69 321 SER A O 1
ATOM 2429 N N . GLY A 1 322 ? -16.662 -9.288 -7.493 1.00 69.69 322 GLY A N 1
ATOM 2430 C CA . GLY A 1 322 ? -15.889 -9.516 -8.717 1.00 69.69 322 GLY A CA 1
ATOM 2431 C C . GLY A 1 322 ? -15.962 -8.379 -9.743 1.00 69.69 322 GLY A C 1
ATOM 2432 O O . GLY A 1 322 ? -15.355 -8.485 -10.803 1.00 69.69 322 GLY A O 1
ATOM 2433 N N . ALA A 1 323 ? -16.700 -7.298 -9.463 1.00 72.62 323 ALA A N 1
ATOM 2434 C CA . ALA A 1 323 ? -16.852 -6.172 -10.382 1.00 72.62 323 ALA A CA 1
ATOM 2435 C C . ALA A 1 323 ? -15.974 -4.973 -9.992 1.00 72.62 323 ALA A C 1
ATOM 2437 O O . ALA A 1 323 ? -15.674 -4.744 -8.816 1.00 72.62 323 ALA A O 1
ATOM 2438 N N . SER A 1 324 ? -15.640 -4.159 -10.995 1.00 79.44 324 SER A N 1
ATOM 2439 C CA . SER A 1 324 ? -14.927 -2.891 -10.846 1.00 79.44 324 SER A CA 1
ATOM 2440 C C . SER A 1 324 ? -15.721 -1.715 -11.426 1.00 79.44 324 SER A C 1
ATOM 2442 O O . SER A 1 324 ? -16.590 -1.873 -12.287 1.00 79.44 324 SER A O 1
ATOM 2444 N N . LEU A 1 325 ? -15.439 -0.516 -10.925 1.00 86.25 325 LEU A N 1
ATOM 2445 C CA . LEU A 1 325 ? -16.001 0.751 -11.373 1.00 86.25 325 LEU A CA 1
ATOM 2446 C C . LEU A 1 325 ? -14.884 1.791 -11.477 1.00 86.25 325 LEU A C 1
ATOM 2448 O O . LEU A 1 325 ? -14.367 2.274 -10.469 1.00 86.25 325 LEU A O 1
ATOM 2452 N N . ARG A 1 326 ? -14.568 2.192 -12.709 1.00 89.31 326 ARG A N 1
ATOM 2453 C CA . ARG A 1 326 ? -13.624 3.273 -13.002 1.00 89.31 326 ARG A CA 1
ATOM 2454 C C . ARG A 1 326 ? -14.358 4.611 -13.098 1.00 89.31 326 ARG A C 1
ATOM 2456 O O . ARG A 1 326 ? -15.298 4.759 -13.875 1.00 89.31 326 ARG A O 1
ATOM 2463 N N . LEU A 1 327 ? -13.920 5.598 -12.322 1.00 91.94 327 LEU A N 1
ATOM 2464 C CA . LEU A 1 327 ? -14.453 6.960 -12.337 1.00 91.94 327 LEU A CA 1
ATOM 2465 C C . LEU A 1 327 ? -13.692 7.847 -13.343 1.00 91.94 327 LEU A C 1
ATOM 2467 O O . LEU A 1 327 ? -12.515 7.593 -13.606 1.00 91.94 327 LEU A O 1
ATOM 2471 N N . PRO A 1 328 ? -14.298 8.944 -13.850 1.00 90.31 328 PRO A N 1
ATOM 2472 C CA . PRO A 1 328 ? -13.633 9.873 -14.778 1.00 90.31 328 PRO A CA 1
ATOM 2473 C C . PRO A 1 328 ? -12.351 10.518 -14.233 1.00 90.31 328 PRO A C 1
ATOM 2475 O O . PRO A 1 328 ? -11.487 10.939 -14.989 1.00 90.31 328 PRO A O 1
ATOM 2478 N N . THR A 1 329 ? -12.222 10.590 -12.910 1.00 89.44 329 THR A N 1
ATOM 2479 C CA . THR A 1 329 ? -11.036 11.083 -12.194 1.00 89.44 329 THR A CA 1
ATOM 2480 C C . THR A 1 329 ? -9.868 10.094 -12.194 1.00 89.44 329 THR A C 1
ATOM 2482 O O . THR A 1 329 ? -8.818 10.385 -11.626 1.00 89.44 329 THR A O 1
ATOM 2485 N N . GLY A 1 330 ? -10.055 8.904 -12.768 1.00 83.00 330 GLY A N 1
ATOM 2486 C CA . GLY A 1 330 ? -9.098 7.808 -12.697 1.00 83.00 330 GLY A CA 1
ATOM 2487 C C . GLY A 1 330 ? -9.134 7.040 -11.375 1.00 83.00 330 GLY A C 1
ATOM 2488 O O . GLY A 1 330 ? -8.310 6.159 -11.178 1.00 83.00 330 GLY A O 1
ATOM 2489 N N . VAL A 1 331 ? -10.069 7.330 -10.466 1.00 90.56 331 VAL A N 1
ATOM 2490 C CA . VAL A 1 331 ? -10.278 6.494 -9.274 1.00 90.56 331 VAL A CA 1
ATOM 2491 C C . VAL A 1 331 ? -10.919 5.176 -9.691 1.00 90.56 331 VAL A C 1
ATOM 2493 O O . VAL A 1 331 ? -11.898 5.178 -10.435 1.00 90.56 331 VAL A O 1
ATOM 2496 N N . ASN A 1 332 ? -10.379 4.061 -9.217 1.00 87.50 332 ASN A N 1
ATOM 2497 C CA . ASN A 1 332 ? -10.955 2.736 -9.400 1.00 87.50 332 ASN A CA 1
ATOM 2498 C C . ASN A 1 332 ? -11.589 2.256 -8.094 1.00 87.50 332 ASN A C 1
ATOM 2500 O O . ASN A 1 332 ? -11.042 2.486 -7.016 1.00 87.50 332 ASN A O 1
ATOM 2504 N N . ILE A 1 333 ? -12.742 1.601 -8.194 1.00 91.25 333 ILE A N 1
ATOM 2505 C CA . ILE A 1 333 ? -13.419 0.954 -7.073 1.00 91.25 333 ILE A CA 1
ATOM 2506 C C . ILE A 1 333 ? -13.644 -0.497 -7.460 1.00 91.25 333 ILE A C 1
ATOM 2508 O O . ILE A 1 333 ? -14.375 -0.778 -8.402 1.00 91.25 333 ILE A O 1
ATOM 2512 N N . GLU A 1 334 ? -13.064 -1.412 -6.708 1.00 85.94 334 GLU A N 1
ATOM 2513 C CA . GLU A 1 334 ? -13.229 -2.847 -6.890 1.00 85.94 334 GLU A CA 1
ATOM 2514 C C . GLU A 1 334 ? -13.951 -3.429 -5.693 1.00 85.94 334 GLU A C 1
ATOM 2516 O O . GLU A 1 334 ? -13.775 -2.972 -4.560 1.00 85.94 334 GLU A O 1
ATOM 2521 N N . ARG A 1 335 ? -14.767 -4.450 -5.941 1.00 85.50 335 ARG A N 1
ATOM 2522 C CA . ARG A 1 335 ? -15.379 -5.223 -4.872 1.00 85.50 335 ARG A CA 1
ATOM 2523 C C . ARG A 1 335 ? -15.077 -6.695 -5.056 1.00 85.50 335 ARG A C 1
ATOM 2525 O O . ARG A 1 335 ? -15.433 -7.276 -6.074 1.00 85.50 335 ARG A O 1
ATOM 2532 N N . VAL A 1 336 ? -14.529 -7.306 -4.015 1.00 80.06 336 VAL A N 1
ATOM 2533 C CA . VAL A 1 336 ? -14.396 -8.758 -3.890 1.00 80.06 336 VAL A CA 1
ATOM 2534 C C . VAL A 1 336 ? -15.032 -9.144 -2.566 1.00 80.06 336 VAL A C 1
ATOM 2536 O O . VAL A 1 336 ? -14.639 -8.663 -1.507 1.00 80.06 336 VAL A O 1
ATOM 2539 N N . ASP A 1 337 ? -16.083 -9.945 -2.645 1.00 86.19 337 ASP A N 1
ATOM 2540 C CA . ASP A 1 337 ? -16.928 -10.373 -1.535 1.00 86.19 337 ASP A CA 1
ATOM 2541 C C . ASP A 1 337 ? -17.454 -9.199 -0.689 1.00 86.19 337 ASP A C 1
ATOM 2543 O O . ASP A 1 337 ? -18.301 -8.403 -1.129 1.00 86.19 337 ASP A O 1
ATOM 2547 N N . ASN A 1 338 ? -16.972 -9.100 0.547 1.00 87.44 338 ASN A N 1
ATOM 2548 C CA . ASN A 1 338 ? -17.281 -8.057 1.518 1.00 87.44 338 ASN A CA 1
ATOM 2549 C C . ASN A 1 338 ? -16.196 -6.968 1.603 1.00 87.44 338 ASN A C 1
ATOM 2551 O O . ASN A 1 338 ? -16.291 -6.088 2.461 1.00 87.44 338 ASN A O 1
ATOM 2555 N N . SER A 1 339 ? -15.178 -7.018 0.741 1.00 89.12 339 SER A N 1
ATOM 2556 C CA . SER A 1 339 ? -14.127 -6.011 0.644 1.00 89.12 339 SER A CA 1
ATOM 2557 C C . SER A 1 339 ? -14.367 -5.058 -0.523 1.00 89.12 339 SER A C 1
ATOM 2559 O O . SER A 1 339 ? -14.599 -5.486 -1.652 1.00 89.12 339 SER A O 1
ATOM 2561 N N . TYR A 1 340 ? -14.229 -3.761 -0.258 1.00 90.50 340 TYR A N 1
ATOM 2562 C CA . TYR A 1 340 ? -14.074 -2.728 -1.278 1.00 90.50 340 TYR A CA 1
ATOM 2563 C C . TYR A 1 340 ? -12.627 -2.246 -1.292 1.00 90.50 340 TYR A C 1
ATOM 2565 O O . TYR A 1 340 ? -12.107 -1.874 -0.241 1.00 90.50 340 TYR A O 1
ATOM 2573 N N . THR A 1 341 ? -12.009 -2.194 -2.466 1.00 90.88 341 THR A N 1
ATOM 2574 C CA . THR A 1 341 ? -10.719 -1.534 -2.683 1.00 90.88 341 THR A CA 1
ATOM 2575 C C . THR A 1 341 ? -10.951 -0.284 -3.517 1.00 90.88 341 THR A C 1
ATOM 2577 O O . THR A 1 341 ? -11.557 -0.344 -4.581 1.00 90.88 341 THR A O 1
ATOM 2580 N N . VAL A 1 342 ? -10.483 0.862 -3.030 1.00 93.38 342 VAL A N 1
ATOM 2581 C CA . VAL A 1 342 ? -10.549 2.146 -3.733 1.00 93.38 342 VAL A CA 1
ATOM 2582 C C . VAL A 1 342 ? -9.124 2.615 -3.983 1.00 93.38 342 VAL A C 1
ATOM 2584 O O . VAL A 1 342 ? -8.373 2.756 -3.021 1.00 93.38 342 VAL A O 1
ATOM 2587 N N . SER A 1 343 ? -8.746 2.857 -5.234 1.00 89.38 343 SER A N 1
ATOM 2588 C CA . SER A 1 343 ? -7.389 3.278 -5.604 1.00 89.38 343 SER A CA 1
ATOM 2589 C C . SER A 1 343 ? -7.384 4.464 -6.563 1.00 89.38 343 SER A C 1
ATOM 2591 O O . SER A 1 343 ? -8.325 4.656 -7.338 1.00 89.38 343 SER A O 1
ATOM 2593 N N . ASP A 1 344 ? -6.329 5.277 -6.508 1.00 87.56 344 ASP A N 1
ATOM 2594 C CA . ASP A 1 344 ? -6.131 6.417 -7.405 1.00 87.56 344 ASP A CA 1
ATOM 2595 C C . ASP A 1 344 ? -4.937 6.220 -8.363 1.00 87.56 344 ASP A C 1
ATOM 2597 O O . ASP A 1 344 ? -4.098 5.346 -8.143 1.00 87.56 344 ASP A O 1
ATOM 2601 N N . PRO A 1 345 ? -4.824 7.033 -9.434 1.00 83.38 345 PRO A N 1
ATOM 2602 C CA . PRO A 1 345 ? -3.705 6.943 -10.375 1.00 83.38 345 PRO A CA 1
ATOM 2603 C C . PRO A 1 345 ? -2.338 7.296 -9.782 1.00 83.38 345 PRO A C 1
ATOM 2605 O O . PRO A 1 345 ? -1.326 7.039 -10.423 1.00 83.38 345 PRO A O 1
ATOM 2608 N N . SER A 1 346 ? -2.293 7.920 -8.601 1.00 80.81 346 SER A N 1
ATOM 2609 C CA . SER A 1 346 ? -1.031 8.218 -7.919 1.00 80.81 346 SER A CA 1
ATOM 2610 C C . SER A 1 346 ? -0.517 7.045 -7.085 1.00 80.81 346 SER A C 1
ATOM 2612 O O . SER A 1 346 ? 0.578 7.144 -6.546 1.00 80.81 346 SER A O 1
ATOM 2614 N N . GLY A 1 347 ? -1.286 5.953 -6.990 1.00 78.50 347 GLY A N 1
ATOM 2615 C CA . GLY A 1 347 ? -0.930 4.741 -6.261 1.00 78.50 347 GLY A CA 1
ATOM 2616 C C . GLY A 1 347 ? -1.422 4.714 -4.813 1.00 78.50 347 GLY A C 1
ATOM 2617 O O . GLY A 1 347 ? -1.032 3.818 -4.069 1.00 78.50 347 GLY A O 1
ATOM 2618 N N . ASN A 1 348 ? -2.246 5.666 -4.357 1.00 86.69 348 ASN A N 1
ATOM 2619 C CA . ASN A 1 348 ? -2.849 5.535 -3.026 1.00 86.69 348 ASN A CA 1
ATOM 2620 C C . ASN A 1 348 ? -4.013 4.548 -3.085 1.00 86.69 348 ASN A C 1
ATOM 2622 O O . ASN A 1 348 ? -4.730 4.474 -4.087 1.00 86.69 348 ASN A O 1
ATOM 2626 N N . GLY A 1 349 ? -4.238 3.828 -1.989 1.00 89.44 349 GLY A N 1
ATOM 2627 C CA . GLY A 1 349 ? -5.293 2.829 -1.903 1.00 89.44 349 GLY A CA 1
ATOM 2628 C C . GLY A 1 349 ? -5.944 2.765 -0.526 1.00 89.44 349 GLY A C 1
ATOM 2629 O O . GLY A 1 349 ? -5.296 2.974 0.498 1.00 89.44 349 GLY A O 1
ATOM 2630 N N . VAL A 1 350 ? -7.229 2.421 -0.486 1.00 93.00 350 VAL A N 1
ATOM 2631 C CA . VAL A 1 350 ? -7.968 2.136 0.750 1.00 93.00 350 VAL A CA 1
ATOM 2632 C C . VAL A 1 350 ? -8.780 0.864 0.576 1.00 93.00 350 VAL A C 1
ATOM 2634 O O . VAL A 1 350 ? -9.580 0.767 -0.353 1.00 93.00 350 VAL A O 1
ATOM 2637 N N . ARG A 1 351 ? -8.582 -0.109 1.470 1.00 91.00 351 ARG A N 1
ATOM 2638 C CA . ARG A 1 351 ? -9.322 -1.374 1.475 1.00 91.00 351 ARG A CA 1
ATOM 2639 C C . ARG A 1 351 ? -10.190 -1.410 2.708 1.00 91.00 351 ARG A C 1
ATOM 2641 O O . ARG A 1 351 ? -9.713 -1.172 3.813 1.00 91.00 351 ARG A O 1
ATOM 2648 N N . ILE A 1 352 ? -11.461 -1.697 2.492 1.00 94.50 352 ILE A N 1
ATOM 2649 C CA . ILE A 1 352 ? -12.513 -1.649 3.495 1.00 94.50 352 ILE A CA 1
ATOM 2650 C C . ILE A 1 352 ? -13.164 -3.021 3.510 1.00 94.50 352 ILE A C 1
ATOM 2652 O O . ILE A 1 352 ? -13.803 -3.388 2.528 1.00 94.50 352 ILE A O 1
ATOM 2656 N N . THR A 1 353 ? -13.023 -3.770 4.600 1.00 91.75 353 THR A N 1
ATOM 2657 C CA . THR A 1 353 ? -13.615 -5.108 4.746 1.00 91.75 353 THR A CA 1
ATOM 2658 C C . THR A 1 353 ? -14.733 -5.061 5.775 1.00 91.75 353 THR A C 1
ATOM 2660 O O . THR A 1 353 ? -14.499 -4.698 6.924 1.00 91.75 353 THR A O 1
ATOM 2663 N N . GLY A 1 354 ? -15.960 -5.399 5.372 1.00 92.94 354 GLY A N 1
ATOM 2664 C CA . GLY A 1 354 ? -17.128 -5.363 6.255 1.00 92.94 354 GLY A CA 1
ATOM 2665 C C . GLY A 1 354 ? -17.495 -6.724 6.845 1.00 92.94 354 GLY A C 1
ATOM 2666 O O . GLY A 1 354 ? -17.806 -7.650 6.105 1.00 92.94 354 GLY A O 1
ATOM 2667 N N . TYR A 1 355 ? -17.585 -6.830 8.172 1.00 90.00 355 TYR A N 1
ATOM 2668 C CA . TYR A 1 355 ? -18.004 -8.056 8.879 1.00 90.00 355 TYR A CA 1
ATOM 2669 C C . TYR A 1 355 ? -19.432 -7.971 9.444 1.00 90.00 355 TYR A C 1
ATOM 2671 O O . TYR A 1 355 ? -19.839 -8.764 10.290 1.00 90.00 355 TYR A O 1
ATOM 2679 N N . GLY A 1 356 ? -20.203 -6.962 9.030 1.00 89.00 356 GLY A N 1
ATOM 2680 C CA . GLY A 1 356 ? -21.552 -6.676 9.534 1.00 89.00 356 GLY A CA 1
ATOM 2681 C C . GLY A 1 356 ? -21.567 -6.013 10.919 1.00 89.00 356 GLY A C 1
ATOM 2682 O O . GLY A 1 356 ? -22.281 -5.026 11.115 1.00 89.00 356 GLY A O 1
ATOM 2683 N N . SER A 1 357 ? -20.754 -6.493 11.866 1.00 88.31 357 SER A N 1
ATOM 2684 C CA . SER A 1 357 ? -20.580 -5.887 13.197 1.00 88.31 357 SER A CA 1
ATOM 2685 C C . SER A 1 357 ? -19.599 -4.709 13.189 1.00 88.31 357 SER A C 1
ATOM 2687 O O . SER A 1 357 ? -19.853 -3.698 13.849 1.00 88.31 357 SER A O 1
ATOM 2689 N N . HIS A 1 358 ? -18.542 -4.798 12.387 1.00 94.31 358 HIS A N 1
ATOM 2690 C CA . HIS A 1 358 ? -17.481 -3.801 12.271 1.00 94.31 358 HIS A CA 1
ATOM 2691 C C . HIS A 1 358 ? -16.906 -3.764 10.847 1.00 94.31 358 HIS A C 1
ATOM 2693 O O . HIS A 1 358 ? -17.297 -4.553 9.977 1.00 94.31 358 HIS A O 1
ATOM 2699 N N . THR A 1 359 ? -15.995 -2.823 10.614 1.00 94.88 359 THR A N 1
ATOM 2700 C CA . THR A 1 359 ? -15.223 -2.704 9.377 1.00 94.88 359 THR A CA 1
ATOM 2701 C C . THR A 1 359 ? -13.737 -2.598 9.670 1.00 94.88 359 THR A C 1
ATOM 2703 O O . THR A 1 359 ? -13.331 -1.678 10.376 1.00 94.88 359 THR A O 1
ATOM 2706 N N . ASP A 1 360 ? -12.925 -3.431 9.040 1.00 93.19 360 ASP A N 1
ATOM 2707 C CA . ASP A 1 360 ? -11.481 -3.213 9.026 1.00 93.19 360 ASP A CA 1
ATOM 2708 C C . ASP A 1 360 ? -11.104 -2.304 7.868 1.00 93.19 360 ASP A C 1
ATOM 2710 O O . ASP A 1 360 ? -11.720 -2.332 6.795 1.00 93.19 360 ASP A O 1
ATOM 2714 N N . VAL A 1 361 ? -10.073 -1.498 8.091 1.00 93.62 361 VAL A N 1
ATOM 2715 C CA . VAL A 1 361 ? -9.566 -0.559 7.098 1.00 93.62 361 VAL A CA 1
ATOM 2716 C C . VAL A 1 361 ? -8.076 -0.750 6.964 1.00 93.62 361 VAL A C 1
ATOM 2718 O O . VAL A 1 361 ? -7.351 -0.789 7.952 1.00 93.62 361 VAL A O 1
ATOM 2721 N N . LYS A 1 362 ? -7.606 -0.818 5.729 1.00 90.81 362 LYS A N 1
ATOM 2722 C CA . LYS A 1 362 ? -6.190 -0.691 5.410 1.00 90.81 362 LYS A CA 1
ATOM 2723 C C . LYS A 1 362 ? -6.022 0.517 4.491 1.00 90.81 362 LYS A C 1
ATOM 2725 O O . LYS A 1 362 ? -6.900 0.808 3.674 1.00 90.81 362 LYS A O 1
ATOM 2730 N N . VAL A 1 363 ? -4.929 1.246 4.661 1.00 90.75 363 VAL A N 1
ATOM 2731 C CA . VAL A 1 363 ? -4.604 2.466 3.919 1.00 90.75 363 VAL A CA 1
ATOM 2732 C C . VAL A 1 363 ? -3.193 2.314 3.370 1.00 90.75 363 VAL A C 1
ATOM 2734 O O . VAL A 1 363 ? -2.228 2.294 4.132 1.00 90.75 363 VAL A O 1
ATOM 2737 N N . GLY A 1 364 ? -3.091 2.173 2.052 1.00 86.12 364 GLY A N 1
ATOM 2738 C CA . GLY A 1 364 ? -1.835 2.119 1.317 1.00 86.12 364 GLY A CA 1
ATOM 2739 C C . GLY A 1 364 ? -1.456 3.510 0.830 1.00 86.12 364 GLY A C 1
ATOM 2740 O O . GLY A 1 364 ? -2.252 4.175 0.160 1.00 86.12 364 GLY A O 1
ATOM 2741 N N . ILE A 1 365 ? -0.245 3.945 1.170 1.00 84.00 365 ILE A N 1
ATOM 2742 C CA . ILE A 1 365 ? 0.317 5.216 0.702 1.00 84.00 365 ILE A CA 1
ATOM 2743 C C . ILE A 1 365 ? 1.321 4.934 -0.411 1.00 84.00 365 ILE A C 1
ATOM 2745 O O . ILE A 1 365 ? 2.173 4.047 -0.286 1.00 84.00 365 ILE A O 1
ATOM 2749 N N . ALA A 1 366 ? 1.207 5.688 -1.505 1.00 79.25 366 ALA A N 1
ATOM 2750 C CA . ALA A 1 366 ? 2.013 5.449 -2.695 1.00 79.25 366 ALA A CA 1
ATOM 2751 C C . ALA A 1 366 ? 3.498 5.759 -2.490 1.00 79.25 366 ALA A C 1
ATOM 2753 O O . ALA A 1 366 ? 4.364 4.987 -2.893 1.00 79.25 366 ALA A O 1
ATOM 2754 N N . ASP A 1 367 ? 3.785 6.898 -1.860 1.00 78.62 367 ASP A N 1
ATOM 2755 C CA . ASP A 1 367 ? 5.132 7.381 -1.580 1.00 78.62 367 ASP A CA 1
ATOM 2756 C C . ASP A 1 367 ? 5.373 7.356 -0.071 1.00 78.62 367 ASP A C 1
ATOM 2758 O O . ASP A 1 367 ? 4.784 8.133 0.680 1.00 78.62 367 ASP A O 1
ATOM 2762 N N . ARG A 1 368 ? 6.292 6.496 0.371 1.00 73.81 368 ARG A N 1
ATOM 2763 C CA . ARG A 1 368 ? 6.718 6.385 1.776 1.00 73.81 368 ARG A CA 1
ATOM 2764 C C . ARG A 1 368 ? 7.286 7.689 2.356 1.00 73.81 368 ARG A C 1
ATOM 2766 O O . ARG A 1 368 ? 7.358 7.850 3.571 1.00 73.81 368 ARG A O 1
ATOM 2773 N N . SER A 1 369 ? 7.732 8.622 1.515 1.00 77.19 369 SER A N 1
ATOM 2774 C CA . SER A 1 369 ? 8.203 9.938 1.960 1.00 77.19 369 SER A CA 1
ATOM 2775 C C . SER A 1 369 ? 7.094 10.983 2.102 1.00 77.19 369 SER A C 1
ATOM 2777 O O . SER A 1 369 ? 7.356 12.080 2.599 1.00 77.19 369 SER A O 1
ATOM 2779 N N . ALA A 1 370 ? 5.859 10.655 1.714 1.00 85.12 370 ALA A N 1
ATOM 2780 C CA . ALA A 1 370 ? 4.725 11.539 1.902 1.00 85.12 370 ALA A CA 1
ATOM 2781 C C . ALA A 1 370 ? 4.425 11.737 3.396 1.00 85.12 370 ALA A C 1
ATOM 2783 O O . ALA A 1 370 ? 4.365 10.790 4.179 1.00 85.12 370 ALA A O 1
ATOM 2784 N N . ALA A 1 371 ? 4.186 12.989 3.789 1.00 90.94 371 ALA A N 1
ATOM 2785 C CA . ALA A 1 371 ? 3.766 13.310 5.146 1.00 90.94 371 ALA A CA 1
ATOM 2786 C C . ALA A 1 371 ? 2.306 12.881 5.360 1.00 90.94 371 ALA A C 1
ATOM 2788 O O . ALA A 1 371 ? 1.376 13.566 4.923 1.00 90.94 371 ALA A O 1
ATOM 2789 N N . VAL A 1 372 ? 2.112 11.752 6.041 1.00 93.75 372 VAL A N 1
ATOM 2790 C CA . VAL A 1 372 ? 0.794 11.270 6.465 1.00 93.75 372 VAL A CA 1
ATOM 2791 C C . VAL A 1 372 ? 0.412 11.958 7.771 1.00 93.75 372 VAL A C 1
ATOM 2793 O O . VAL A 1 372 ? 1.115 11.840 8.774 1.00 93.75 372 VAL A O 1
ATOM 2796 N N . ARG A 1 373 ? -0.722 12.663 7.776 1.00 96.25 373 ARG A N 1
ATOM 2797 C CA . ARG A 1 373 ? -1.308 13.263 8.986 1.00 96.25 373 ARG A CA 1
ATOM 2798 C C . ARG A 1 373 ? -2.642 12.605 9.328 1.00 96.25 373 ARG A C 1
ATOM 2800 O O . ARG A 1 373 ? -3.298 12.069 8.444 1.00 96.25 373 ARG A O 1
ATOM 2807 N N . GLY A 1 374 ? -3.066 12.680 10.585 1.00 97.75 374 GLY A N 1
ATOM 2808 C CA . GLY A 1 374 ? -4.261 11.993 11.083 1.00 97.75 374 GLY A CA 1
ATOM 2809 C C . GLY A 1 374 ? -3.918 11.012 12.198 1.00 97.75 374 GLY A C 1
ATOM 2810 O O . GLY A 1 374 ? -2.789 10.992 12.687 1.00 97.75 374 GLY A O 1
ATOM 2811 N N . LEU A 1 375 ? -4.886 10.190 12.595 1.00 98.44 375 LEU A N 1
ATOM 2812 C CA . LEU A 1 375 ? -4.675 9.153 13.611 1.00 98.44 375 LEU A CA 1
ATOM 2813 C C . LEU A 1 375 ? -3.704 8.041 13.152 1.00 98.44 375 LEU A C 1
ATOM 2815 O O . LEU A 1 375 ? -3.042 7.432 13.990 1.00 98.44 375 LEU A O 1
ATOM 2819 N N . LEU A 1 376 ? -3.562 7.813 11.844 1.00 96.88 376 LEU A N 1
ATOM 2820 C CA . LEU A 1 376 ? -2.628 6.852 11.242 1.00 96.88 376 LEU A CA 1
ATOM 2821 C C . LEU A 1 376 ? -1.279 7.469 10.836 1.00 96.88 376 LEU A C 1
ATOM 2823 O O . LEU A 1 376 ? -0.450 6.785 10.234 1.00 96.88 376 LEU A O 1
ATOM 2827 N N . GLY A 1 377 ? -1.069 8.756 11.123 1.00 95.00 377 GLY A N 1
ATOM 2828 C CA . GLY A 1 377 ? 0.131 9.497 10.748 1.00 95.00 377 GLY A CA 1
ATOM 2829 C C . GLY A 1 377 ? 1.153 9.616 11.875 1.00 95.00 377 GLY A C 1
ATOM 2830 O O . GLY A 1 377 ? 0.807 9.658 13.057 1.00 95.00 377 GLY A O 1
ATOM 2831 N N . ASN A 1 378 ? 2.423 9.752 11.496 1.00 95.50 378 ASN A N 1
ATOM 2832 C CA . ASN A 1 378 ? 3.518 10.061 12.410 1.00 95.50 378 ASN A CA 1
ATOM 2833 C C . ASN A 1 378 ? 4.346 11.221 11.847 1.00 95.50 378 ASN A C 1
ATOM 2835 O O . ASN A 1 378 ? 4.673 11.201 10.655 1.00 95.50 378 ASN A O 1
ATOM 2839 N N . PRO A 1 379 ? 4.727 12.212 12.673 1.00 94.75 379 PRO A N 1
ATOM 2840 C CA . PRO A 1 379 ? 5.627 13.264 12.225 1.00 94.75 379 PRO A CA 1
ATOM 2841 C C . PRO A 1 379 ? 6.978 12.654 11.837 1.00 94.75 379 PRO A C 1
ATOM 2843 O O . PRO A 1 379 ? 7.486 11.774 12.532 1.00 94.75 379 PRO A O 1
ATOM 2846 N N . ASP A 1 380 ? 7.525 13.088 10.701 1.00 90.00 380 ASP A N 1
ATOM 2847 C CA . ASP A 1 380 ? 8.814 12.636 10.155 1.00 90.00 380 ASP A CA 1
ATOM 2848 C C . ASP A 1 380 ? 8.956 11.107 10.002 1.00 90.00 380 ASP A C 1
ATOM 2850 O O . ASP A 1 380 ? 10.068 10.578 9.964 1.00 90.00 380 ASP A O 1
ATOM 2854 N N . ASN A 1 381 ? 7.830 10.387 9.898 1.00 88.06 381 ASN A N 1
ATOM 2855 C CA . ASN A 1 381 ? 7.784 8.922 9.882 1.00 88.06 381 ASN A CA 1
ATOM 2856 C C . ASN A 1 381 ? 8.429 8.274 11.134 1.00 88.06 381 ASN A C 1
ATOM 2858 O O . ASN A 1 381 ? 8.952 7.161 11.063 1.00 88.06 381 ASN A O 1
ATOM 2862 N N . ASP A 1 382 ? 8.416 8.969 12.282 1.00 91.69 382 ASP A N 1
ATOM 2863 C CA . ASP A 1 382 ? 8.912 8.466 13.570 1.00 91.69 382 ASP A CA 1
ATOM 2864 C C . ASP A 1 382 ? 7.793 7.729 14.336 1.00 91.69 382 ASP A C 1
ATOM 2866 O O . ASP A 1 382 ? 6.892 8.374 14.887 1.00 91.69 382 ASP A O 1
ATOM 2870 N N . PRO A 1 383 ? 7.841 6.386 14.459 1.00 93.12 383 PRO A N 1
ATOM 2871 C CA . PRO A 1 383 ? 6.800 5.622 15.149 1.00 93.12 383 PRO A CA 1
ATOM 2872 C C . PRO A 1 383 ? 6.747 5.891 16.659 1.00 93.12 383 PRO A C 1
ATOM 2874 O O . PRO A 1 383 ? 5.825 5.443 17.333 1.00 93.12 383 PRO A O 1
ATOM 2877 N N . THR A 1 384 ? 7.707 6.623 17.229 1.00 96.69 384 THR A N 1
ATOM 2878 C CA . THR A 1 384 ? 7.692 7.007 18.647 1.00 96.69 384 THR A CA 1
ATOM 2879 C C . THR A 1 384 ? 6.930 8.311 18.911 1.00 96.69 384 THR A C 1
ATOM 2881 O O . THR A 1 384 ? 6.929 8.819 20.043 1.00 96.69 384 THR A O 1
ATOM 2884 N N . ARG A 1 385 ? 6.303 8.889 17.878 1.00 97.69 385 ARG A N 1
ATOM 2885 C CA . ARG A 1 385 ? 5.627 10.186 17.943 1.00 97.69 385 ARG A CA 1
ATOM 2886 C C . ARG A 1 385 ? 4.250 10.161 17.291 1.00 97.69 385 ARG A C 1
ATOM 2888 O O . ARG A 1 385 ? 4.040 9.515 16.273 1.00 97.69 385 ARG A O 1
ATOM 2895 N N . LEU A 1 386 ? 3.331 10.938 17.856 1.00 98.31 386 LEU A N 1
ATOM 2896 C CA . LEU A 1 386 ? 2.036 11.283 17.263 1.00 98.31 386 LEU A CA 1
ATOM 2897 C C . LEU A 1 386 ? 1.914 12.804 17.159 1.00 98.31 386 LEU A C 1
ATOM 2899 O O . LEU A 1 386 ? 2.439 13.519 18.012 1.00 98.31 386 LEU A O 1
ATOM 2903 N N . GLU A 1 387 ? 1.205 13.303 16.147 1.00 98.06 387 GLU A N 1
ATOM 2904 C CA . GLU A 1 387 ? 1.002 14.739 15.920 1.00 98.06 387 GLU A CA 1
ATOM 2905 C C . GLU A 1 387 ? -0.495 15.088 15.911 1.00 98.06 387 GLU A C 1
ATOM 2907 O O . GLU A 1 387 ? -1.286 14.496 15.179 1.00 98.06 387 GLU A O 1
ATOM 2912 N N . ALA A 1 388 ? -0.902 16.060 16.729 1.00 98.31 388 ALA A N 1
ATOM 2913 C CA . ALA A 1 388 ? -2.239 16.643 16.667 1.00 98.31 388 ALA A CA 1
ATOM 2914 C C . ALA A 1 388 ? -2.401 17.548 15.437 1.00 98.31 388 ALA A C 1
ATOM 2916 O O . ALA A 1 388 ? -1.437 18.028 14.842 1.00 98.31 388 ALA A O 1
ATOM 2917 N N . LYS A 1 389 ? -3.647 17.851 15.069 1.00 97.12 389 LYS A N 1
ATOM 2918 C CA . LYS A 1 389 ? -3.952 18.658 13.877 1.00 97.12 389 LYS A CA 1
ATOM 2919 C C . LYS A 1 389 ? -3.290 20.044 13.872 1.00 97.12 389 LYS A C 1
ATOM 2921 O O . LYS A 1 389 ? -2.988 20.552 12.791 1.00 97.12 389 LYS A O 1
ATOM 2926 N N . ASP A 1 390 ? -3.030 20.619 15.044 1.00 96.81 390 ASP A N 1
ATOM 2927 C CA . ASP A 1 390 ? -2.350 21.906 15.250 1.00 96.81 390 ASP A CA 1
ATOM 2928 C C . ASP A 1 390 ? -0.808 21.833 15.197 1.00 96.81 390 ASP A C 1
ATOM 2930 O O . ASP A 1 390 ? -0.146 22.857 15.355 1.00 96.81 390 ASP A O 1
ATOM 2934 N N . GLY A 1 391 ? -0.232 20.648 14.963 1.00 96.62 391 GLY A N 1
ATOM 2935 C CA . GLY A 1 391 ? 1.214 20.420 14.900 1.00 96.62 391 GLY A CA 1
ATOM 2936 C C . GLY A 1 391 ? 1.852 20.064 16.245 1.00 96.62 391 GLY A C 1
ATOM 2937 O O . GLY A 1 391 ? 3.057 19.824 16.310 1.00 96.62 391 GLY A O 1
ATOM 2938 N N . ARG A 1 392 ? 1.083 20.003 17.341 1.00 98.12 392 ARG A N 1
ATOM 2939 C CA . ARG A 1 392 ? 1.623 19.569 18.633 1.00 98.12 392 ARG A CA 1
ATOM 2940 C C . ARG A 1 392 ? 1.980 18.085 18.589 1.00 98.12 392 ARG A C 1
ATOM 2942 O O . ARG A 1 392 ? 1.120 17.245 18.335 1.00 98.12 392 ARG A O 1
ATOM 2949 N N . GLN A 1 393 ? 3.227 17.763 18.919 1.00 97.88 393 GLN A N 1
ATOM 2950 C CA . GLN A 1 393 ? 3.723 16.387 18.950 1.00 97.88 393 GLN A CA 1
ATOM 2951 C C . GLN A 1 393 ? 3.698 15.784 20.361 1.00 97.88 393 GLN A C 1
ATOM 2953 O O . GLN A 1 393 ? 3.860 16.485 21.365 1.00 97.88 393 GLN A O 1
ATOM 2958 N N . PHE A 1 394 ? 3.518 14.467 20.430 1.00 98.06 394 PHE A N 1
ATOM 2959 C CA . PHE A 1 394 ? 3.478 13.677 21.657 1.00 98.06 394 PHE A CA 1
ATOM 2960 C C . PHE A 1 394 ? 4.396 12.467 21.527 1.00 98.06 394 PHE A C 1
ATOM 2962 O O . PHE A 1 394 ? 4.373 11.780 20.510 1.00 98.06 394 PHE A O 1
ATOM 2969 N N . THR A 1 395 ? 5.165 12.179 22.574 1.00 97.81 395 THR A N 1
ATOM 2970 C CA . THR A 1 395 ? 5.918 10.926 22.693 1.00 97.81 395 THR A CA 1
ATOM 2971 C C . THR A 1 395 ? 4.994 9.811 23.162 1.00 97.81 395 THR A C 1
ATOM 2973 O O . THR A 1 395 ? 4.228 10.007 24.107 1.00 97.81 395 THR A O 1
ATOM 2976 N N . VAL A 1 396 ? 5.072 8.650 22.515 1.00 96.56 396 VAL A N 1
ATOM 2977 C CA . VAL A 1 396 ? 4.334 7.450 22.933 1.00 96.56 396 VAL A CA 1
ATOM 2978 C C . VAL A 1 396 ? 5.053 6.737 24.096 1.00 96.56 396 VAL A C 1
ATOM 2980 O O . VAL A 1 396 ? 6.286 6.741 24.125 1.00 96.56 396 VAL A O 1
ATOM 2983 N N . PRO A 1 397 ? 4.329 6.128 25.058 1.00 96.25 397 PRO A N 1
ATOM 2984 C CA . PRO A 1 397 ? 2.870 6.078 25.163 1.00 96.25 397 PRO A CA 1
ATOM 2985 C C . PRO A 1 397 ? 2.273 7.434 25.575 1.00 96.25 397 PRO A C 1
ATOM 2987 O O . PRO A 1 397 ? 2.742 8.085 26.510 1.00 96.25 397 PRO A O 1
ATOM 2990 N N . VAL A 1 398 ? 1.209 7.859 24.888 1.00 96.81 398 VAL A N 1
ATOM 2991 C CA . VAL A 1 398 ? 0.541 9.137 25.180 1.00 96.81 398 VAL A CA 1
ATOM 2992 C C . VAL A 1 398 ? -0.384 8.962 26.392 1.00 96.81 398 VAL A C 1
ATOM 2994 O O . VAL A 1 398 ? -1.214 8.050 26.390 1.00 96.81 398 VAL A O 1
ATOM 2997 N N . PRO A 1 399 ? -0.313 9.826 27.425 1.00 96.12 399 PRO A N 1
ATOM 2998 C CA . PRO A 1 399 ? -1.236 9.767 28.557 1.00 96.12 399 PRO A CA 1
ATOM 2999 C C . PRO A 1 399 ? -2.703 9.832 28.114 1.00 96.12 399 PRO A C 1
ATOM 3001 O O . PRO A 1 399 ? -3.052 10.638 27.254 1.00 96.12 399 PRO A O 1
ATOM 3004 N N . PHE A 1 400 ? -3.575 9.035 28.739 1.00 96.00 400 PHE A N 1
ATOM 3005 C CA . PHE A 1 400 ? -4.984 8.863 28.345 1.00 96.00 400 PHE A CA 1
ATOM 3006 C C . PHE A 1 400 ? -5.736 10.185 28.101 1.00 96.00 400 PHE A C 1
ATOM 3008 O O . PHE A 1 400 ? -6.392 10.366 27.076 1.00 96.00 400 PHE A O 1
ATOM 3015 N N . ASN A 1 401 ? -5.608 11.146 29.018 1.00 96.56 401 ASN A N 1
ATOM 3016 C CA . ASN A 1 401 ? -6.260 12.451 28.904 1.00 96.56 401 ASN A CA 1
ATOM 3017 C C . ASN A 1 401 ? -5.743 13.279 27.715 1.00 96.56 401 ASN A C 1
ATOM 3019 O O . ASN A 1 401 ? -6.511 14.034 27.126 1.00 96.56 401 ASN A O 1
ATOM 3023 N N . LEU A 1 402 ? -4.467 13.139 27.349 1.00 97.94 402 LEU A N 1
ATOM 3024 C CA . LEU A 1 402 ? -3.883 13.802 26.185 1.00 97.94 402 LEU A CA 1
ATOM 3025 C C . LEU A 1 402 ? -4.244 13.070 24.889 1.00 97.94 402 LEU A C 1
ATOM 3027 O O . LEU A 1 402 ? -4.585 13.735 23.911 1.00 97.94 402 LEU A O 1
ATOM 3031 N N . LEU A 1 403 ? -4.242 11.732 24.903 1.00 98.12 403 LEU A N 1
ATOM 3032 C CA . LEU A 1 403 ? -4.598 10.898 23.755 1.00 98.12 403 LEU A CA 1
ATOM 3033 C C . LEU A 1 403 ? -6.023 11.199 23.285 1.00 98.12 403 LEU A C 1
ATOM 3035 O O . LEU A 1 403 ? -6.235 11.463 22.108 1.00 98.12 403 LEU A O 1
ATOM 3039 N N . TYR A 1 404 ? -6.992 11.231 24.199 1.00 98.19 404 TYR A N 1
ATOM 3040 C CA . TYR A 1 404 ? -8.393 11.468 23.842 1.00 98.19 404 TYR A CA 1
ATOM 3041 C C . TYR A 1 404 ? -8.786 12.947 23.887 1.00 98.19 404 TYR A C 1
ATOM 3043 O O . TYR A 1 404 ? -9.502 13.432 23.010 1.00 98.19 404 TYR A O 1
ATOM 3051 N N . GLY A 1 405 ? -8.331 13.684 24.903 1.00 97.56 405 GLY A N 1
ATOM 3052 C CA . GLY A 1 405 ? -8.750 15.065 25.145 1.00 97.56 405 GLY A CA 1
ATOM 3053 C C . GLY A 1 405 ? -8.122 16.086 24.199 1.00 97.56 405 GLY A C 1
ATOM 3054 O O . GLY A 1 405 ? -8.767 17.092 23.906 1.00 97.56 405 GLY A O 1
ATOM 3055 N N . VAL A 1 406 ? -6.907 15.819 23.703 1.00 98.06 406 VAL A N 1
ATOM 3056 C CA . VAL A 1 406 ? -6.155 16.741 22.838 1.00 98.06 406 VAL A CA 1
ATOM 3057 C C . VAL A 1 406 ? -5.919 16.126 21.462 1.00 98.06 406 VAL A C 1
ATOM 3059 O O . VAL A 1 406 ? -6.495 16.599 20.486 1.00 98.06 406 VAL A O 1
ATOM 3062 N N . PHE A 1 407 ? -5.130 15.051 21.375 1.00 98.56 407 PHE A N 1
ATOM 3063 C CA . PHE A 1 407 ? -4.753 14.430 20.103 1.00 98.56 407 PHE A CA 1
ATOM 3064 C C . PHE A 1 407 ? -5.978 13.931 19.320 1.00 98.56 407 PHE A C 1
ATOM 3066 O O . PHE A 1 407 ? -6.255 14.429 18.230 1.00 98.56 407 PHE A O 1
ATOM 3073 N N . GLY A 1 408 ? -6.771 13.031 19.901 1.00 98.06 408 GLY A N 1
ATOM 3074 C CA . GLY A 1 408 ? -7.944 12.438 19.259 1.00 98.06 408 GLY A CA 1
ATOM 3075 C C . GLY A 1 408 ? -9.019 13.465 18.912 1.00 98.06 408 GLY A C 1
ATOM 3076 O O . GLY A 1 408 ? -9.544 13.473 17.800 1.00 98.06 408 GLY A O 1
ATOM 3077 N N . ASN A 1 409 ? -9.306 14.391 19.831 1.00 98.38 409 ASN A N 1
ATOM 3078 C CA . ASN A 1 409 ? -10.247 15.482 19.576 1.00 98.38 409 ASN A CA 1
ATOM 3079 C C . ASN A 1 409 ? -9.787 16.424 18.454 1.00 98.38 409 ASN A C 1
ATOM 3081 O O . ASN A 1 409 ? -10.636 16.940 17.732 1.00 98.38 409 ASN A O 1
ATOM 3085 N N . SER A 1 410 ? -8.478 16.628 18.267 1.00 98.50 410 SER A N 1
ATOM 3086 C CA . SER A 1 410 ? -7.966 17.460 17.169 1.00 98.50 410 SER A CA 1
ATOM 3087 C C . SER A 1 410 ? -8.250 16.865 15.781 1.00 98.50 410 SER A C 1
ATOM 3089 O O . SER A 1 410 ? -8.413 17.611 14.814 1.00 98.50 410 SER A O 1
ATOM 3091 N N . TRP A 1 411 ? -8.367 15.535 15.694 1.00 98.56 411 TRP A N 1
ATOM 3092 C CA . TRP A 1 411 ? -8.646 14.785 14.463 1.00 98.56 411 TRP A CA 1
ATOM 3093 C C . TRP A 1 411 ? -10.123 14.433 14.266 1.00 98.56 411 TRP A C 1
ATOM 3095 O O . TRP A 1 411 ? -10.502 13.879 13.232 1.00 98.56 411 TRP A O 1
ATOM 3105 N N . ARG A 1 412 ? -10.975 14.789 15.229 1.00 98.50 412 ARG A N 1
ATOM 3106 C CA . ARG A 1 412 ? -12.424 14.618 15.147 1.00 98.50 412 ARG A CA 1
ATOM 3107 C C . ARG A 1 412 ? -13.009 15.516 14.056 1.00 98.50 412 ARG A C 1
ATOM 3109 O O . ARG A 1 412 ? -12.684 16.700 13.954 1.00 98.50 412 ARG A O 1
ATOM 3116 N N . VAL A 1 413 ? -13.903 14.958 13.250 1.00 98.19 413 VAL A N 1
ATOM 3117 C CA . VAL A 1 413 ? -14.519 15.646 12.113 1.00 98.19 413 VAL A CA 1
ATOM 3118 C C . VAL A 1 413 ? -15.867 16.223 12.520 1.00 98.19 413 VAL A C 1
ATOM 3120 O O . VAL A 1 413 ? -16.667 15.572 13.192 1.00 98.19 413 VAL A O 1
ATOM 3123 N N . SER A 1 414 ? -16.134 17.465 12.116 1.00 96.19 414 SER A N 1
ATOM 3124 C CA . SER A 1 414 ? -17.454 18.063 12.304 1.00 96.19 414 SER A CA 1
ATOM 3125 C C . SER A 1 414 ? -18.474 17.431 11.346 1.00 96.19 414 SER A C 1
ATOM 3127 O O . SER A 1 414 ? -18.119 17.064 10.223 1.00 96.19 414 SER A O 1
ATOM 3129 N N . PRO A 1 415 ? -19.769 17.378 11.706 1.00 93.75 415 PRO A N 1
ATOM 3130 C CA . PRO A 1 415 ? -20.792 16.811 10.826 1.00 93.75 415 PRO A CA 1
ATOM 3131 C C . PRO A 1 415 ? -20.827 17.429 9.419 1.00 93.75 415 PRO A C 1
ATOM 3133 O O . PRO A 1 415 ? -21.090 16.726 8.448 1.00 93.75 415 PRO A O 1
ATOM 3136 N N . SER A 1 416 ? -20.523 18.726 9.277 1.00 94.00 416 SER A N 1
ATOM 3137 C CA . SER A 1 416 ? -20.512 19.428 7.984 1.00 94.00 416 SER A CA 1
ATOM 3138 C C . SER A 1 416 ? -19.313 19.087 7.091 1.00 94.00 416 SER A C 1
ATOM 3140 O O . SER A 1 416 ? -19.424 19.202 5.873 1.00 94.00 416 SER A O 1
ATOM 3142 N N . ALA A 1 417 ? -18.190 18.661 7.674 1.00 95.69 417 ALA A N 1
ATOM 3143 C CA . ALA A 1 417 ? -16.971 18.289 6.952 1.00 95.69 417 ALA A CA 1
ATOM 3144 C C . ALA A 1 417 ? -16.841 16.770 6.725 1.00 95.69 417 ALA A C 1
ATOM 3146 O O . ALA A 1 417 ? -15.906 16.322 6.061 1.00 95.69 417 ALA A O 1
ATOM 3147 N N . SER A 1 418 ? -17.757 15.976 7.284 1.00 97.69 418 SER A N 1
ATOM 3148 C CA . SER A 1 418 ? -17.679 14.518 7.256 1.00 97.69 418 SER A CA 1
ATOM 3149 C C . SER A 1 418 ? -17.950 13.936 5.865 1.00 97.69 418 SER A C 1
ATOM 3151 O O . SER A 1 418 ? -18.969 14.227 5.236 1.00 97.69 418 SER A O 1
ATOM 3153 N N . LEU A 1 419 ? -17.072 13.039 5.407 1.00 98.12 419 LEU A N 1
ATOM 3154 C CA . LEU A 1 419 ? -17.297 12.203 4.216 1.00 98.12 419 LEU A CA 1
ATOM 3155 C C . LEU A 1 419 ? -18.382 11.137 4.459 1.00 98.12 419 LEU A C 1
ATOM 3157 O O . LEU A 1 419 ? -18.883 10.509 3.525 1.00 98.12 419 LEU A O 1
ATOM 3161 N N . LEU A 1 420 ? -18.767 10.950 5.721 1.00 98.38 420 LEU A N 1
ATOM 3162 C CA . LEU A 1 420 ? -19.672 9.914 6.208 1.00 98.38 420 LEU A CA 1
ATOM 3163 C C . LEU A 1 420 ? -21.095 10.451 6.437 1.00 98.38 420 LEU A C 1
ATOM 3165 O O . LEU A 1 420 ? -21.934 9.764 7.021 1.00 98.38 420 LEU A O 1
ATOM 3169 N N . GLN A 1 421 ? -21.396 11.670 5.974 1.00 97.06 421 GLN A N 1
ATOM 3170 C CA . GLN A 1 421 ? -22.754 12.233 5.950 1.00 97.06 421 GLN A CA 1
ATOM 3171 C C . GLN A 1 421 ? -23.820 11.276 5.377 1.00 97.06 421 GLN A C 1
ATOM 3173 O O . GLN A 1 421 ? -24.911 11.234 5.941 1.00 97.06 421 GLN A O 1
ATOM 3178 N N . PRO A 1 422 ? -23.547 10.467 4.328 1.00 97.38 422 PRO A N 1
ATOM 3179 C CA . PRO A 1 422 ? -24.537 9.528 3.792 1.00 97.38 422 PRO A CA 1
ATOM 3180 C C . PRO A 1 422 ? -24.831 8.311 4.685 1.00 97.38 422 PRO A C 1
ATOM 3182 O O . PRO A 1 422 ? -25.705 7.509 4.343 1.00 97.38 422 PRO A O 1
ATOM 3185 N N . CYS A 1 423 ? -24.079 8.108 5.770 1.00 97.25 423 CYS A N 1
ATOM 3186 C CA . CYS A 1 423 ? -24.189 6.944 6.650 1.00 97.25 423 CYS A CA 1
ATOM 3187 C C . CYS A 1 423 ? -24.943 7.275 7.943 1.00 97.25 423 CYS A C 1
ATOM 3189 O O . CYS A 1 423 ? -25.042 8.437 8.339 1.00 97.25 423 CYS A O 1
ATOM 3191 N N . THR A 1 424 ? -25.407 6.240 8.646 1.00 94.81 424 THR A N 1
ATOM 3192 C CA . THR A 1 424 ? -26.066 6.359 9.956 1.00 94.81 424 THR A CA 1
ATOM 3193 C C . THR A 1 424 ? -25.173 7.094 10.950 1.00 94.81 424 THR A C 1
ATOM 3195 O O . THR A 1 424 ? -24.010 6.724 11.126 1.00 94.81 424 THR A O 1
ATOM 3198 N N . THR A 1 425 ? -25.684 8.156 11.572 1.00 95.00 425 THR A N 1
ATOM 3199 C CA . THR A 1 425 ? -24.916 8.984 12.508 1.00 95.00 425 THR A CA 1
ATOM 3200 C C . THR A 1 425 ? -24.644 8.250 13.818 1.00 95.00 425 THR A C 1
ATOM 3202 O O . THR A 1 425 ? -25.412 7.393 14.249 1.00 95.00 425 THR A O 1
ATOM 3205 N N . VAL A 1 426 ? -23.539 8.612 14.466 1.00 95.12 426 VAL A N 1
ATOM 3206 C CA . VAL A 1 426 ? -23.154 8.110 15.789 1.00 95.12 426 VAL A CA 1
ATOM 3207 C C . VAL A 1 426 ? -22.905 9.289 16.719 1.00 95.12 426 VAL A C 1
ATOM 3209 O O . VAL A 1 426 ? -22.472 10.358 16.280 1.00 95.12 426 VAL A O 1
ATOM 3212 N N . ALA A 1 427 ? -23.185 9.104 18.006 1.00 94.88 427 ALA A N 1
ATOM 3213 C CA . ALA A 1 427 ? -22.837 10.099 19.008 1.00 94.88 427 ALA A CA 1
ATOM 3214 C C . ALA A 1 427 ? -21.312 10.169 19.162 1.00 94.88 427 ALA A C 1
ATOM 3216 O O . ALA A 1 427 ? -20.637 9.143 19.204 1.00 94.88 427 ALA A O 1
ATOM 3217 N N . ALA A 1 428 ? -20.780 11.385 19.247 1.00 96.81 428 ALA A N 1
ATOM 3218 C CA . ALA A 1 428 ? -19.369 11.611 19.503 1.00 96.81 428 ALA A CA 1
ATOM 3219 C C . ALA A 1 428 ? -19.097 11.586 21.011 1.00 96.81 428 ALA A C 1
ATOM 3221 O O . ALA A 1 428 ? -19.674 12.380 21.754 1.00 96.81 428 ALA A O 1
ATOM 3222 N N . ALA A 1 429 ? -18.192 10.718 21.454 1.00 97.12 429 ALA A N 1
ATOM 3223 C CA . ALA A 1 429 ? -17.736 10.673 22.837 1.00 97.12 429 ALA A CA 1
ATOM 3224 C C . ALA A 1 429 ? -16.302 10.140 22.937 1.00 97.12 429 ALA A C 1
ATOM 3226 O O . ALA A 1 429 ? -15.824 9.417 22.060 1.00 97.12 429 ALA A O 1
ATOM 3227 N N . ASN A 1 430 ? -15.626 10.497 24.027 1.00 97.56 430 ASN A N 1
ATOM 3228 C CA . ASN A 1 430 ? -14.369 9.874 24.432 1.00 97.56 430 ASN A CA 1
ATOM 3229 C C . ASN A 1 430 ? -14.666 8.775 25.464 1.00 97.56 430 ASN A C 1
ATOM 3231 O O . ASN A 1 430 ? -15.634 8.918 26.220 1.00 97.56 430 ASN A O 1
ATOM 3235 N N . PRO A 1 431 ? -13.849 7.710 25.534 1.00 96.44 431 PRO A N 1
ATOM 3236 C CA . PRO A 1 431 ? -13.961 6.745 26.616 1.00 96.44 431 PRO A CA 1
ATOM 3237 C C . PRO A 1 431 ? -13.714 7.425 27.969 1.00 96.44 431 PRO A C 1
ATOM 3239 O O . PRO A 1 431 ? -12.971 8.403 28.079 1.00 96.44 431 PRO A O 1
ATOM 3242 N N . SER A 1 432 ? -14.356 6.896 29.006 1.00 95.81 432 SER A N 1
ATOM 3243 C CA . SER A 1 432 ? -14.240 7.389 30.385 1.00 95.81 432 SER A CA 1
ATOM 3244 C C . SER A 1 432 ? -13.008 6.851 31.118 1.00 95.8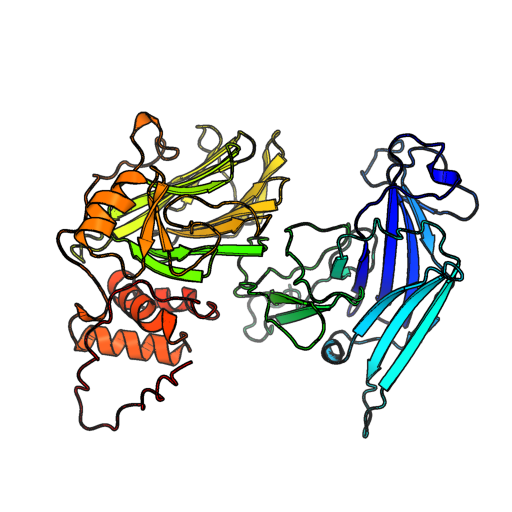1 432 SER A C 1
ATOM 3246 O O . SER A 1 432 ? -12.509 7.490 32.043 1.00 95.81 432 SER A O 1
ATOM 3248 N N . SER A 1 433 ? -12.497 5.699 30.687 1.00 94.00 433 SER A N 1
ATOM 3249 C CA . SER A 1 433 ? -11.292 5.055 31.205 1.00 94.00 433 SER A CA 1
ATOM 3250 C C . SER A 1 433 ? -10.621 4.243 30.095 1.00 94.00 433 SER A C 1
ATOM 3252 O O . SER A 1 433 ? -11.273 3.942 29.092 1.00 94.00 433 SER A O 1
ATOM 3254 N N . PRO A 1 434 ? -9.344 3.857 30.251 1.00 92.00 434 PRO A N 1
ATOM 3255 C CA . PRO A 1 434 ? -8.714 2.929 29.323 1.00 92.00 434 PRO A CA 1
ATOM 3256 C C . PRO A 1 434 ? -9.444 1.578 29.285 1.00 92.00 434 PRO A C 1
ATOM 3258 O O . PRO A 1 434 ? -10.016 1.149 30.291 1.00 92.00 434 PRO A O 1
ATOM 3261 N N . PHE A 1 435 ? -9.385 0.906 28.139 1.00 92.00 435 PHE A N 1
ATOM 3262 C CA . PHE A 1 435 ? -9.900 -0.442 27.926 1.00 92.00 435 PHE A CA 1
ATOM 3263 C C . PHE A 1 435 ? -8.870 -1.206 27.092 1.00 92.00 435 PHE A C 1
ATOM 3265 O O . PHE A 1 435 ? -8.467 -0.729 26.042 1.00 92.00 435 PHE A O 1
ATOM 3272 N N . TYR A 1 436 ? -8.385 -2.322 27.631 1.00 91.50 436 TYR A N 1
ATOM 3273 C CA . TYR A 1 436 ? -7.262 -3.111 27.112 1.00 91.50 436 TYR A CA 1
ATOM 3274 C C . TYR A 1 436 ? -7.502 -4.570 27.506 1.00 91.50 436 TYR A C 1
ATOM 3276 O O . TYR A 1 436 ? -8.275 -4.825 28.438 1.00 91.50 436 TYR A O 1
ATOM 3284 N N . ALA A 1 437 ? -6.765 -5.516 26.917 1.00 90.81 437 ALA A N 1
ATOM 3285 C CA . ALA A 1 437 ? -6.840 -6.933 27.284 1.00 90.81 437 ALA A CA 1
ATOM 3286 C C . ALA A 1 437 ? -6.714 -7.172 28.801 1.00 90.81 437 ALA A C 1
ATOM 3288 O O . ALA A 1 437 ? -7.465 -7.959 29.376 1.00 90.81 437 ALA A O 1
ATOM 3289 N N . GLY A 1 438 ? -5.834 -6.438 29.494 1.00 88.88 438 GLY A N 1
ATOM 3290 C CA . GLY A 1 438 ? -5.652 -6.536 30.949 1.00 88.88 438 GLY A CA 1
ATOM 3291 C C . GLY A 1 438 ? -6.911 -6.250 31.784 1.00 88.88 438 GLY A C 1
ATOM 3292 O O . GLY A 1 438 ? -7.028 -6.762 32.899 1.00 88.88 438 GLY A O 1
ATOM 3293 N N . HIS A 1 439 ? -7.877 -5.503 31.241 1.00 89.88 439 HIS A N 1
ATOM 3294 C CA . HIS A 1 439 ? -9.145 -5.166 31.900 1.00 89.88 439 HIS A CA 1
ATOM 3295 C C . HIS A 1 439 ? -10.227 -6.246 31.751 1.00 89.88 439 HIS A C 1
ATOM 3297 O O . HIS A 1 439 ? -11.267 -6.169 32.408 1.00 89.88 439 HIS A O 1
ATOM 3303 N N . LEU A 1 440 ? -9.999 -7.257 30.912 1.00 90.81 440 LEU A N 1
ATOM 3304 C CA . LEU A 1 440 ? -10.937 -8.355 30.713 1.00 90.81 440 LEU A CA 1
ATOM 3305 C C . LEU A 1 440 ? -10.941 -9.327 31.909 1.00 90.81 440 LEU A C 1
ATOM 3307 O O . LEU A 1 440 ? -9.894 -9.542 32.534 1.00 90.81 440 LEU A O 1
ATOM 3311 N N . PRO A 1 441 ? -12.081 -9.989 32.202 1.00 91.00 441 PRO A N 1
ATOM 3312 C CA . PRO A 1 441 ? -12.132 -11.080 33.172 1.00 91.00 441 PRO A CA 1
ATOM 3313 C C . PRO A 1 441 ? -11.115 -12.179 32.833 1.00 91.00 441 PRO A C 1
ATOM 3315 O O . PRO A 1 441 ? -11.037 -12.627 31.688 1.00 91.00 441 PRO A O 1
ATOM 3318 N N . SER A 1 442 ? -10.361 -12.646 33.834 1.00 89.12 442 SER A N 1
ATOM 3319 C CA . SER A 1 442 ? -9.192 -13.520 33.637 1.00 89.12 442 SER A CA 1
ATOM 3320 C C . SER A 1 442 ? -9.485 -14.784 32.827 1.00 89.12 442 SER A C 1
ATOM 3322 O O . SER A 1 442 ? -8.697 -15.137 31.958 1.00 89.12 442 SER A O 1
ATOM 3324 N N . GLN A 1 443 ? -10.622 -15.441 33.070 1.00 90.44 443 GLN A N 1
ATOM 3325 C CA . GLN A 1 443 ? -10.986 -16.680 32.380 1.00 90.44 443 GLN A CA 1
ATOM 3326 C C . GLN A 1 443 ? -11.257 -16.462 30.885 1.00 90.44 443 GLN A C 1
ATOM 3328 O O . GLN A 1 443 ? -10.811 -17.251 30.054 1.00 90.44 443 GLN A O 1
ATOM 3333 N N . ILE A 1 444 ? -11.979 -15.392 30.541 1.00 92.94 444 ILE A N 1
ATOM 3334 C CA . ILE A 1 444 ? -12.310 -15.067 29.148 1.00 92.94 444 ILE A CA 1
ATOM 3335 C C . ILE A 1 444 ? -11.047 -14.595 28.418 1.00 92.94 444 ILE A C 1
ATOM 3337 O O . ILE A 1 444 ? -10.776 -15.044 27.307 1.00 92.94 444 ILE A O 1
ATOM 3341 N N . ARG A 1 445 ? -10.225 -13.775 29.086 1.00 92.06 445 ARG A N 1
ATOM 3342 C CA . ARG A 1 445 ? -8.924 -13.333 28.578 1.00 92.06 445 ARG A CA 1
ATOM 3343 C C . ARG A 1 445 ? -7.987 -14.501 28.275 1.00 92.06 445 ARG A C 1
ATOM 3345 O O . ARG A 1 445 ? -7.396 -14.528 27.205 1.00 92.06 445 ARG A O 1
ATOM 3352 N N . GLN A 1 446 ? -7.869 -15.466 29.191 1.00 92.94 446 GLN A N 1
ATOM 3353 C CA . GLN A 1 446 ? -6.982 -16.618 29.007 1.00 92.94 446 GLN A CA 1
ATOM 3354 C C . GLN A 1 446 ? -7.415 -17.471 27.812 1.00 92.94 446 GLN A C 1
ATOM 3356 O O . GLN A 1 446 ? -6.585 -17.800 26.975 1.00 92.94 446 GLN A O 1
ATOM 3361 N N . ARG A 1 447 ? -8.719 -17.759 27.682 1.00 95.50 447 ARG A N 1
ATOM 3362 C CA . ARG A 1 447 ? -9.252 -18.483 26.517 1.00 95.50 447 ARG A CA 1
ATOM 3363 C C . ARG A 1 447 ? -8.901 -17.774 25.206 1.00 95.50 447 ARG A C 1
ATOM 3365 O O . ARG A 1 447 ? -8.483 -18.428 24.255 1.00 95.50 447 ARG A O 1
ATOM 3372 N N . ALA A 1 448 ? -9.107 -16.460 25.148 1.00 95.69 448 ALA A N 1
ATOM 3373 C CA . ALA A 1 448 ? -8.814 -15.672 23.956 1.00 95.69 448 ALA A CA 1
ATOM 3374 C C . ALA A 1 448 ? -7.315 -15.672 23.629 1.00 95.69 448 ALA A C 1
ATOM 3376 O O . ALA A 1 448 ? -6.927 -15.855 22.480 1.00 95.69 448 ALA A O 1
ATOM 3377 N N . GLN A 1 449 ? -6.467 -15.560 24.650 1.00 94.81 449 GLN A N 1
ATOM 3378 C CA . GLN A 1 449 ? -5.019 -15.615 24.488 1.00 94.81 449 GLN A CA 1
ATOM 3379 C C . GLN A 1 449 ? -4.537 -16.973 23.982 1.00 94.81 449 GLN A C 1
ATOM 3381 O O . GLN A 1 449 ? -3.683 -17.022 23.099 1.00 94.81 449 GLN A O 1
ATOM 3386 N N . ASP A 1 450 ? -5.097 -18.069 24.494 1.00 94.62 450 ASP A N 1
ATOM 3387 C CA . ASP A 1 450 ? -4.779 -19.414 24.017 1.00 94.62 450 ASP A CA 1
ATOM 3388 C C . ASP A 1 450 ? -5.129 -19.563 22.526 1.00 94.62 450 ASP A C 1
ATOM 3390 O O . ASP A 1 450 ? -4.349 -20.140 21.769 1.00 94.62 450 ASP A O 1
ATOM 3394 N N . LEU A 1 451 ? -6.252 -18.981 22.082 1.00 94.56 451 LEU A N 1
ATOM 3395 C CA . LEU A 1 451 ? -6.643 -18.960 20.670 1.00 94.56 451 LEU A CA 1
ATOM 3396 C C . LEU A 1 451 ? -5.673 -18.137 19.805 1.00 94.56 451 LEU A C 1
ATOM 3398 O O . LEU A 1 451 ? -5.238 -18.627 18.763 1.00 94.56 451 LEU A O 1
ATOM 3402 N N . CYS A 1 452 ? -5.305 -16.927 20.234 1.00 93.12 452 CYS A N 1
ATOM 3403 C CA . CYS A 1 452 ? -4.343 -16.078 19.522 1.00 93.12 452 CYS A CA 1
ATOM 3404 C C . CYS A 1 452 ? -2.966 -16.753 19.400 1.00 93.12 452 CYS A C 1
ATOM 3406 O O . CYS A 1 452 ? -2.391 -16.833 18.315 1.00 93.12 452 CYS A O 1
ATOM 3408 N N . ASN A 1 453 ? -2.469 -17.342 20.491 1.00 92.88 453 ASN A N 1
ATOM 3409 C CA . ASN A 1 453 ? -1.211 -18.089 20.490 1.00 92.88 453 ASN A CA 1
ATOM 3410 C C . ASN A 1 453 ? -1.265 -19.307 19.558 1.00 92.88 453 ASN A C 1
ATOM 3412 O O . ASN A 1 453 ? -0.329 -19.546 18.797 1.00 92.88 453 ASN A O 1
ATOM 3416 N N . ALA A 1 454 ? -2.366 -20.067 19.580 1.00 90.38 454 ALA A N 1
ATOM 3417 C CA . AL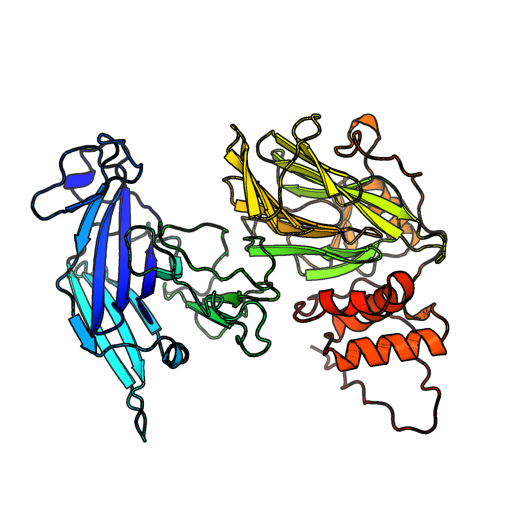A A 1 454 ? -2.548 -21.229 18.709 1.00 90.38 454 ALA A CA 1
ATOM 3418 C C . ALA A 1 454 ? -2.580 -20.863 17.214 1.00 90.38 454 ALA A C 1
ATOM 3420 O O . ALA A 1 454 ? -2.313 -21.715 16.368 1.00 90.38 454 ALA A O 1
ATOM 3421 N N . ARG A 1 455 ? -2.893 -19.604 16.886 1.00 86.06 455 ARG A N 1
ATOM 3422 C CA . ARG A 1 455 ? -2.882 -19.053 15.523 1.00 86.06 455 ARG A CA 1
ATOM 3423 C C . ARG A 1 455 ? -1.591 -18.319 15.164 1.00 86.06 455 ARG A C 1
ATOM 3425 O O . ARG A 1 455 ? -1.518 -17.741 14.086 1.00 86.06 455 ARG A O 1
ATOM 3432 N N . GLY A 1 456 ? -0.581 -18.365 16.034 1.00 84.25 456 GLY A N 1
ATOM 3433 C CA . GLY A 1 456 ? 0.725 -17.768 15.769 1.00 84.25 456 GLY A CA 1
ATOM 3434 C C . GLY A 1 456 ? 0.713 -16.241 15.749 1.00 84.25 456 GLY A C 1
ATOM 3435 O O . GLY A 1 456 ? 1.576 -15.649 15.108 1.00 84.25 456 GLY A O 1
ATOM 3436 N N . THR A 1 457 ? -0.246 -15.597 16.426 1.00 85.31 457 THR A N 1
ATOM 3437 C CA . THR A 1 457 ? -0.271 -14.135 16.547 1.00 85.31 457 THR A CA 1
ATOM 3438 C C . THR A 1 457 ? 1.055 -13.629 17.112 1.00 85.31 457 THR A C 1
ATOM 3440 O O . THR A 1 457 ? 1.511 -14.089 18.161 1.00 85.31 457 THR A O 1
ATOM 3443 N N . ALA A 1 458 ? 1.665 -12.670 16.414 1.00 85.25 458 ALA A N 1
ATOM 3444 C CA . ALA A 1 458 ? 2.923 -12.066 16.830 1.00 85.25 458 ALA A CA 1
ATOM 3445 C C . ALA A 1 458 ? 2.781 -11.380 18.203 1.00 85.25 458 ALA A C 1
ATOM 3447 O O . ALA A 1 458 ? 1.706 -10.895 18.569 1.00 85.25 458 ALA A O 1
ATOM 3448 N N . GLN A 1 459 ? 3.862 -11.321 18.979 1.00 87.12 459 GLN A N 1
ATOM 3449 C CA . GLN A 1 459 ? 3.809 -10.887 20.375 1.00 87.12 459 GLN A CA 1
ATOM 3450 C C . GLN A 1 459 ? 3.332 -9.436 20.511 1.00 87.12 459 GLN A C 1
ATOM 3452 O O . GLN A 1 459 ? 2.593 -9.130 21.449 1.00 87.12 459 GLN A O 1
ATOM 3457 N N . GLY A 1 460 ? 3.712 -8.553 19.583 1.00 88.69 460 GLY A N 1
ATOM 3458 C CA . GLY A 1 460 ? 3.250 -7.165 19.567 1.00 88.69 460 GLY A CA 1
ATOM 3459 C C . GLY A 1 460 ? 1.761 -6.994 19.252 1.00 88.69 460 GLY A C 1
ATOM 3460 O O . GLY A 1 460 ? 1.192 -5.951 19.564 1.00 88.69 460 GLY A O 1
ATOM 3461 N N . TRP A 1 461 ? 1.110 -8.021 18.704 1.00 91.19 461 TRP A N 1
ATOM 3462 C CA . TRP A 1 461 ? -0.321 -8.030 18.392 1.00 91.19 461 TRP A CA 1
ATOM 3463 C C . TRP A 1 461 ? -1.172 -8.796 19.403 1.00 91.19 461 TRP A C 1
ATOM 3465 O O . TRP A 1 461 ? -2.397 -8.778 19.303 1.00 91.19 461 TRP A O 1
ATOM 3475 N N . LEU A 1 462 ? -0.555 -9.464 20.380 1.00 92.19 462 LEU A N 1
ATOM 3476 C CA . LEU A 1 462 ? -1.262 -10.408 21.241 1.00 92.19 462 LEU A CA 1
ATOM 3477 C C . LEU A 1 462 ? -2.374 -9.747 22.068 1.00 92.19 462 LEU A C 1
ATOM 3479 O O . LEU A 1 462 ? -3.481 -10.272 22.110 1.00 92.19 462 LEU A O 1
ATOM 3483 N N . ASP A 1 463 ? -2.112 -8.590 22.682 1.00 92.69 463 ASP A N 1
ATOM 3484 C CA . ASP A 1 463 ? -3.126 -7.877 23.475 1.00 92.69 463 ASP A CA 1
ATOM 3485 C C . ASP A 1 463 ? -4.305 -7.410 22.610 1.00 92.69 463 ASP A C 1
ATOM 3487 O O . ASP A 1 463 ? -5.453 -7.508 23.043 1.00 92.69 463 ASP A O 1
ATOM 3491 N N . ALA A 1 464 ? -4.031 -6.952 21.386 1.00 93.94 464 ALA A N 1
ATOM 3492 C CA . ALA A 1 464 ? -5.061 -6.549 20.436 1.00 93.94 464 ALA A CA 1
ATOM 3493 C C . ALA A 1 464 ? -5.922 -7.754 20.031 1.00 93.94 464 ALA A C 1
ATOM 3495 O O . ALA A 1 464 ? -7.131 -7.746 20.224 1.00 93.94 464 ALA A O 1
ATOM 3496 N N . CYS A 1 465 ? -5.284 -8.853 19.620 1.00 94.69 465 CYS A N 1
ATOM 3497 C CA . CYS A 1 465 ? -5.979 -10.092 19.279 1.00 94.69 465 CYS A CA 1
ATOM 3498 C C . CYS A 1 465 ? -6.856 -10.618 20.420 1.00 94.69 465 CYS A C 1
ATOM 3500 O O . CYS A 1 465 ? -7.991 -11.039 20.200 1.00 94.69 465 CYS A O 1
ATOM 3502 N N . VAL A 1 466 ? -6.351 -10.579 21.655 1.00 95.31 466 VAL A N 1
ATOM 3503 C CA . VAL A 1 466 ? -7.110 -11.000 22.836 1.00 95.31 466 VAL A CA 1
ATOM 3504 C C . VAL A 1 466 ? -8.346 -10.130 23.040 1.00 95.31 466 VAL A C 1
ATOM 3506 O O . VAL A 1 466 ? -9.405 -10.664 23.374 1.00 95.31 466 VAL A O 1
ATOM 3509 N N . LEU A 1 467 ? -8.221 -8.813 22.867 1.00 94.62 467 LEU A N 1
ATOM 3510 C CA . LEU A 1 467 ? -9.343 -7.890 23.001 1.00 94.62 467 LEU A CA 1
ATOM 3511 C C . LEU A 1 467 ? -10.397 -8.159 21.923 1.00 94.62 467 LEU A C 1
ATOM 3513 O O . LEU A 1 467 ? -11.553 -8.421 22.256 1.00 94.62 467 LEU A O 1
ATOM 3517 N N . ASP A 1 468 ? -9.966 -8.250 20.672 1.00 94.88 468 ASP A N 1
ATOM 3518 C CA . ASP A 1 468 ? -10.805 -8.510 19.507 1.00 94.88 468 ASP A CA 1
ATOM 3519 C C . ASP A 1 468 ? -11.558 -9.840 19.592 1.00 94.88 468 ASP A C 1
ATOM 3521 O O . ASP A 1 468 ? -12.767 -9.896 19.365 1.00 94.88 468 ASP A O 1
ATOM 3525 N N . VAL A 1 469 ? -10.891 -10.927 19.992 1.00 95.31 469 VAL A N 1
ATOM 3526 C CA . VAL A 1 469 ? -11.550 -12.232 20.174 1.00 95.31 469 VAL A CA 1
ATOM 3527 C C . VAL A 1 469 ? -12.677 -12.145 21.206 1.00 95.31 469 VAL A C 1
ATOM 3529 O O . VAL A 1 469 ? -13.704 -12.809 21.070 1.00 95.31 469 VAL A O 1
ATOM 3532 N N . VAL A 1 470 ? -12.523 -11.311 22.233 1.00 94.88 470 VAL A N 1
ATOM 3533 C CA . VAL A 1 470 ? -13.522 -11.160 23.297 1.00 94.88 470 VAL A CA 1
ATOM 3534 C C . VAL A 1 470 ? -14.632 -10.178 22.919 1.00 94.88 470 VAL A C 1
ATOM 3536 O O . VAL A 1 470 ? -15.796 -10.402 23.266 1.00 94.88 470 VAL A O 1
ATOM 3539 N N . VAL A 1 471 ? -14.297 -9.104 22.207 1.00 93.56 471 VAL A N 1
ATOM 3540 C CA . VAL A 1 471 ? -15.242 -8.052 21.813 1.00 93.56 471 VAL A CA 1
ATOM 3541 C C . VAL A 1 471 ? -16.040 -8.446 20.569 1.00 93.56 471 VAL A C 1
ATOM 3543 O O . VAL A 1 471 ? -17.247 -8.199 20.510 1.00 93.56 471 VAL A O 1
ATOM 3546 N N . LEU A 1 472 ? -15.389 -9.088 19.600 1.00 92.94 472 LEU A N 1
ATOM 3547 C CA . LEU A 1 472 ? -15.920 -9.395 18.270 1.00 92.94 472 LEU A CA 1
ATOM 3548 C C . LEU A 1 472 ? -16.181 -10.892 18.069 1.00 92.94 472 LEU A C 1
ATOM 3550 O O . LEU A 1 472 ? -17.082 -11.251 17.312 1.00 92.94 472 LEU A O 1
ATOM 3554 N N . GLY A 1 473 ? -15.466 -11.760 18.788 1.00 92.50 473 GLY A N 1
ATOM 3555 C CA . GLY A 1 473 ? -15.613 -13.218 18.754 1.00 92.50 473 GLY A CA 1
ATOM 3556 C C . GLY A 1 473 ? -14.416 -13.940 18.126 1.00 92.50 473 GLY A C 1
ATOM 3557 O O . GLY A 1 473 ? -13.577 -13.334 17.468 1.00 92.50 473 GLY A O 1
ATOM 3558 N N . ASP A 1 474 ? -14.373 -15.270 18.272 1.00 91.69 474 ASP A N 1
ATOM 3559 C CA . ASP A 1 474 ? -13.237 -16.133 17.887 1.00 91.69 474 ASP A CA 1
ATOM 3560 C C . ASP A 1 474 ? -12.760 -15.969 16.423 1.00 91.69 474 ASP A C 1
ATOM 3562 O O . ASP A 1 474 ? -11.604 -16.251 16.122 1.00 91.69 474 ASP A O 1
ATOM 3566 N N . HIS A 1 475 ? -13.615 -15.497 15.507 1.00 85.88 475 HIS A N 1
ATOM 3567 C CA . HIS A 1 475 ? -13.249 -15.260 14.103 1.00 85.88 475 HIS A CA 1
ATOM 3568 C C . HIS A 1 475 ? -12.266 -14.095 13.911 1.00 85.88 475 HIS A C 1
ATOM 3570 O O . HIS A 1 475 ? -11.552 -14.074 12.910 1.00 85.88 475 HIS A O 1
ATOM 3576 N N . ALA A 1 476 ? -12.199 -13.158 14.862 1.00 88.88 476 ALA A N 1
ATOM 3577 C CA . ALA A 1 476 ? -11.335 -11.986 14.773 1.00 88.88 476 ALA A CA 1
ATOM 3578 C C . ALA A 1 476 ? -9.841 -12.349 14.779 1.00 88.88 476 ALA A C 1
ATOM 3580 O O . ALA A 1 476 ? -9.033 -11.613 14.231 1.00 88.88 476 ALA A O 1
ATOM 3581 N N . VAL A 1 477 ? -9.457 -13.528 15.287 1.00 86.00 477 VAL A N 1
ATOM 3582 C CA . VAL A 1 477 ? -8.054 -13.983 15.289 1.00 86.00 477 VAL A CA 1
ATOM 3583 C C . VAL A 1 477 ? -7.414 -13.987 13.893 1.00 86.00 477 VAL A C 1
ATOM 3585 O O . VAL A 1 477 ? -6.213 -13.760 13.768 1.00 86.00 477 VAL A O 1
ATOM 3588 N N . GLY A 1 478 ? -8.209 -14.208 12.838 1.00 80.12 478 GLY A N 1
ATOM 3589 C CA . GLY A 1 478 ? -7.705 -14.338 11.470 1.00 80.12 478 GLY A CA 1
ATOM 3590 C C . GLY A 1 478 ? -7.055 -13.068 10.919 1.00 80.12 478 GLY A C 1
ATOM 3591 O O . GLY A 1 478 ? -6.156 -13.168 10.091 1.00 80.12 478 GLY A O 1
ATOM 3592 N N . VAL A 1 479 ? -7.445 -11.877 11.393 1.00 81.38 479 VAL A N 1
ATOM 3593 C CA . VAL A 1 479 ? -6.844 -10.618 10.915 1.00 81.38 479 VAL A CA 1
ATOM 3594 C C . VAL A 1 479 ? -5.412 -10.428 11.419 1.00 81.38 479 VAL A C 1
ATOM 3596 O O . VAL A 1 479 ? -4.650 -9.682 10.808 1.00 81.38 479 VAL A O 1
ATOM 3599 N N . TYR A 1 480 ? -5.036 -11.111 12.503 1.00 83.06 480 TYR A N 1
ATOM 3600 C CA . TYR A 1 480 ? -3.719 -11.015 13.133 1.00 83.06 480 TYR A CA 1
ATOM 3601 C C . TYR A 1 480 ? -2.712 -12.040 12.611 1.00 83.06 480 TYR A C 1
ATOM 3603 O O . TYR A 1 480 ? -1.523 -11.935 12.917 1.00 83.06 480 TYR A O 1
ATOM 3611 N N . THR A 1 481 ? -3.170 -13.022 11.835 1.00 73.38 481 THR A N 1
ATOM 3612 C CA . THR A 1 481 ? -2.290 -13.942 11.115 1.00 73.38 481 THR A CA 1
ATOM 3613 C C . THR A 1 481 ? -1.498 -13.137 10.077 1.00 73.38 481 THR A C 1
ATOM 3615 O O . THR A 1 481 ? -2.057 -12.288 9.383 1.00 73.38 481 THR A O 1
ATOM 3618 N N . ASP A 1 482 ? -0.179 -13.325 10.056 1.00 67.69 482 ASP A N 1
ATOM 3619 C CA . ASP A 1 482 ? 0.768 -12.651 9.151 1.00 67.69 482 ASP A CA 1
ATOM 3620 C C . ASP A 1 482 ? 0.841 -11.116 9.265 1.00 67.69 482 ASP A C 1
ATOM 3622 O O . ASP A 1 482 ? 1.403 -10.444 8.397 1.00 67.69 482 ASP A O 1
ATOM 3626 N N . GLN A 1 483 ? 0.323 -10.523 10.352 1.00 72.50 483 GLN A N 1
ATOM 3627 C CA . GLN A 1 483 ? 0.566 -9.102 10.605 1.00 72.50 483 GLN A CA 1
ATOM 3628 C C . GLN A 1 483 ? 2.035 -8.873 10.987 1.00 72.50 483 GLN A C 1
ATOM 3630 O O . GLN A 1 483 ? 2.558 -9.556 11.875 1.00 72.50 483 GLN A O 1
ATOM 3635 N N . PRO A 1 484 ? 2.711 -7.883 10.376 1.00 71.50 484 PRO A N 1
ATOM 3636 C CA . PRO A 1 484 ? 4.091 -7.577 10.709 1.00 71.50 484 PRO A CA 1
ATOM 3637 C C . PRO A 1 484 ? 4.176 -7.084 12.152 1.00 71.50 484 PRO A C 1
ATOM 3639 O O . PRO A 1 484 ? 3.328 -6.312 12.602 1.00 71.50 484 PRO A O 1
ATOM 3642 N N . GLU A 1 485 ? 5.225 -7.487 12.868 1.00 81.69 485 GLU A N 1
ATOM 3643 C CA . GLU A 1 485 ? 5.479 -6.978 14.218 1.00 81.69 485 GLU A CA 1
ATOM 3644 C C . GLU A 1 485 ? 5.526 -5.438 14.216 1.00 81.69 485 GLU A C 1
ATOM 3646 O O . GLU A 1 485 ? 6.271 -4.844 13.413 1.00 81.69 485 GLU A O 1
ATOM 3651 N N . PRO A 1 486 ? 4.764 -4.766 15.103 1.00 86.69 486 PRO A N 1
ATOM 3652 C CA . PRO A 1 486 ? 4.846 -3.326 15.251 1.00 86.69 486 PRO A CA 1
ATOM 3653 C C . PRO A 1 486 ? 6.273 -2.884 15.568 1.00 86.69 486 PRO A C 1
ATOM 3655 O O . PRO A 1 486 ? 6.993 -3.507 16.346 1.00 86.69 486 PRO A O 1
ATOM 3658 N N . ALA A 1 487 ? 6.693 -1.768 14.974 1.00 88.12 487 ALA A N 1
ATOM 3659 C CA . ALA A 1 487 ? 7.971 -1.153 15.310 1.00 88.12 487 ALA A CA 1
ATOM 3660 C C . ALA A 1 487 ? 7.955 -0.596 16.741 1.00 88.12 487 ALA A C 1
ATOM 3662 O O . ALA A 1 487 ? 8.979 -0.623 17.424 1.00 88.12 487 ALA A O 1
ATOM 3663 N N . VAL A 1 488 ? 6.799 -0.083 17.175 1.00 93.06 488 VAL A N 1
ATOM 3664 C CA . VAL A 1 488 ? 6.576 0.493 18.502 1.00 93.06 488 VAL A CA 1
ATOM 3665 C C . VAL A 1 488 ? 5.181 0.111 18.992 1.00 93.06 488 VAL A C 1
ATOM 3667 O O . VAL A 1 488 ? 4.206 0.232 18.252 1.00 93.06 488 VAL A O 1
ATOM 3670 N N . LEU A 1 489 ? 5.082 -0.301 20.256 1.00 93.62 489 LEU A N 1
ATOM 3671 C CA . LEU A 1 489 ? 3.811 -0.448 20.967 1.00 93.62 489 LEU A CA 1
ATOM 3672 C C . LEU A 1 489 ? 3.532 0.839 21.751 1.00 93.62 489 LEU A C 1
ATOM 3674 O O . LEU A 1 489 ? 4.290 1.209 22.646 1.00 93.62 489 LEU A O 1
ATOM 3678 N N . GLY A 1 490 ? 2.465 1.541 21.376 1.00 93.88 490 GLY A N 1
ATOM 3679 C CA . GLY A 1 490 ? 2.063 2.828 21.944 1.00 93.88 490 GLY A CA 1
ATOM 3680 C C . GLY A 1 490 ? 1.098 2.727 23.120 1.00 93.88 490 GLY A C 1
ATOM 3681 O O . GLY A 1 490 ? 0.878 3.727 23.807 1.00 93.88 490 GLY A O 1
ATOM 3682 N N . ASN A 1 491 ? 0.536 1.543 23.370 1.00 92.38 491 ASN A N 1
ATOM 3683 C CA . ASN A 1 491 ? -0.293 1.304 24.545 1.00 92.38 491 ASN A CA 1
ATOM 3684 C C . ASN A 1 491 ? 0.581 1.293 25.814 1.00 92.38 491 ASN A C 1
ATOM 3686 O O . ASN A 1 491 ? 1.700 0.774 25.793 1.00 9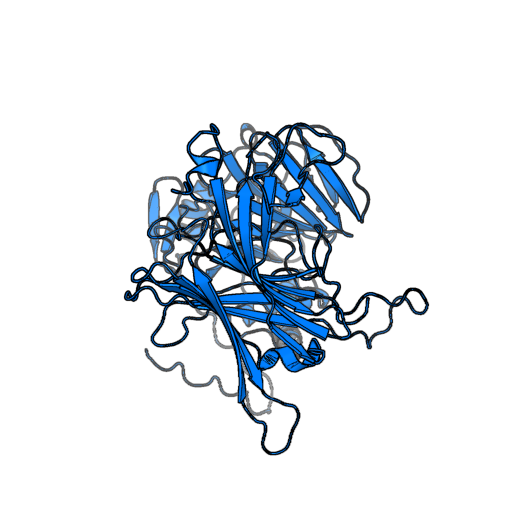2.38 491 ASN A O 1
ATOM 3690 N N . PRO A 1 492 ? 0.101 1.846 26.942 1.00 86.69 492 PRO A N 1
ATOM 3691 C CA . PRO A 1 492 ? 0.788 1.716 28.220 1.00 86.69 492 PRO A CA 1
ATOM 3692 C C . PRO A 1 492 ? 1.017 0.235 28.569 1.00 86.69 492 PRO A C 1
ATOM 3694 O O . PRO A 1 492 ? 0.137 -0.582 28.282 1.00 86.69 492 PRO A O 1
ATOM 3697 N N . PRO A 1 493 ? 2.131 -0.123 29.233 1.00 79.81 493 PRO A N 1
ATOM 3698 C CA . PRO A 1 493 ? 2.365 -1.491 29.682 1.00 79.81 493 PRO A CA 1
ATOM 3699 C C . PRO A 1 493 ? 1.195 -2.002 30.525 1.00 79.81 493 PRO A C 1
ATOM 3701 O O . PRO A 1 493 ? 0.798 -1.359 31.501 1.00 79.81 493 PRO A O 1
ATOM 3704 N N . GLN A 1 494 ? 0.645 -3.154 30.149 1.00 75.69 494 GLN A N 1
ATOM 3705 C CA . GLN A 1 494 ? -0.426 -3.795 30.902 1.00 75.69 494 GLN A CA 1
ATOM 3706 C C . GLN A 1 494 ? 0.153 -4.664 32.025 1.00 75.69 494 GLN A C 1
ATOM 3708 O O . GLN A 1 494 ? 1.267 -5.184 31.892 1.00 75.69 494 GLN A O 1
ATOM 3713 N N . PRO A 1 495 ? -0.568 -4.838 33.150 1.00 64.38 495 PRO A N 1
ATOM 3714 C CA . PRO A 1 495 ? -0.158 -5.778 34.181 1.00 64.38 495 PRO A CA 1
ATOM 3715 C C . PRO A 1 495 ? 0.043 -7.169 33.567 1.00 64.38 495 PRO A C 1
ATOM 3717 O O . PRO A 1 495 ? -0.810 -7.605 32.787 1.00 64.38 495 PRO A O 1
ATOM 3720 N N . PRO A 1 496 ? 1.127 -7.883 33.916 1.00 57.38 496 PRO A N 1
ATOM 3721 C CA . PRO A 1 496 ? 1.325 -9.238 33.429 1.00 57.38 496 PRO A CA 1
ATOM 3722 C C . PRO A 1 496 ? 0.129 -10.103 33.830 1.00 57.38 496 PRO A C 1
ATOM 3724 O O . PRO A 1 496 ? -0.394 -9.985 34.941 1.00 57.38 496 PRO A O 1
ATOM 3727 N N . ILE A 1 497 ? -0.305 -10.971 32.917 1.00 55.25 497 ILE A N 1
ATOM 3728 C C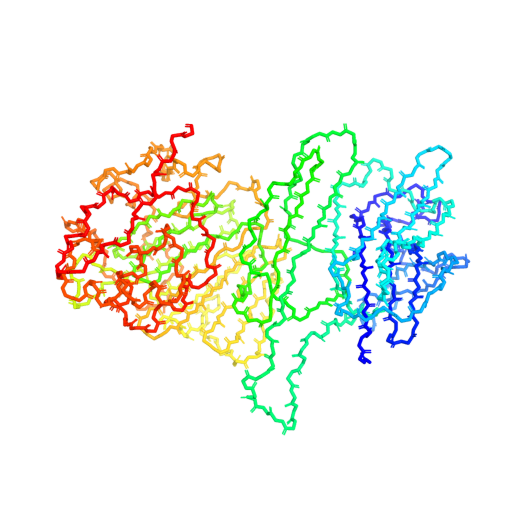A . ILE A 1 497 ? -1.402 -11.904 33.168 1.00 55.25 497 ILE A CA 1
ATOM 3729 C C . ILE A 1 497 ? -1.030 -12.760 34.389 1.00 55.25 497 ILE A C 1
ATOM 3731 O O . ILE A 1 497 ? -0.011 -13.454 34.354 1.00 55.25 497 ILE A O 1
ATOM 3735 N N . PRO A 1 498 ? -1.817 -12.735 35.482 1.00 48.19 498 PRO A N 1
ATOM 3736 C CA . PRO A 1 498 ? -1.591 -13.644 36.594 1.00 48.19 498 PRO A CA 1
ATOM 3737 C C . PRO A 1 498 ? -1.780 -15.075 36.081 1.00 48.19 498 PRO A C 1
ATOM 3739 O O . PRO A 1 498 ? -2.880 -15.413 35.643 1.00 48.19 498 PRO A O 1
ATOM 3742 N N . CYS A 1 499 ? -0.733 -15.909 36.116 1.00 46.41 499 CYS A N 1
ATOM 3743 C CA . CYS A 1 499 ? -0.859 -17.329 35.782 1.00 46.41 499 CYS A CA 1
ATOM 3744 C C . CYS A 1 499 ? -1.872 -17.959 36.767 1.00 46.41 499 CYS A C 1
ATOM 3746 O O . CYS A 1 499 ? -1.570 -18.133 37.949 1.00 46.41 499 CYS A O 1
ATOM 3748 N N . SER A 1 500 ? -3.090 -18.272 36.313 1.00 48.50 500 SER A N 1
ATOM 3749 C CA . SER A 1 500 ? -4.083 -18.998 37.110 1.00 48.50 500 SER A CA 1
ATOM 3750 C C . SER A 1 500 ? -4.044 -20.482 36.750 1.00 48.50 500 SER A C 1
ATOM 3752 O O . SER A 1 500 ? -4.750 -20.926 35.848 1.00 48.50 500 SER A O 1
ATOM 3754 N N . GLY A 1 501 ? -3.205 -21.252 37.442 1.00 45.53 501 GLY A N 1
ATOM 3755 C CA . GLY A 1 501 ? -3.151 -22.709 37.305 1.00 45.53 501 GLY A CA 1
ATOM 3756 C C . GLY A 1 501 ? -1.744 -23.272 37.469 1.00 45.53 501 GLY A C 1
ATOM 3757 O O . GLY A 1 501 ? -0.759 -22.631 37.126 1.00 45.53 501 GLY A O 1
ATOM 3758 N N . SER A 1 502 ? -1.655 -24.488 38.003 1.00 39.03 502 SER A N 1
ATOM 3759 C CA . SER A 1 502 ? -0.440 -25.218 38.398 1.00 39.03 502 SER A CA 1
ATOM 3760 C C . SER A 1 502 ? 0.455 -25.701 37.238 1.00 39.03 502 SER A C 1
ATOM 3762 O O . SER A 1 502 ? 1.143 -26.710 37.378 1.00 39.03 502 SER A O 1
ATOM 3764 N N . GLY A 1 503 ? 0.440 -25.024 36.087 1.00 40.38 503 GLY A N 1
ATOM 3765 C CA . GLY A 1 503 ? 1.284 -25.331 34.927 1.00 40.38 503 GLY A CA 1
ATOM 3766 C C . GLY A 1 503 ? 2.472 -24.365 34.791 1.00 40.38 503 GLY A C 1
ATOM 3767 O O . GLY A 1 503 ? 2.374 -23.217 35.228 1.00 40.38 503 GLY A O 1
ATOM 3768 N N . PRO A 1 504 ? 3.608 -24.789 34.202 1.00 40.03 504 PRO A N 1
ATOM 3769 C CA . PRO A 1 504 ? 4.742 -23.899 33.978 1.00 40.03 504 PRO A CA 1
ATOM 3770 C C . PRO A 1 504 ? 4.404 -22.858 32.899 1.00 40.03 504 PRO A C 1
ATOM 3772 O O . PRO A 1 504 ? 4.050 -23.216 31.778 1.00 40.03 504 PRO A O 1
ATOM 3775 N N . CYS A 1 505 ? 4.519 -21.571 33.244 1.00 48.16 505 CYS A N 1
ATOM 3776 C CA . CYS A 1 505 ? 4.275 -20.465 32.316 1.00 48.16 505 CYS A CA 1
ATOM 3777 C C . CYS A 1 505 ? 5.304 -20.514 31.151 1.00 48.16 505 CYS A C 1
ATOM 3779 O O . CYS A 1 505 ? 6.486 -20.799 31.396 1.00 48.16 505 CYS A O 1
ATOM 3781 N N . PRO A 1 506 ? 4.911 -20.212 29.897 1.00 43.69 506 PRO A N 1
ATOM 3782 C CA . PRO A 1 506 ? 5.874 -19.959 28.834 1.00 43.69 506 PRO A CA 1
ATOM 3783 C C . PRO A 1 506 ? 6.730 -18.758 29.242 1.00 43.69 506 PRO A C 1
ATOM 3785 O O . PRO A 1 506 ? 6.218 -17.718 29.656 1.00 43.69 506 PRO A O 1
ATOM 3788 N N . ARG A 1 507 ? 8.055 -18.924 29.217 1.00 39.88 507 ARG A N 1
ATOM 3789 C CA . ARG A 1 507 ? 8.980 -17.853 29.592 1.00 39.88 507 ARG A CA 1
ATOM 3790 C C . ARG A 1 507 ? 8.829 -16.716 28.587 1.00 39.88 507 ARG A C 1
ATOM 3792 O O . ARG A 1 507 ? 9.144 -16.910 27.417 1.00 39.88 507 ARG A O 1
ATOM 3799 N N . ASN A 1 508 ? 8.460 -15.529 29.062 1.00 42.81 508 ASN A N 1
ATOM 3800 C CA . ASN A 1 508 ? 8.828 -14.299 28.372 1.00 42.81 508 ASN A CA 1
ATOM 3801 C C . ASN A 1 508 ? 10.354 -14.321 28.245 1.00 42.81 508 ASN A C 1
ATOM 3803 O O . ASN A 1 508 ? 11.069 -14.255 29.250 1.00 42.81 508 ASN A O 1
ATOM 3807 N N . GLY A 1 509 ? 10.852 -14.517 27.024 1.00 32.34 509 GLY A N 1
ATOM 3808 C CA . GLY A 1 509 ? 12.270 -14.362 26.735 1.00 32.34 509 GLY A CA 1
ATOM 3809 C C . GLY A 1 509 ? 12.717 -12.969 27.189 1.00 32.34 509 GLY A C 1
ATOM 3810 O O . GLY A 1 509 ? 11.929 -12.024 27.103 1.00 32.34 509 GLY A O 1
ATOM 3811 N N . PRO A 1 510 ? 13.935 -12.821 27.731 1.00 31.12 510 PRO A N 1
ATOM 3812 C CA . PRO A 1 510 ? 14.395 -11.531 28.210 1.00 31.12 510 PRO A CA 1
ATOM 3813 C C . PRO A 1 510 ? 14.356 -10.527 27.058 1.00 31.12 510 PRO A C 1
ATOM 3815 O O . PRO A 1 510 ? 14.941 -10.763 26.000 1.00 31.12 510 PRO A O 1
ATOM 3818 N N . VAL A 1 511 ? 13.685 -9.399 27.292 1.00 37.50 511 VAL A N 1
ATOM 3819 C CA . VAL A 1 511 ? 13.874 -8.181 26.507 1.00 37.50 511 VAL A CA 1
ATOM 3820 C C . VAL A 1 511 ? 15.359 -7.859 26.602 1.00 37.50 511 VAL A C 1
ATOM 3822 O O . VAL A 1 511 ? 15.844 -7.439 27.653 1.00 37.50 511 VAL A O 1
ATOM 3825 N N . GLN A 1 512 ? 16.108 -8.140 25.537 1.00 26.12 512 GLN A N 1
ATOM 3826 C CA . GLN A 1 512 ? 17.481 -7.674 25.464 1.00 26.12 512 GLN A CA 1
ATOM 3827 C C . GLN A 1 512 ? 17.447 -6.148 25.349 1.00 26.12 512 GLN A C 1
ATOM 3829 O O . GLN A 1 512 ? 16.761 -5.633 24.460 1.00 26.12 512 GLN A O 1
ATOM 3834 N N . PRO A 1 513 ? 18.158 -5.415 26.221 1.00 32.62 513 PRO A N 1
ATOM 3835 C CA . PRO A 1 513 ? 18.374 -3.998 25.994 1.00 32.62 513 PRO A CA 1
ATOM 3836 C C . PRO A 1 513 ? 19.176 -3.852 24.693 1.00 32.62 513 PRO A C 1
ATOM 3838 O O . PRO A 1 513 ? 20.231 -4.473 24.551 1.00 32.62 513 PRO A O 1
ATOM 3841 N N . ARG A 1 514 ? 18.644 -3.085 23.737 1.00 37.53 514 ARG A N 1
ATOM 3842 C CA . ARG A 1 514 ? 19.430 -2.547 22.621 1.00 37.53 514 ARG A CA 1
ATOM 3843 C C . ARG A 1 514 ? 19.973 -1.184 23.000 1.00 37.53 514 ARG A C 1
ATOM 3845 O O . ARG A 1 514 ? 19.193 -0.413 23.604 1.00 37.53 514 ARG A O 1
#

Secondary structure (DSSP, 8-state):
-TTEEEEEEEEPPB----HHHHTSTT-EEEEEEEEEEESSEEEEEEEEEEET--SPPPTT-EEE-SSTT-SS--EEEEEPPPEEEE---GGGGGG-EEEEEEEETTEEEEEEEEEE-SSSS--EEEEEEEEE-SS--GGG---EEEEEE-SSTT-EE-SS---TTSTT-TTSPPPEEEEEEE--SS--PPPPPBS----S-EES-EEE-------SSS-EEEEEEESSS--S---SEEEEEETTTEEE-TT-EEEE---BEEEEEEEETTTEEEEEEEEEETTEEEEEEEEEEEEEETTEEEEEETTTEEEETTEE----TTEEEE-TTS-EEEEETTEEEEE-TTS-EEEEEE-SS-EEEEEEESBTTS--BSTT--GGG-TTEEE-TTS-EEESSPPHHHIIIIIIHHHBPPTTT-TTTTSPP---B--SS---GGGS-HHHHHHHHHHHHHTT--GGGHHHHHHHHHHT-GGGGGGGTTPPPPSEE-SPPPPPPP--SSSPPPP-------

Sequence (514 aa):
MRNAYTLQLNTNYFPTTAESCQTHPGCQGWQQFVLANDGAQAYVYIQYWLRNYNAECPDGWDEHYPFPGDVTAISCYQNTAAVPAANMPITAMETFELIGIENGNPILDSAMFRYDTQGTPPETKLLRVTAGSTVNPGQEWRQAEFNVFGYGNGSDAIFNPDNPDNPGHADYHDADMHVRTQINYGGLSKPRCVNGGFSDEANNLNFVASKPAATGTAPAILVHQGSTGGIALNGCDVAAIIGDTHQYTSAGLAYDFQATGDFIEAQVGTMFEVQTRKANTPSWANASVNRSVGVRMSGSRVTVCDGSRLVVNGTTTGLASGASLRLPTGVNIERVDNSYTVSDPSGNGVRITGYGSHTDVKVGIADRSAAVRGLLGNPDNDPTRLEAKDGRQFTVPVPFNLLYGVFGNSWRVSPSASLLQPCTTVAAANPSSPFYAGHLPSQIRQRAQDLCNARGTAQGWLDACVLDVVVLGDHAVGVYTDQPEPAVLGNPPQPPIPCSGSGPCPRNGPVQPR

Organism: NCBI:txid1076126

Solvent-accessible surface area (backbone atoms only — not comparable to full-atom values): 28002 Å² total; per-residue (Å²): 110,74,54,30,24,19,41,41,43,28,42,40,77,25,80,33,78,27,72,85,40,71,81,29,85,79,29,26,18,35,45,35,25,35,41,40,20,67,45,66,37,20,33,35,26,39,38,41,32,37,39,56,45,53,55,88,53,59,93,88,38,46,80,42,60,89,46,93,92,42,89,62,53,24,25,26,33,40,67,50,82,61,47,77,47,68,51,60,61,69,90,58,50,94,49,55,45,80,45,74,45,83,39,86,80,73,55,30,33,32,25,33,42,35,36,58,45,100,52,90,76,60,48,81,46,74,49,75,35,76,46,73,52,70,38,56,51,71,90,52,58,77,48,77,45,71,53,68,21,11,69,50,95,54,28,62,21,73,68,77,67,83,47,88,92,51,80,83,58,91,76,70,63,72,45,72,46,77,49,74,50,72,55,89,82,90,64,72,71,71,68,78,56,60,36,77,80,78,70,74,38,36,46,72,56,25,43,26,82,42,65,63,54,88,52,87,91,46,26,38,44,37,42,35,31,15,64,56,92,34,45,77,36,61,33,44,24,64,19,36,35,44,56,59,25,37,36,29,18,51,51,26,23,32,36,75,55,36,44,25,23,42,31,38,33,37,31,42,83,91,47,35,39,35,34,39,32,19,35,73,38,93,92,40,84,40,37,13,25,26,32,29,43,15,36,35,44,66,86,43,40,44,25,32,30,65,30,72,49,41,27,48,74,87,39,81,49,92,78,55,64,81,38,72,48,80,44,98,64,50,34,37,38,36,26,52,78,49,30,39,31,39,35,36,85,75,23,35,21,40,31,40,37,28,72,77,82,29,27,34,38,39,39,13,37,14,49,66,84,58,71,40,38,35,74,34,20,24,59,94,60,35,40,60,34,41,44,25,74,89,66,55,72,41,61,58,55,55,56,68,68,49,40,49,68,46,38,47,51,49,31,47,50,51,79,90,76,40,68,53,65,94,33,89,85,60,72,71,46,69,48,91,53,92,70,55,42,72,74,45,59,66,71,63,37,49,56,28,41,53,53,31,55,76,58,63,38,38,80,79,46,41,54,57,39,22,37,25,21,70,77,75,30,77,74,50,42,64,75,42,46,84,50,73,74,50,75,29,75,33,54,72,89,66,72,77,80,78,84,87,62,102,64,88,76,83,76,80,73,79,83,72,87,126

Mean predicted aligned error: 10.05 Å

Foldseek 3Di:
DALWWKKKKKFPWAQFPFPLQVVAPPWTKIKIFMWTAHQFKIKTKIKIKTAQRQDDDPPQWDWDDPDVPDPRRTMTMHIDDIDMDGGDHPVQCVFWDWDWDQDVVVGKIKTKIWGWDPDVVIDIDIDMDMDHDRGDCDVVRQDIDTDMWGNDPLEEAEQLDADPVDHPDPPSDKDKDKDKDWDDPPDADADWAFQDDDDSTYYQWAWQAFDADQDDDTHMGITMTINPNHDNARASFKWKAAFQGWTQASLQETDHFAWAAKFWAKDFPPQWTKIWGWADQPVDASTIATQKMWIGHLNKIWIDGRLHFIATNNRTDDDDAVDWDQDPSRWIWHHHDSWIWIAHPSRWIWIWGHPSVHIMIMTHDRTSQTQIATNNGAVVSDSQWHAAPVGDIDGFLDPLCCVVVPRRVSRHDDCVRDSCVVYDGHDTDHGPDDDWLLPDDLVLLVVQLVLLVVLVQDPQCSGVSSVNCSSVNSVSSVNRRSDDRGPHHRYDDHDPRPPDDDDDDDDPDDPDDD